Protein AF-A0A1M7IF80-F1 (afdb_monomer)

Nearest PDB structures (foldseek):
  7zju-assembly2_C  TM=5.372E-01  e=9.404E+00  Homo sapiens
  8ffz-assembly1_C  TM=2.271E-01  e=9.837E+00  Saccharomyces cerevisiae S288C
  3kkd-assembly3_C  TM=1.871E-01  e=5.733E+00  Pseudomonas aeruginosa PAO1

Sequence (531 aa):
MIGRTSTLRDSAGKFESRVMGPYTPASVEICGELHELDKLVSRYEAETRARPTYRIKPIESPDTWAVMTMVEDVGKEVGSVMSSYAGNLLGDVLRTKGESRQRLDLLWHFVGSGVPIERIAARGAAKSCASISAVTFEAMIDRLKRPGAPRCKRVDLVASTSLDHAWLSIVMPDDTQVIYDFWTGRQAFMLDDGRFAAAQDATICKSWTPGQEIPMPWQSFKSEATDAGLPRPEELRVPFPGSWPYESDSLRGLESPIPVNAPIQELRTETDCLLTGPQREDAGLAPDELIAYQGPDGSIFSNDVVPEASLQPKWVRAEVKLYGAQGEWEARLSEACEAGDTALVAELLSSPAVRAKFAKRHEEWSCRALLSTLNRSPLDEPMVQVLLAGAVDAEASSRLQREVDAWQSFQAIAQVNQAVMLWALSMQLRVGEGSVPSLRQLLTSQGSAAAFNACPREVATSALCYLITMGQMTKEALETLIELGADPHWATLEGSPLDLATRLGKEPGEHHAIRQEISQLLQAAAESVNQ

Radius of gyration: 33.88 Å; Cα contacts (8 Å, |Δi|>4): 708; chains: 1; bounding box: 66×61×108 Å

Structure (mmCIF, N/CA/C/O backbone):
data_AF-A0A1M7IF80-F1
#
_entry.id   AF-A0A1M7IF80-F1
#
loop_
_atom_site.group_PDB
_atom_site.id
_atom_site.type_symbol
_atom_site.label_atom_id
_atom_site.label_alt_id
_atom_site.label_comp_id
_atom_site.label_asym_id
_atom_site.label_entity_id
_atom_site.label_seq_id
_atom_site.pdbx_PDB_ins_code
_atom_site.Cartn_x
_atom_site.Cartn_y
_atom_site.Cartn_z
_atom_site.occupancy
_atom_site.B_iso_or_equiv
_atom_site.auth_seq_id
_atom_site.auth_comp_id
_atom_site.auth_asym_id
_atom_site.auth_atom_id
_atom_site.pdbx_PDB_model_num
ATOM 1 N N . MET A 1 1 ? -1.481 -9.457 -33.311 1.00 41.00 1 MET A N 1
ATOM 2 C CA . MET A 1 1 ? -0.646 -8.713 -34.284 1.00 41.00 1 MET A CA 1
ATOM 3 C C . MET A 1 1 ? 0.682 -8.403 -33.602 1.00 41.00 1 MET A C 1
ATOM 5 O O . MET A 1 1 ? 0.648 -7.905 -32.486 1.00 41.00 1 MET A O 1
ATOM 9 N N . ILE A 1 2 ? 1.822 -8.781 -34.187 1.00 40.94 2 ILE A N 1
ATOM 10 C CA . ILE A 1 2 ? 3.147 -8.604 -33.563 1.00 40.94 2 ILE A CA 1
ATOM 11 C C . ILE A 1 2 ? 3.518 -7.114 -33.638 1.00 40.94 2 ILE A C 1
ATOM 13 O O . ILE A 1 2 ? 3.600 -6.559 -34.733 1.00 40.94 2 ILE A O 1
ATOM 17 N N . GLY A 1 3 ? 3.665 -6.460 -32.483 1.00 54.84 3 GLY A N 1
ATOM 18 C CA . GLY A 1 3 ? 4.028 -5.043 -32.376 1.00 54.84 3 GLY A CA 1
ATOM 19 C C . GLY A 1 3 ? 5.439 -4.754 -32.898 1.00 54.84 3 GLY A C 1
ATOM 20 O O . GLY A 1 3 ? 6.285 -5.644 -32.948 1.00 54.84 3 GLY A O 1
ATOM 21 N N . ARG A 1 4 ? 5.709 -3.505 -33.296 1.00 66.94 4 ARG A N 1
ATOM 22 C CA . ARG A 1 4 ? 7.063 -3.077 -33.689 1.00 66.94 4 ARG A CA 1
ATOM 23 C C . ARG A 1 4 ? 7.949 -2.965 -32.446 1.00 66.94 4 ARG A C 1
ATOM 25 O O . ARG A 1 4 ? 7.531 -2.358 -31.460 1.00 66.94 4 ARG A O 1
ATOM 32 N N . THR A 1 5 ? 9.170 -3.494 -32.521 1.00 71.25 5 THR A N 1
ATOM 33 C CA . THR A 1 5 ? 10.211 -3.262 -31.511 1.00 71.25 5 THR A CA 1
ATOM 34 C C . THR A 1 5 ? 10.869 -1.904 -31.765 1.00 71.25 5 THR A C 1
ATOM 36 O O . THR A 1 5 ? 11.301 -1.634 -32.886 1.00 71.25 5 THR A O 1
ATOM 39 N N . SER A 1 6 ? 10.939 -1.036 -30.754 1.00 79.88 6 SER A N 1
ATOM 40 C CA . SER A 1 6 ? 11.538 0.302 -30.872 1.00 79.88 6 SER A CA 1
ATOM 41 C C . SER A 1 6 ? 12.331 0.688 -29.627 1.00 79.88 6 SER A C 1
ATOM 43 O O . SER A 1 6 ? 12.003 0.283 -28.512 1.00 79.88 6 SER A O 1
ATOM 45 N N . THR A 1 7 ? 13.345 1.535 -29.802 1.00 78.62 7 THR A N 1
ATOM 46 C CA . THR A 1 7 ? 13.867 2.361 -28.714 1.00 78.62 7 THR A CA 1
ATOM 47 C C . THR A 1 7 ? 12.931 3.559 -28.627 1.00 78.62 7 THR A C 1
ATOM 49 O O . THR A 1 7 ? 12.851 4.309 -29.591 1.00 78.62 7 THR A O 1
ATOM 52 N N . LEU A 1 8 ? 12.199 3.771 -27.534 1.00 89.81 8 LEU A N 1
ATOM 53 C CA . LEU A 1 8 ? 11.288 4.929 -27.376 1.00 89.81 8 LEU A CA 1
ATOM 54 C C . LEU A 1 8 ? 12.014 6.296 -27.332 1.00 89.81 8 LEU A C 1
ATOM 56 O O . LEU A 1 8 ? 11.486 7.286 -26.827 1.00 89.81 8 LEU A O 1
ATOM 60 N N . ARG A 1 9 ? 13.273 6.328 -27.774 1.00 88.31 9 ARG A N 1
ATOM 61 C CA . ARG A 1 9 ? 14.203 7.439 -27.688 1.00 88.31 9 ARG A CA 1
ATOM 62 C C . ARG A 1 9 ? 14.538 7.954 -29.083 1.00 88.31 9 ARG A C 1
ATOM 64 O O . ARG A 1 9 ? 14.674 7.175 -30.024 1.00 88.31 9 ARG A O 1
ATOM 71 N N . ASP A 1 10 ? 14.731 9.260 -29.174 1.00 86.25 10 ASP A N 1
ATOM 72 C CA . ASP A 1 10 ? 15.212 9.946 -30.362 1.00 86.25 10 ASP A CA 1
ATOM 73 C C . ASP A 1 10 ? 16.714 9.698 -30.619 1.00 86.25 10 ASP A C 1
ATOM 75 O O . ASP A 1 10 ? 17.419 9.029 -29.855 1.00 86.25 10 ASP A O 1
ATOM 79 N N . SER A 1 11 ? 17.236 10.281 -31.701 1.00 83.81 11 SER A N 1
ATOM 80 C CA . SER A 1 11 ? 18.658 10.192 -32.059 1.00 83.81 11 SER A CA 1
ATOM 81 C C . SER A 1 11 ? 19.601 10.851 -31.044 1.00 83.81 11 SER A C 1
ATOM 83 O O . SER A 1 11 ? 20.800 10.580 -31.069 1.00 83.81 11 SER A O 1
ATOM 85 N N . ALA A 1 12 ? 19.088 11.713 -30.161 1.00 80.81 12 ALA A N 1
ATOM 86 C CA . ALA A 1 12 ? 19.837 12.317 -29.061 1.00 80.81 12 ALA A CA 1
ATOM 87 C C . ALA A 1 12 ? 19.788 11.462 -27.776 1.00 80.81 12 ALA A C 1
ATOM 89 O O . ALA A 1 12 ? 20.410 11.816 -26.773 1.00 80.81 12 ALA A O 1
ATOM 90 N N . GLY A 1 13 ? 19.075 10.331 -27.793 1.00 81.56 13 GLY A N 1
ATOM 91 C CA . GLY A 1 13 ? 18.912 9.436 -26.654 1.00 81.56 13 GLY A CA 1
ATOM 92 C C . GLY A 1 13 ? 17.891 9.918 -25.620 1.00 81.56 13 GLY A C 1
ATOM 93 O O . GLY A 1 13 ? 17.817 9.336 -24.535 1.00 81.56 13 GLY A O 1
ATOM 94 N N . LYS A 1 14 ? 17.093 10.948 -25.919 1.00 85.75 14 LYS A N 1
ATOM 95 C CA . LYS A 1 14 ? 15.985 11.407 -25.067 1.00 85.75 14 LYS A CA 1
ATOM 96 C C . LYS A 1 14 ? 14.708 10.668 -25.435 1.00 85.75 14 LYS A C 1
ATOM 98 O O . LYS A 1 14 ? 14.574 10.243 -26.573 1.00 85.75 14 LYS A O 1
ATOM 103 N N . PHE A 1 15 ? 13.781 10.493 -24.493 1.00 89.88 15 PHE A N 1
ATOM 104 C CA . PHE A 1 15 ? 12.462 9.968 -24.853 1.00 89.88 15 PHE A CA 1
ATOM 105 C C . PHE A 1 15 ? 11.770 10.909 -25.839 1.00 89.88 15 PHE A C 1
ATOM 107 O O . PHE A 1 15 ? 11.885 12.129 -25.717 1.00 89.88 15 PHE A O 1
ATOM 114 N N . GLU A 1 16 ? 11.083 10.335 -26.824 1.00 88.94 16 GLU A N 1
ATOM 115 C CA . GLU A 1 16 ? 10.272 11.116 -27.757 1.00 88.94 16 GLU A CA 1
ATOM 116 C C . GLU A 1 16 ? 9.174 11.878 -26.994 1.00 88.94 16 GLU A C 1
ATOM 118 O O . GLU A 1 16 ? 8.617 11.360 -26.030 1.00 88.94 16 GLU A O 1
ATOM 123 N N . SER A 1 17 ? 8.799 13.077 -27.449 1.00 87.00 17 SER A N 1
ATOM 124 C CA . SER A 1 17 ? 7.819 13.942 -26.757 1.00 87.00 17 SER A CA 1
ATOM 125 C C . SER A 1 17 ? 6.421 13.336 -26.603 1.00 87.00 17 SER A C 1
ATOM 127 O O . SER A 1 17 ? 5.634 13.781 -25.776 1.00 87.00 17 SER A O 1
ATOM 129 N N . ARG A 1 18 ? 6.100 12.326 -27.414 1.00 91.25 18 ARG A N 1
ATOM 130 C CA . ARG A 1 18 ? 4.839 11.576 -27.366 1.00 91.25 18 ARG A CA 1
ATOM 131 C C . ARG A 1 18 ? 4.844 10.428 -26.354 1.00 91.25 18 ARG A C 1
ATOM 133 O O . ARG A 1 18 ? 3.827 9.753 -26.220 1.00 91.25 18 ARG A O 1
ATOM 140 N N . VAL A 1 19 ? 5.988 10.148 -25.728 1.00 91.19 19 VAL A N 1
ATOM 141 C CA . VAL A 1 19 ? 6.150 9.070 -24.750 1.00 91.19 19 VAL A CA 1
ATOM 142 C C . VAL A 1 19 ? 5.831 9.610 -23.365 1.00 91.19 19 VAL A C 1
ATOM 144 O O . VAL A 1 19 ? 6.411 10.594 -22.917 1.00 91.19 19 VAL A O 1
ATOM 147 N N . MET A 1 20 ? 4.928 8.926 -22.682 1.00 90.56 20 MET A N 1
ATOM 148 C CA . MET A 1 20 ? 4.465 9.238 -21.342 1.00 90.56 20 MET A CA 1
ATOM 149 C C . MET A 1 20 ? 4.551 8.009 -20.441 1.00 90.56 20 MET A C 1
ATOM 151 O O . MET A 1 20 ? 4.682 6.867 -20.892 1.00 90.56 20 MET A O 1
ATOM 155 N N . GLY A 1 21 ? 4.480 8.275 -19.145 1.00 88.50 21 GLY A N 1
ATOM 156 C CA . GLY A 1 21 ? 4.496 7.269 -18.100 1.00 88.50 21 GLY A CA 1
ATOM 157 C C . GLY A 1 21 ? 3.366 7.469 -17.099 1.00 88.50 21 GLY A C 1
ATOM 158 O O . GLY A 1 21 ? 2.579 8.405 -17.229 1.00 88.50 21 GLY A O 1
ATOM 159 N N . PRO A 1 22 ? 3.307 6.637 -16.052 1.00 84.00 22 PRO A N 1
ATOM 160 C CA . PRO A 1 22 ? 2.283 6.735 -15.009 1.00 84.00 22 PRO A CA 1
ATOM 161 C C . PRO A 1 22 ? 2.427 7.962 -14.086 1.00 84.00 22 PRO A C 1
ATOM 163 O O . PRO A 1 22 ? 1.630 8.156 -13.161 1.00 84.00 22 PRO A O 1
ATOM 166 N N . TYR A 1 23 ? 3.452 8.787 -14.310 1.00 81.50 23 TYR A N 1
ATOM 167 C CA . TYR A 1 23 ? 3.732 9.998 -13.551 1.00 81.50 23 TYR A CA 1
ATOM 168 C C . TYR A 1 23 ? 4.161 11.117 -14.503 1.00 81.50 23 TYR A C 1
ATOM 170 O O . TYR A 1 23 ? 5.092 10.933 -15.290 1.00 81.50 23 TYR A O 1
ATOM 178 N N . THR A 1 24 ? 3.546 12.290 -14.368 1.00 78.62 24 THR A N 1
ATOM 179 C CA . THR A 1 24 ? 4.018 13.506 -15.038 1.00 78.62 24 THR A CA 1
ATOM 180 C C . THR A 1 24 ? 5.295 14.031 -14.358 1.00 78.62 24 THR A C 1
ATOM 182 O O . THR A 1 24 ? 5.371 14.025 -13.121 1.00 78.62 24 THR A O 1
ATOM 185 N N . PRO A 1 25 ? 6.307 14.482 -15.127 1.00 74.12 25 PRO A N 1
ATOM 186 C CA . PRO A 1 25 ? 7.477 15.169 -14.585 1.00 74.12 25 PRO A CA 1
ATOM 187 C C . PRO A 1 25 ? 7.105 16.391 -13.742 1.00 74.12 25 PRO A C 1
ATOM 189 O O . PRO A 1 25 ? 6.147 17.103 -14.034 1.00 74.12 25 PRO A O 1
ATOM 192 N N . ALA A 1 26 ? 7.883 16.672 -12.696 1.00 68.69 26 ALA A N 1
ATOM 193 C CA . ALA A 1 26 ? 7.709 17.915 -11.954 1.00 68.69 26 ALA A CA 1
ATOM 194 C C . ALA A 1 26 ? 7.998 19.107 -12.877 1.00 68.69 26 ALA A C 1
ATOM 196 O O . ALA A 1 26 ? 8.996 19.098 -13.592 1.00 68.69 26 ALA A O 1
ATOM 197 N N . SER A 1 27 ? 7.162 20.142 -12.838 1.00 66.00 27 SER A N 1
ATOM 198 C CA . SER A 1 27 ? 7.319 21.336 -13.671 1.00 66.00 27 SER A CA 1
ATOM 199 C C . SER A 1 27 ? 6.984 22.613 -12.904 1.00 66.00 27 SER A C 1
ATOM 201 O O . SER A 1 27 ? 6.164 22.591 -11.987 1.00 66.00 27 SER A O 1
ATOM 203 N N . VAL A 1 28 ? 7.586 23.733 -13.299 1.00 56.75 28 VAL A N 1
ATOM 204 C CA . VAL A 1 28 ? 7.307 25.074 -12.768 1.00 56.75 28 VAL A CA 1
ATOM 205 C C . VAL A 1 28 ? 7.085 26.055 -13.910 1.00 56.75 28 VAL A C 1
ATOM 207 O O . VAL A 1 28 ? 7.785 26.008 -14.915 1.00 56.75 28 VAL A O 1
ATOM 210 N N . GLU A 1 29 ? 6.121 26.956 -13.760 1.00 69.25 29 GLU A N 1
ATOM 211 C CA . GLU A 1 29 ? 5.915 28.045 -14.710 1.00 69.25 29 GLU A CA 1
ATOM 212 C C . GLU A 1 29 ? 6.802 29.241 -14.331 1.00 69.25 29 GLU A C 1
ATOM 214 O O . GLU A 1 29 ? 6.713 29.765 -13.218 1.00 69.25 29 GLU A O 1
ATOM 219 N N . ILE A 1 30 ? 7.674 29.672 -15.243 1.00 62.12 30 ILE A N 1
ATOM 220 C CA . ILE A 1 30 ? 8.540 30.844 -15.084 1.00 62.12 30 ILE A CA 1
ATOM 221 C C . ILE A 1 30 ? 8.247 31.777 -16.255 1.00 62.12 30 ILE A C 1
ATOM 223 O O . ILE A 1 30 ? 8.426 31.413 -17.409 1.00 62.12 30 ILE A O 1
ATOM 227 N N . CYS A 1 31 ? 7.773 32.990 -15.961 1.00 79.44 31 CYS A N 1
ATOM 228 C CA . CYS A 1 31 ? 7.458 34.001 -16.980 1.00 79.44 31 CYS A CA 1
ATOM 229 C C . CYS A 1 31 ? 6.446 33.549 -18.058 1.00 79.44 31 CYS A C 1
ATOM 231 O O . CYS A 1 31 ? 6.496 34.046 -19.180 1.00 79.44 31 CYS A O 1
ATOM 233 N N . GLY A 1 32 ? 5.510 32.653 -17.724 1.00 78.56 32 GLY A N 1
ATOM 234 C CA . GLY A 1 32 ? 4.525 32.123 -18.676 1.00 78.56 32 GLY A CA 1
ATOM 235 C C . GLY A 1 32 ? 4.995 30.889 -19.453 1.00 78.56 32 GLY A C 1
ATOM 236 O O . GLY A 1 32 ? 4.240 30.358 -20.264 1.00 78.56 32 GLY A O 1
ATOM 237 N N . GLU A 1 33 ? 6.226 30.426 -19.218 1.00 75.75 33 GLU A N 1
ATOM 238 C CA . GLU A 1 33 ? 6.785 29.224 -19.834 1.00 75.75 33 GLU A CA 1
ATOM 239 C C . GLU A 1 33 ? 6.883 28.090 -18.808 1.00 75.75 33 GLU A C 1
ATOM 241 O O . GLU A 1 33 ? 7.357 28.279 -17.687 1.00 75.75 33 GLU A O 1
ATOM 246 N N . LEU A 1 34 ? 6.429 26.893 -19.185 1.00 67.19 34 LEU A N 1
ATOM 247 C CA . LEU A 1 34 ? 6.518 25.705 -18.341 1.00 67.19 34 LEU A CA 1
ATOM 248 C C . LEU A 1 34 ? 7.914 25.079 -18.467 1.00 67.19 34 LEU A C 1
ATOM 250 O O . LEU A 1 34 ? 8.304 24.620 -19.538 1.00 67.19 34 LEU A O 1
ATOM 254 N N . HIS A 1 35 ? 8.649 25.020 -17.361 1.00 62.53 35 HIS A N 1
ATOM 255 C CA . HIS A 1 35 ? 9.949 24.366 -17.261 1.00 62.53 35 HIS A CA 1
ATOM 256 C C . HIS A 1 35 ? 9.826 23.049 -16.499 1.00 62.53 35 HIS A C 1
ATOM 258 O O . HIS A 1 35 ? 9.443 23.036 -15.329 1.00 62.53 35 HIS A O 1
ATOM 264 N N . GLU A 1 36 ? 10.200 21.940 -17.134 1.00 66.94 36 GLU A N 1
ATOM 265 C CA . GLU A 1 36 ? 10.351 20.654 -16.452 1.00 66.94 36 GLU A CA 1
ATOM 266 C C . GLU A 1 36 ? 11.557 20.705 -15.501 1.00 66.94 36 GLU A C 1
ATOM 268 O O . GLU A 1 36 ? 12.684 21.016 -15.891 1.00 66.94 36 GLU A O 1
ATOM 273 N N . LEU A 1 37 ? 11.303 20.418 -14.228 1.00 56.06 37 LEU A N 1
ATOM 274 C CA . LEU A 1 37 ? 12.286 20.331 -13.150 1.00 56.06 37 LEU A CA 1
ATOM 275 C C . LEU A 1 37 ? 12.933 18.946 -13.057 1.00 56.06 37 LEU A C 1
ATOM 277 O O . LEU A 1 37 ? 13.916 18.774 -12.338 1.00 56.06 37 LEU A O 1
ATOM 281 N N . ASP A 1 38 ? 12.365 17.963 -13.750 1.00 69.44 38 ASP A N 1
ATOM 282 C CA . ASP A 1 38 ? 12.808 16.579 -13.741 1.00 69.44 38 ASP A CA 1
ATOM 283 C C . ASP A 1 38 ? 12.638 15.954 -15.130 1.00 69.44 38 ASP A C 1
ATOM 285 O O . ASP A 1 38 ? 11.742 16.334 -15.879 1.00 69.44 38 ASP A O 1
ATOM 289 N N . LYS A 1 39 ? 13.499 15.000 -15.489 1.00 79.69 39 LYS A N 1
ATOM 290 C CA . LYS A 1 39 ? 13.493 14.346 -16.806 1.00 79.69 39 LYS A CA 1
ATOM 291 C C . LYS A 1 39 ? 12.903 12.941 -16.715 1.00 79.69 39 LYS A C 1
ATOM 293 O O . LYS A 1 39 ? 13.060 12.245 -15.713 1.00 79.69 39 LYS A O 1
ATOM 298 N N . LEU A 1 40 ? 12.320 12.477 -17.816 1.00 85.25 40 LEU A N 1
ATOM 299 C CA . LEU A 1 40 ? 11.916 11.080 -17.957 1.00 85.25 40 LEU A CA 1
ATOM 300 C C . LEU A 1 40 ? 13.134 10.159 -18.120 1.00 85.25 40 LEU A C 1
ATOM 302 O O . LEU A 1 40 ? 14.048 10.410 -18.913 1.00 85.25 40 LEU A O 1
ATOM 306 N N . VAL A 1 41 ? 13.118 9.051 -17.387 1.00 86.38 41 VAL A N 1
ATOM 307 C CA . VAL A 1 41 ? 14.135 7.996 -17.389 1.00 86.38 41 VAL A CA 1
ATOM 308 C C . VAL A 1 41 ? 13.473 6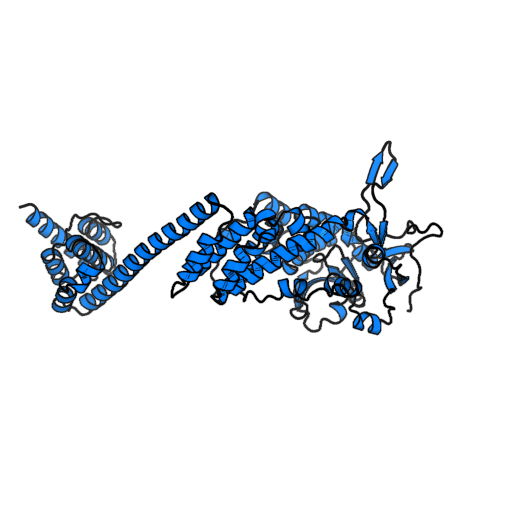.621 -17.478 1.00 86.38 41 VAL A C 1
ATOM 310 O O . VAL A 1 41 ? 12.302 6.456 -17.153 1.00 86.38 41 VAL A O 1
ATOM 313 N N . SER A 1 42 ? 14.228 5.630 -17.955 1.00 87.56 42 SER A N 1
ATOM 314 C CA . SER A 1 42 ? 13.800 4.231 -17.915 1.00 87.56 42 SER A CA 1
ATOM 315 C C . SER A 1 42 ? 14.127 3.665 -16.539 1.00 87.56 42 SER A C 1
ATOM 317 O O . SER A 1 42 ? 15.289 3.699 -16.116 1.00 87.56 42 SER A O 1
ATOM 319 N N . ARG A 1 43 ? 13.114 3.130 -15.854 1.00 81.19 43 ARG A N 1
ATOM 320 C CA . ARG A 1 43 ? 13.293 2.402 -14.596 1.00 81.19 43 ARG A CA 1
ATOM 321 C C . ARG A 1 43 ? 14.219 1.203 -14.802 1.00 81.19 43 ARG A C 1
ATOM 323 O O . ARG A 1 43 ? 15.208 1.077 -14.082 1.00 81.19 43 ARG A O 1
ATOM 330 N N . TYR A 1 44 ? 13.979 0.402 -15.841 1.00 81.19 44 TYR A N 1
ATOM 331 C CA . TYR A 1 44 ? 14.822 -0.744 -16.184 1.00 81.19 44 TYR A CA 1
ATOM 332 C C . TYR A 1 44 ? 16.285 -0.364 -16.397 1.00 81.19 44 TYR A C 1
ATOM 334 O O . TYR A 1 44 ? 17.175 -1.030 -15.873 1.00 81.19 44 TYR A O 1
ATOM 342 N N . GLU A 1 45 ? 16.551 0.712 -17.139 1.00 83.50 45 GLU A N 1
ATOM 343 C CA . GLU A 1 45 ? 17.918 1.175 -17.399 1.00 83.50 45 GLU A CA 1
ATOM 344 C C . GLU A 1 45 ? 18.608 1.635 -16.110 1.00 83.50 45 GLU A C 1
ATOM 346 O O . GLU A 1 45 ? 19.779 1.324 -15.884 1.00 83.50 45 GLU A O 1
ATOM 351 N N . ALA A 1 46 ? 17.887 2.318 -15.219 1.00 74.62 46 ALA A N 1
ATOM 352 C CA . ALA A 1 46 ? 18.421 2.745 -13.928 1.00 74.62 46 ALA A CA 1
ATOM 353 C C . ALA A 1 46 ? 18.710 1.574 -12.969 1.00 74.62 46 ALA A C 1
ATOM 355 O O . ALA A 1 46 ? 19.615 1.644 -12.126 1.00 74.62 46 ALA A O 1
ATOM 356 N N . GLU A 1 47 ? 17.946 0.493 -13.076 1.00 71.12 47 GLU A N 1
ATOM 357 C CA . GLU A 1 47 ? 18.066 -0.695 -12.236 1.00 71.12 47 GLU A CA 1
ATOM 358 C C . GLU A 1 47 ? 19.134 -1.660 -12.750 1.00 71.12 47 GLU A C 1
ATOM 360 O O . GLU A 1 47 ? 20.043 -2.025 -12.003 1.00 71.12 47 GLU A O 1
ATOM 365 N N . THR A 1 48 ? 19.076 -2.012 -14.032 1.00 68.44 48 THR A N 1
ATOM 366 C CA . THR A 1 48 ? 19.909 -3.056 -14.648 1.00 68.44 48 THR A CA 1
ATOM 367 C C . THR A 1 48 ? 21.168 -2.522 -15.325 1.00 68.44 48 THR A C 1
ATOM 369 O O . THR A 1 48 ? 22.071 -3.295 -15.635 1.00 68.44 48 THR A O 1
ATOM 372 N N . ARG A 1 49 ? 21.251 -1.203 -15.560 1.00 75.94 49 ARG A N 1
ATOM 373 C CA . ARG A 1 49 ? 22.266 -0.547 -16.412 1.00 75.94 49 ARG A CA 1
ATOM 374 C C . ARG A 1 49 ? 22.237 -0.990 -17.879 1.00 75.94 49 ARG A C 1
ATOM 376 O O . ARG A 1 49 ? 23.116 -0.591 -18.642 1.00 75.94 49 ARG A O 1
ATOM 383 N N . ALA A 1 50 ? 21.248 -1.788 -18.276 1.00 78.94 50 ALA A N 1
ATOM 384 C CA . ALA A 1 50 ? 21.022 -2.209 -19.647 1.00 78.94 50 ALA A CA 1
ATOM 385 C C . ALA A 1 50 ? 19.874 -1.403 -20.257 1.00 78.94 50 ALA A C 1
ATOM 387 O O . ALA A 1 50 ? 18.913 -1.044 -19.579 1.00 78.94 50 ALA A O 1
ATOM 388 N N . ARG A 1 51 ? 19.959 -1.118 -21.556 1.00 84.31 51 ARG A N 1
ATOM 389 C CA . ARG A 1 51 ? 18.875 -0.430 -22.262 1.00 84.31 51 ARG A CA 1
ATOM 390 C C . ARG A 1 51 ? 17.777 -1.425 -22.626 1.00 84.31 51 ARG A C 1
ATOM 392 O O . ARG A 1 51 ? 18.115 -2.445 -23.222 1.00 84.31 51 ARG A O 1
ATOM 399 N N . PRO A 1 52 ? 16.503 -1.131 -22.319 1.00 87.19 52 PRO A N 1
ATOM 400 C CA . PRO A 1 52 ? 15.410 -1.982 -22.751 1.00 87.19 52 PRO A CA 1
ATOM 401 C C . PRO A 1 52 ? 15.073 -1.736 -24.222 1.00 87.19 52 PRO A C 1
ATOM 403 O O . PRO A 1 52 ? 15.228 -0.624 -24.747 1.00 87.19 52 PRO A O 1
ATOM 406 N N . THR A 1 53 ? 14.538 -2.766 -24.862 1.00 89.81 53 THR A N 1
ATOM 407 C CA . THR A 1 53 ? 13.777 -2.647 -26.107 1.00 89.81 53 THR A CA 1
ATOM 408 C C . THR A 1 53 ? 12.287 -2.612 -25.779 1.00 89.81 53 THR A C 1
ATOM 410 O O . THR A 1 53 ? 11.881 -3.102 -24.732 1.00 89.81 53 THR A O 1
ATOM 413 N N . TYR A 1 54 ? 11.451 -1.998 -26.622 1.00 90.00 54 TYR A N 1
ATOM 414 C CA . TYR A 1 54 ? 10.013 -1.906 -26.348 1.00 90.00 54 TYR A CA 1
ATOM 415 C C . TYR A 1 54 ? 9.183 -2.524 -27.460 1.00 90.00 54 TYR A C 1
ATOM 417 O O . TYR A 1 54 ? 9.309 -2.118 -28.615 1.00 90.00 54 TYR A O 1
ATOM 425 N N . ARG A 1 55 ? 8.284 -3.439 -27.099 1.00 90.94 55 ARG A N 1
ATOM 426 C CA . ARG A 1 55 ? 7.211 -3.948 -27.949 1.00 90.94 55 ARG A CA 1
ATOM 427 C C . ARG A 1 55 ? 6.012 -3.018 -27.852 1.00 90.94 55 ARG A C 1
ATOM 429 O O . ARG A 1 55 ? 5.329 -2.988 -26.829 1.00 90.94 55 ARG A O 1
ATOM 436 N N . ILE A 1 56 ? 5.753 -2.268 -28.920 1.00 92.00 56 ILE A N 1
ATOM 437 C CA . ILE A 1 56 ? 4.647 -1.306 -28.950 1.00 92.00 56 ILE A CA 1
ATOM 438 C C . ILE A 1 56 ? 3.371 -2.000 -29.432 1.00 92.00 56 ILE A C 1
ATOM 440 O O . ILE A 1 56 ? 3.310 -2.474 -30.571 1.00 92.00 56 ILE A O 1
ATOM 444 N N . LYS A 1 57 ? 2.348 -2.035 -28.577 1.00 91.94 57 LYS A N 1
ATOM 445 C CA . LYS A 1 57 ? 1.017 -2.564 -28.883 1.00 91.94 57 LYS A CA 1
ATOM 446 C C . LYS A 1 57 ? 0.027 -1.428 -29.165 1.00 91.94 57 LYS A C 1
ATOM 448 O O . LYS A 1 57 ? -0.075 -0.518 -28.347 1.00 91.94 57 LYS A O 1
ATOM 453 N N . PRO A 1 58 ? -0.705 -1.453 -30.290 1.00 93.50 58 PRO A N 1
ATOM 454 C CA . PRO A 1 58 ? -1.737 -0.456 -30.551 1.00 93.50 58 PRO A CA 1
ATOM 455 C C . PRO A 1 58 ? -2.963 -0.695 -29.661 1.00 93.50 58 PRO A C 1
ATOM 457 O O . PRO A 1 58 ? -3.387 -1.837 -29.482 1.00 93.50 58 PRO A O 1
ATOM 460 N N . ILE A 1 59 ? -3.549 0.385 -29.147 1.00 93.50 59 ILE A N 1
ATOM 461 C CA . ILE A 1 59 ? -4.867 0.394 -28.510 1.00 93.50 59 ILE A CA 1
ATOM 462 C C . ILE A 1 59 ? -5.837 1.066 -29.476 1.00 93.50 59 ILE A C 1
ATOM 464 O O . ILE A 1 59 ? -5.742 2.262 -29.739 1.00 93.50 59 ILE A O 1
ATOM 468 N N . GLU A 1 60 ? -6.758 0.279 -30.032 1.00 90.00 60 GLU A N 1
ATOM 469 C CA . GLU A 1 60 ? -7.692 0.750 -31.064 1.00 90.00 60 GLU A CA 1
ATOM 470 C C . GLU A 1 60 ? -8.858 1.555 -30.475 1.00 90.00 60 GLU A C 1
ATOM 472 O O . GLU A 1 60 ? -9.332 2.509 -31.088 1.00 90.00 60 GLU A O 1
ATOM 477 N N . SER A 1 61 ? -9.310 1.186 -29.274 1.00 94.19 61 SER A N 1
ATOM 478 C CA . SER A 1 61 ? -10.445 1.810 -28.593 1.00 94.19 61 SER A CA 1
ATOM 479 C C . SER A 1 61 ? -10.027 3.105 -27.879 1.00 94.19 61 SER A C 1
ATOM 481 O O . SER A 1 61 ? -9.212 3.052 -26.951 1.00 94.19 61 SER A O 1
ATOM 483 N N . PRO A 1 62 ? -10.611 4.270 -28.233 1.00 93.50 62 PRO A N 1
ATOM 484 C CA . PRO A 1 62 ? -10.370 5.520 -27.514 1.00 93.50 62 PRO A CA 1
ATOM 485 C C . PRO A 1 62 ? -10.807 5.457 -26.049 1.00 93.50 62 PRO A C 1
ATOM 487 O O . PRO A 1 62 ? -10.148 6.047 -25.202 1.00 93.50 62 PRO A O 1
ATOM 490 N N . ASP A 1 63 ? -11.885 4.720 -25.747 1.00 94.31 63 ASP A N 1
ATOM 491 C CA . ASP A 1 63 ? -12.364 4.512 -24.376 1.00 94.31 63 ASP A CA 1
ATOM 492 C C . ASP A 1 63 ? -11.309 3.739 -23.558 1.00 94.31 63 ASP A C 1
ATOM 494 O O . ASP A 1 63 ? -10.986 4.131 -22.439 1.00 94.31 63 ASP A O 1
ATOM 498 N N . THR A 1 64 ? -10.710 2.687 -24.131 1.00 95.62 64 THR A N 1
ATOM 499 C CA . THR A 1 64 ? -9.662 1.884 -23.471 1.00 95.62 64 THR A CA 1
ATOM 500 C C . THR A 1 64 ? -8.392 2.701 -23.253 1.00 95.62 64 THR A C 1
ATOM 502 O O . THR A 1 64 ? -7.809 2.654 -22.170 1.00 95.62 64 THR A O 1
ATOM 505 N N . TRP A 1 65 ? -7.987 3.491 -24.253 1.00 95.38 65 TRP A N 1
ATOM 506 C CA . TRP A 1 65 ? -6.847 4.401 -24.134 1.00 95.38 65 TRP A CA 1
ATOM 507 C C . TRP A 1 65 ? -7.070 5.452 -23.044 1.00 95.38 65 TRP A C 1
ATOM 509 O O . TRP A 1 65 ? -6.227 5.635 -22.165 1.00 95.38 65 TRP A O 1
ATOM 519 N N . ALA A 1 66 ? -8.236 6.101 -23.065 1.00 94.38 66 ALA A N 1
ATOM 520 C CA . ALA A 1 66 ? -8.604 7.108 -22.084 1.00 94.38 66 ALA A CA 1
ATOM 521 C C . ALA A 1 66 ? -8.585 6.526 -20.671 1.00 94.38 66 ALA A C 1
ATOM 523 O O . ALA A 1 66 ? -7.928 7.109 -19.814 1.00 94.38 66 ALA A O 1
ATOM 524 N N . VAL A 1 67 ? -9.202 5.353 -20.458 1.00 94.69 67 VAL A N 1
ATOM 525 C CA . VAL A 1 67 ? -9.109 4.621 -19.189 1.00 94.69 67 VAL A CA 1
ATOM 526 C C . VAL A 1 67 ? -7.642 4.461 -18.819 1.00 94.69 67 VAL A C 1
ATOM 528 O O . VAL A 1 67 ? -7.211 5.074 -17.848 1.00 94.69 67 VAL A O 1
ATOM 531 N N . MET A 1 68 ? -6.840 3.767 -19.624 1.00 92.69 68 MET A N 1
ATOM 532 C CA . MET A 1 68 ? -5.437 3.470 -19.320 1.00 92.69 68 MET A CA 1
ATOM 533 C C . MET A 1 68 ? -4.620 4.691 -18.853 1.00 92.69 68 MET A C 1
ATOM 535 O O . MET A 1 68 ? -3.862 4.598 -17.887 1.00 92.69 68 MET A O 1
ATOM 539 N N . THR A 1 69 ? -4.828 5.855 -19.472 1.00 91.06 69 THR A N 1
ATOM 540 C CA . THR A 1 69 ? -4.140 7.107 -19.105 1.00 91.06 69 THR A CA 1
ATOM 541 C C . THR A 1 69 ? -4.660 7.793 -17.828 1.00 91.06 69 THR A C 1
ATOM 543 O O . THR A 1 69 ? -3.955 8.622 -17.256 1.00 91.06 69 THR A O 1
ATOM 546 N N . MET A 1 70 ? -5.828 7.414 -17.293 1.00 91.81 70 MET A N 1
ATOM 547 C CA . MET A 1 70 ? -6.377 7.942 -16.027 1.00 91.81 70 MET A CA 1
ATOM 548 C C . MET A 1 70 ? -5.564 7.560 -14.780 1.00 91.81 70 MET A C 1
ATOM 550 O O . MET A 1 70 ? -5.830 8.083 -13.696 1.00 91.81 70 MET A O 1
ATOM 554 N N . VAL A 1 71 ? -4.583 6.658 -14.902 1.00 89.12 71 VAL A N 1
ATOM 555 C CA . VAL A 1 71 ? -3.746 6.175 -13.787 1.00 89.12 71 VAL A CA 1
ATOM 556 C C . VAL A 1 71 ? -3.114 7.314 -12.986 1.00 89.12 71 VAL A C 1
ATOM 558 O O . VAL A 1 71 ? -3.033 7.253 -11.756 1.00 89.12 71 VAL A O 1
ATOM 561 N N . GLU A 1 72 ? -2.714 8.391 -13.660 1.00 83.69 72 GLU A N 1
ATOM 562 C CA . GLU A 1 72 ? -2.113 9.533 -12.992 1.00 83.69 72 GLU A CA 1
ATOM 563 C C . GLU A 1 72 ? -3.141 10.321 -12.176 1.00 83.69 72 G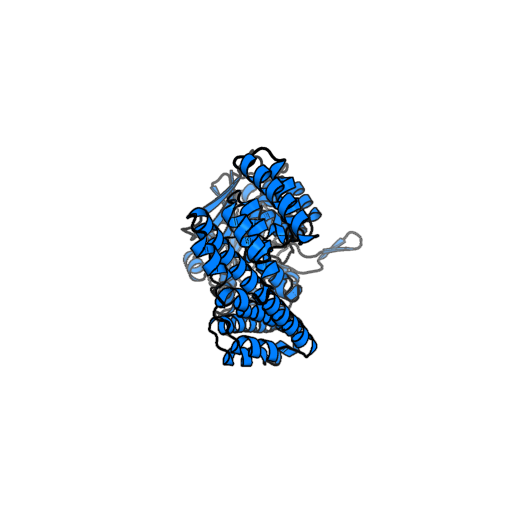LU A C 1
ATOM 565 O O . GLU A 1 72 ? -2.890 10.635 -11.010 1.00 83.69 72 GLU A O 1
ATOM 570 N N . ASP A 1 73 ? -4.291 10.633 -12.769 1.00 87.88 73 ASP A N 1
ATOM 571 C CA . ASP A 1 73 ? -5.338 11.430 -12.129 1.00 87.88 73 ASP A CA 1
ATOM 572 C C . ASP A 1 73 ? -5.920 10.715 -10.913 1.00 87.88 73 ASP A C 1
ATOM 574 O O . ASP A 1 73 ? -6.045 11.310 -9.839 1.00 87.88 73 ASP A O 1
ATOM 578 N N . VAL A 1 74 ? -6.194 9.418 -11.050 1.00 89.31 74 VAL A N 1
ATOM 579 C CA . VAL A 1 74 ? -6.629 8.570 -9.934 1.00 89.31 74 VAL A CA 1
ATOM 580 C C . VAL A 1 74 ? -5.530 8.508 -8.874 1.00 89.31 74 VAL A C 1
ATOM 582 O O . VAL A 1 74 ? -5.795 8.687 -7.687 1.00 89.31 74 VAL A O 1
ATOM 585 N N . GLY A 1 75 ? -4.269 8.378 -9.289 1.00 83.94 75 GLY A N 1
ATOM 586 C CA . GLY A 1 75 ? -3.129 8.403 -8.380 1.00 83.94 75 GLY A CA 1
ATOM 587 C C . GLY A 1 75 ? -2.921 9.723 -7.639 1.00 83.94 75 GLY A C 1
ATOM 588 O O . GLY A 1 75 ? -2.421 9.706 -6.511 1.00 83.94 75 GLY A O 1
ATOM 589 N N . LYS A 1 76 ? -3.278 10.868 -8.233 1.00 81.56 76 LYS A N 1
ATOM 590 C CA . LYS A 1 76 ? -3.289 12.179 -7.559 1.00 81.56 76 LYS A CA 1
ATOM 591 C C . LYS A 1 76 ? -4.409 12.252 -6.524 1.00 81.56 76 LYS A C 1
ATOM 593 O O . LYS A 1 76 ? -4.185 12.769 -5.432 1.00 81.56 76 LYS A O 1
ATOM 598 N N . GLU A 1 77 ? -5.587 11.715 -6.835 1.00 85.44 77 GLU A N 1
ATOM 599 C CA . GLU A 1 77 ? -6.708 11.685 -5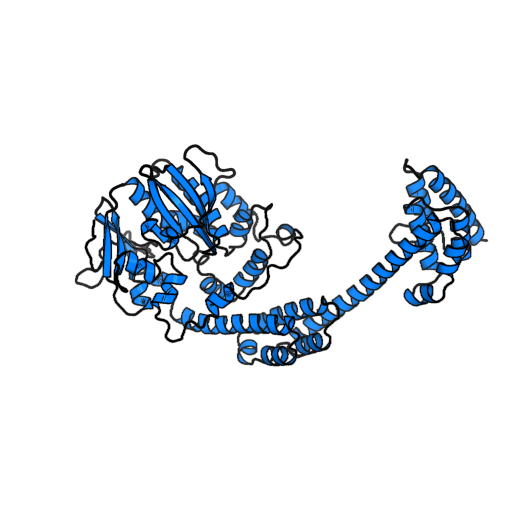.893 1.00 85.44 77 GLU A CA 1
ATOM 600 C C . GLU A 1 77 ? -6.430 10.784 -4.696 1.00 85.44 77 GLU A C 1
ATOM 602 O O . GLU A 1 77 ? -6.528 11.246 -3.558 1.00 85.44 77 GLU A O 1
ATOM 607 N N . VAL A 1 78 ? -5.994 9.547 -4.931 1.00 81.75 78 VAL A N 1
ATOM 608 C CA . VAL A 1 78 ? -5.587 8.623 -3.863 1.00 81.75 78 VAL A CA 1
ATOM 609 C C . VAL A 1 78 ? -4.411 9.209 -3.074 1.00 81.75 78 VAL A C 1
ATOM 611 O O . VAL A 1 78 ? -4.439 9.240 -1.845 1.00 81.75 78 VAL A O 1
ATOM 614 N N . GLY A 1 79 ? -3.425 9.783 -3.775 1.00 74.75 79 GLY A N 1
ATOM 615 C CA . GLY A 1 79 ? -2.237 10.421 -3.197 1.00 74.75 79 GLY A CA 1
ATOM 616 C C . GLY A 1 79 ? -2.509 11.639 -2.300 1.00 74.75 79 GLY A C 1
ATOM 617 O O . GLY A 1 79 ? -1.612 12.108 -1.604 1.00 74.75 79 GLY A O 1
ATOM 618 N N . SER A 1 80 ? -3.727 12.187 -2.333 1.00 74.62 80 SER A N 1
ATOM 619 C CA . SER A 1 80 ? -4.119 13.326 -1.495 1.00 74.62 80 SER A CA 1
ATOM 620 C C . SER A 1 80 ? -4.542 12.935 -0.076 1.00 74.62 80 SER A C 1
ATOM 622 O O . SER A 1 80 ? -4.628 13.804 0.787 1.00 74.62 80 SER A O 1
ATOM 624 N N . VAL A 1 81 ? -4.806 11.647 0.156 1.00 69.69 81 VAL A N 1
ATOM 625 C CA . VAL A 1 81 ? -5.160 11.078 1.468 1.00 69.69 81 VAL A CA 1
ATOM 626 C C . VAL A 1 81 ? -4.185 9.986 1.891 1.00 69.69 81 VAL A C 1
ATOM 628 O O . VAL A 1 81 ? -3.845 9.879 3.063 1.00 69.69 81 VAL A O 1
ATOM 631 N N . MET A 1 82 ? -3.672 9.215 0.933 1.00 67.75 82 MET A N 1
ATOM 632 C CA . MET A 1 82 ? -2.615 8.232 1.145 1.00 67.75 82 MET A CA 1
ATOM 633 C C . MET A 1 82 ? -1.293 8.795 0.638 1.00 67.75 82 MET A C 1
ATOM 635 O O . MET A 1 82 ? -1.259 9.520 -0.349 1.00 67.75 82 MET A O 1
ATOM 639 N N . SER A 1 83 ? -0.173 8.479 1.285 1.00 56.91 83 SER A N 1
ATOM 640 C CA . SER A 1 83 ? 1.108 9.011 0.818 1.00 56.91 83 SER A CA 1
ATOM 641 C C . SER A 1 83 ? 1.439 8.548 -0.610 1.00 56.91 83 SER A C 1
ATOM 643 O O . SER A 1 83 ? 1.205 7.395 -0.957 1.00 56.91 83 SER A O 1
ATOM 645 N N . SER A 1 84 ? 2.076 9.397 -1.425 1.00 49.75 84 SER A N 1
ATOM 646 C CA . SER A 1 84 ? 2.540 9.052 -2.785 1.00 49.75 84 SER A CA 1
ATOM 647 C C . SER A 1 84 ? 3.543 7.888 -2.844 1.00 49.75 84 SER A C 1
ATOM 649 O O . SER A 1 84 ? 3.809 7.367 -3.924 1.00 49.75 84 SER A O 1
ATOM 651 N N . TYR A 1 85 ? 4.079 7.477 -1.692 1.00 50.25 85 TYR A N 1
ATOM 652 C CA . TYR A 1 85 ? 5.001 6.351 -1.519 1.00 50.25 85 TYR A CA 1
ATOM 653 C C . TYR A 1 85 ? 4.355 5.155 -0.805 1.00 50.25 85 TYR A C 1
ATOM 655 O O . TYR A 1 85 ? 5.059 4.211 -0.460 1.00 50.25 85 TYR A O 1
ATOM 663 N N . ALA A 1 86 ? 3.036 5.187 -0.574 1.00 44.78 86 ALA A N 1
ATOM 664 C CA . ALA A 1 86 ? 2.306 4.178 0.198 1.00 44.78 86 ALA A CA 1
ATOM 665 C C . ALA A 1 86 ? 2.416 2.760 -0.382 1.00 44.78 86 ALA A C 1
ATOM 667 O O . ALA A 1 86 ? 2.265 1.801 0.368 1.00 44.78 86 ALA A O 1
ATOM 668 N N . GLY A 1 87 ? 2.738 2.635 -1.673 1.00 44.66 87 GLY A N 1
ATOM 669 C CA . GLY A 1 87 ? 2.965 1.342 -2.304 1.00 44.66 87 GLY A CA 1
ATOM 670 C C . GLY A 1 87 ? 4.352 0.723 -2.064 1.00 44.66 87 GLY A C 1
ATOM 671 O O . GLY A 1 87 ? 4.523 -0.489 -2.002 1.00 44.66 87 GLY A O 1
ATOM 672 N N . ASN A 1 88 ? 5.384 1.536 -1.824 1.00 46.59 88 ASN A N 1
ATOM 673 C CA . ASN A 1 88 ? 6.686 0.993 -1.445 1.00 46.59 88 ASN A CA 1
ATOM 674 C C . ASN A 1 88 ? 6.785 0.977 0.081 1.00 46.59 88 ASN A C 1
ATOM 676 O O . ASN A 1 88 ? 7.294 1.921 0.693 1.00 46.59 88 ASN A O 1
ATOM 680 N N . LEU A 1 89 ? 6.270 -0.102 0.684 1.00 42.59 89 LEU A N 1
ATOM 681 C CA . LEU A 1 89 ? 6.280 -0.339 2.129 1.00 42.59 89 LEU A CA 1
ATOM 682 C C . LEU A 1 89 ? 7.637 0.026 2.741 1.00 42.59 89 LEU A C 1
ATOM 684 O O . LEU A 1 89 ? 7.690 0.801 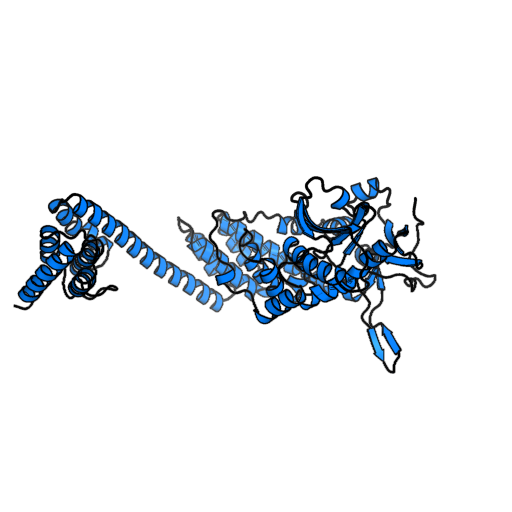3.698 1.00 42.59 89 LEU A O 1
ATOM 688 N N . LEU A 1 90 ? 8.715 -0.459 2.129 1.00 42.97 90 LEU A N 1
ATOM 689 C CA . LEU A 1 90 ? 10.091 -0.228 2.540 1.00 42.97 90 LEU A CA 1
ATOM 690 C C . LEU A 1 90 ? 10.502 1.244 2.388 1.00 42.97 90 LEU A C 1
ATOM 692 O O . LEU A 1 90 ? 10.933 1.853 3.361 1.00 42.97 90 LEU A O 1
ATOM 696 N N . GLY A 1 91 ? 10.300 1.857 1.220 1.00 46.31 91 GLY A N 1
ATOM 697 C CA . GLY A 1 91 ? 10.612 3.272 0.977 1.00 46.31 91 GLY A CA 1
ATOM 698 C C . GLY A 1 91 ? 9.902 4.229 1.940 1.00 46.31 91 GLY A C 1
ATOM 699 O O . GLY A 1 91 ? 10.491 5.208 2.404 1.00 46.31 91 GLY A O 1
ATOM 700 N N . ASP A 1 92 ? 8.659 3.928 2.306 1.00 46.38 92 ASP A N 1
ATOM 701 C CA . ASP A 1 92 ? 7.917 4.733 3.269 1.00 46.38 92 ASP A CA 1
ATOM 702 C C . ASP A 1 92 ? 8.319 4.448 4.729 1.00 46.38 92 ASP A C 1
ATOM 704 O O . ASP A 1 92 ? 8.396 5.377 5.531 1.00 46.38 92 ASP A O 1
ATOM 708 N N . VAL A 1 93 ? 8.650 3.200 5.089 1.00 47.06 93 VAL A N 1
ATOM 709 C CA . VAL A 1 93 ? 9.240 2.869 6.405 1.00 47.06 93 VAL A CA 1
ATOM 710 C C . VAL A 1 93 ? 10.557 3.614 6.616 1.00 47.06 93 VAL A C 1
ATOM 712 O O . VAL A 1 93 ? 10.768 4.187 7.682 1.00 47.06 93 VAL A O 1
ATOM 715 N N . LEU A 1 94 ? 11.407 3.670 5.592 1.00 46.28 94 LEU A N 1
ATOM 716 C CA . LEU A 1 94 ? 12.679 4.391 5.620 1.00 46.28 94 LEU A CA 1
ATOM 717 C C . LEU A 1 94 ? 12.474 5.894 5.828 1.00 46.28 94 LEU A C 1
ATOM 719 O O . LEU A 1 94 ? 13.040 6.493 6.742 1.00 46.28 94 LEU A O 1
ATOM 723 N N . ARG A 1 95 ? 11.594 6.504 5.028 1.00 49.22 95 ARG A N 1
ATOM 724 C CA . ARG A 1 95 ? 11.312 7.944 5.090 1.00 49.22 95 ARG A CA 1
ATOM 725 C C . ARG A 1 95 ? 10.662 8.374 6.408 1.00 49.22 95 ARG A C 1
ATOM 727 O O . ARG A 1 95 ? 10.876 9.496 6.859 1.00 49.22 95 ARG A O 1
ATOM 734 N N . THR A 1 96 ? 9.896 7.483 7.032 1.00 45.22 96 THR A N 1
ATOM 735 C CA . THR A 1 96 ? 9.245 7.712 8.332 1.00 45.22 96 THR A CA 1
ATOM 736 C C . THR A 1 96 ? 10.041 7.156 9.511 1.00 45.22 96 THR A C 1
ATOM 738 O O . THR A 1 96 ? 9.542 7.134 10.633 1.00 45.22 96 THR A O 1
ATOM 741 N N . LYS A 1 97 ? 11.290 6.718 9.290 1.00 47.28 97 LYS A N 1
ATOM 742 C CA . LYS A 1 97 ? 12.181 6.181 10.332 1.00 47.28 97 LYS A CA 1
ATOM 743 C C . LYS A 1 97 ? 11.540 5.060 11.164 1.00 47.28 97 LYS A C 1
ATOM 745 O O . LYS A 1 97 ? 11.717 4.999 12.377 1.00 47.28 97 LYS A O 1
ATOM 750 N N . GLY A 1 98 ? 10.770 4.183 10.523 1.00 43.34 98 GLY A N 1
ATOM 751 C CA . GLY A 1 98 ? 10.085 3.071 11.187 1.00 43.34 98 GLY A CA 1
ATOM 752 C C . GLY A 1 98 ? 8.698 3.394 11.745 1.00 43.34 98 GLY A C 1
ATOM 753 O O . GLY A 1 98 ? 7.960 2.464 12.067 1.00 43.34 98 GLY A O 1
ATOM 754 N N . GLU A 1 99 ? 8.287 4.663 11.796 1.00 48.50 99 GLU A N 1
ATOM 755 C CA . GLU A 1 99 ? 6.981 5.063 12.337 1.00 48.50 99 GLU A CA 1
ATOM 756 C C . GLU A 1 99 ? 5.821 4.480 11.516 1.00 48.50 99 GLU A C 1
ATOM 758 O O . GLU A 1 99 ? 4.854 3.958 12.071 1.00 48.50 99 GLU A O 1
ATOM 763 N N . SER A 1 100 ? 5.943 4.446 10.185 1.00 46.94 100 SER A N 1
ATOM 764 C CA . SER A 1 100 ? 4.929 3.803 9.348 1.00 46.94 100 SER A CA 1
ATOM 765 C C . SER A 1 100 ? 4.893 2.277 9.482 1.00 46.94 100 SER A C 1
ATOM 767 O O . SER A 1 100 ? 3.864 1.688 9.164 1.00 46.94 100 SER A O 1
ATOM 769 N N . ARG A 1 101 ? 5.977 1.617 9.927 1.00 45.66 101 ARG A N 1
ATOM 770 C CA . ARG A 1 101 ? 5.951 0.172 10.233 1.00 45.66 101 ARG A CA 1
ATOM 771 C C . ARG A 1 101 ? 5.164 -0.073 11.510 1.00 45.66 101 ARG A C 1
ATOM 773 O O . ARG A 1 101 ? 4.303 -0.928 11.515 1.00 45.66 101 ARG A O 1
ATOM 780 N N . GLN A 1 102 ? 5.372 0.735 12.548 1.00 49.31 102 GLN A N 1
ATOM 781 C CA . GLN A 1 102 ? 4.584 0.648 13.782 1.00 49.31 102 GLN A CA 1
ATOM 782 C C . GLN A 1 102 ? 3.088 0.861 13.533 1.00 49.31 102 GLN A C 1
ATOM 784 O O . GLN A 1 102 ? 2.264 0.129 14.073 1.00 49.31 102 GLN A O 1
ATOM 789 N N . ARG A 1 103 ? 2.740 1.851 12.701 1.00 50.97 103 ARG A N 1
ATOM 790 C CA . ARG A 1 103 ? 1.353 2.112 12.292 1.00 50.97 103 ARG A CA 1
ATOM 791 C C . ARG A 1 103 ? 0.787 0.958 11.470 1.00 50.97 103 ARG A C 1
ATOM 793 O O . ARG A 1 103 ? -0.363 0.599 11.675 1.00 50.97 103 ARG A O 1
ATOM 800 N N . LEU A 1 104 ? 1.592 0.357 10.590 1.00 49.06 104 LEU A N 1
ATOM 801 C CA . LEU A 1 104 ? 1.196 -0.831 9.841 1.00 49.06 104 LEU A CA 1
ATOM 802 C C . LEU A 1 104 ? 1.016 -2.054 10.739 1.00 49.06 104 LEU A C 1
ATOM 804 O O . LEU A 1 104 ? 0.021 -2.739 10.584 1.00 49.06 104 LEU A O 1
ATOM 808 N N . ASP A 1 105 ? 1.914 -2.308 11.689 1.00 48.22 105 ASP A N 1
ATOM 809 C CA . ASP A 1 105 ? 1.787 -3.405 12.652 1.00 48.22 105 ASP A CA 1
ATOM 810 C C . ASP A 1 105 ? 0.464 -3.258 13.423 1.00 48.22 105 ASP A C 1
ATOM 812 O O . ASP A 1 105 ? -0.300 -4.212 13.533 1.00 48.22 105 ASP A O 1
ATOM 816 N N . LEU A 1 106 ? 0.140 -2.037 13.868 1.00 47.22 106 LEU A N 1
ATOM 817 C CA . LEU A 1 106 ? -1.132 -1.696 14.521 1.00 47.22 106 LEU A CA 1
ATOM 818 C C . LEU A 1 106 ? -2.369 -1.889 13.631 1.00 47.22 106 LEU A C 1
ATOM 820 O O . LEU A 1 106 ? -3.474 -1.894 14.155 1.00 47.22 106 LEU A O 1
ATOM 824 N N . LEU A 1 107 ? -2.206 -2.017 12.314 1.00 47.34 107 LEU A N 1
ATOM 825 C CA . LEU A 1 107 ? -3.278 -2.233 11.337 1.00 47.34 107 LEU A CA 1
ATOM 826 C C . LEU A 1 107 ? -3.348 -3.694 10.867 1.00 47.34 107 LEU A C 1
ATOM 828 O O . LEU A 1 107 ? -4.432 -4.225 10.645 1.00 47.34 107 LEU A O 1
ATOM 832 N N . TRP A 1 108 ? -2.192 -4.346 10.736 1.00 43.72 108 TRP A N 1
ATOM 833 C CA . TRP A 1 108 ? -2.019 -5.713 10.244 1.00 43.72 108 TRP A CA 1
ATOM 834 C C . TRP A 1 108 ? -2.544 -6.761 11.229 1.00 43.72 108 TRP A C 1
ATOM 836 O O . TRP A 1 108 ? -3.028 -7.807 10.820 1.00 43.72 108 TRP A O 1
ATOM 846 N N . HIS A 1 109 ? -2.559 -6.447 12.526 1.00 42.22 109 HIS A N 1
ATOM 847 C CA . HIS A 1 109 ? -3.155 -7.308 13.553 1.00 42.22 109 HIS A CA 1
ATOM 848 C C . HIS A 1 109 ? -4.700 -7.392 13.477 1.00 42.22 109 HIS A C 1
ATOM 850 O O . HIS A 1 109 ? -5.303 -8.050 14.321 1.00 42.22 109 HIS A O 1
ATOM 856 N N . PHE A 1 110 ? -5.362 -6.730 12.511 1.00 47.19 110 PHE A N 1
ATOM 857 C CA . PHE A 1 110 ? -6.791 -6.397 12.623 1.00 47.19 110 PHE A CA 1
ATOM 858 C C . PHE A 1 110 ? -7.638 -6.509 11.347 1.00 47.19 110 PHE A C 1
ATOM 860 O O . PHE A 1 110 ? -8.514 -5.673 11.124 1.00 47.19 110 PHE A O 1
ATOM 867 N N . VAL A 1 111 ? -7.486 -7.554 10.529 1.00 40.47 111 VAL A N 1
ATOM 868 C CA . VAL A 1 111 ? -8.377 -7.721 9.361 1.00 40.47 111 VAL A CA 1
ATOM 869 C C . VAL A 1 111 ? -9.247 -8.975 9.452 1.00 40.47 111 VAL A C 1
ATOM 871 O O . VAL A 1 111 ? -8.876 -10.053 9.006 1.00 40.47 111 VAL A O 1
ATOM 874 N N . GLY A 1 112 ? -10.448 -8.781 10.007 1.00 37.56 112 GLY A N 1
ATOM 875 C CA . GLY A 1 112 ? -11.609 -9.674 9.967 1.00 37.56 112 GLY A CA 1
ATOM 876 C C . GLY A 1 112 ? -12.894 -8.833 10.061 1.00 37.56 112 GLY A C 1
ATOM 877 O O . GLY A 1 112 ? -12.934 -7.843 10.785 1.00 37.56 112 GLY A O 1
ATOM 878 N N . SER A 1 113 ? -13.908 -9.163 9.258 1.00 38.12 113 SER A N 1
ATOM 879 C CA . SER A 1 113 ? -15.032 -8.300 8.839 1.00 38.12 113 SER A CA 1
ATOM 880 C C . SER A 1 113 ? -15.823 -7.580 9.949 1.00 38.12 113 SER A C 1
ATOM 882 O O . SER A 1 113 ? -16.290 -8.221 10.888 1.00 38.12 113 SER A O 1
ATOM 884 N N . GLY A 1 114 ? -16.094 -6.279 9.749 1.00 43.84 114 GLY A N 1
ATOM 885 C CA . GLY A 1 114 ? -17.122 -5.520 10.487 1.00 43.84 114 GLY A CA 1
ATOM 886 C C . GLY A 1 114 ? -16.908 -4.000 10.577 1.00 43.84 114 GLY A C 1
ATOM 887 O O . GLY A 1 114 ? -17.865 -3.259 10.784 1.00 43.84 114 GLY A O 1
ATOM 888 N N . VAL A 1 115 ? -15.679 -3.521 10.382 1.00 48.06 115 VAL A N 1
ATOM 889 C CA . VAL A 1 115 ? -15.328 -2.088 10.376 1.00 48.06 115 VAL A CA 1
ATOM 890 C C . VAL A 1 115 ? -14.995 -1.669 8.937 1.00 48.06 115 VAL A C 1
ATOM 892 O O . VAL A 1 115 ? -14.421 -2.490 8.219 1.00 48.06 115 VAL A O 1
ATOM 895 N N . PRO A 1 116 ? -15.326 -0.440 8.480 1.00 62.19 116 PRO A N 1
ATOM 896 C CA . PRO A 1 116 ? -14.883 0.068 7.179 1.00 62.19 116 PRO A CA 1
ATOM 897 C C . PRO A 1 116 ? -13.359 0.252 7.180 1.00 62.19 116 PRO A C 1
ATOM 899 O O . PRO A 1 116 ? -12.831 1.339 7.426 1.00 62.19 116 PRO A O 1
ATOM 902 N N . ILE A 1 117 ? -12.644 -0.848 6.953 1.00 59.16 117 ILE A N 1
ATOM 903 C CA . ILE A 1 117 ? -11.185 -0.938 6.930 1.00 59.16 117 ILE A CA 1
ATOM 904 C C . ILE A 1 117 ? -10.574 0.025 5.915 1.00 59.16 117 ILE A C 1
ATOM 906 O O . ILE A 1 117 ? -9.494 0.559 6.136 1.00 59.16 117 ILE A O 1
ATOM 910 N N . GLU A 1 118 ? -11.309 0.341 4.855 1.00 68.62 118 GLU A N 1
ATOM 911 C CA . GLU A 1 118 ? -10.955 1.342 3.861 1.00 68.62 118 GLU A CA 1
ATOM 912 C C . GLU A 1 118 ? -10.777 2.718 4.516 1.00 68.62 118 GLU A C 1
ATOM 914 O O . GLU A 1 118 ? -9.811 3.431 4.245 1.00 68.62 118 GLU A O 1
ATOM 919 N N . ARG A 1 119 ? -11.670 3.083 5.446 1.00 71.56 119 ARG A N 1
ATOM 920 C CA . ARG A 1 119 ? -11.618 4.361 6.171 1.00 71.56 119 ARG A CA 1
ATOM 921 C C . ARG A 1 119 ? -10.469 4.395 7.168 1.00 71.56 119 ARG A C 1
ATOM 923 O O . ARG A 1 119 ? -9.816 5.424 7.333 1.00 71.56 119 ARG A O 1
ATOM 930 N N . ILE A 1 120 ? -10.198 3.274 7.834 1.00 66.12 120 ILE A N 1
ATOM 931 C CA . ILE A 1 120 ? -8.996 3.133 8.660 1.00 66.12 120 ILE A CA 1
ATOM 932 C C . ILE A 1 120 ? -7.742 3.280 7.784 1.00 66.12 120 ILE A C 1
ATOM 934 O O . ILE A 1 120 ? -6.817 3.996 8.167 1.00 66.12 120 ILE A O 1
ATOM 938 N N . ALA A 1 121 ? -7.727 2.681 6.594 1.00 66.81 121 ALA A N 1
ATOM 939 C CA . ALA A 1 121 ? -6.597 2.735 5.682 1.00 66.81 121 ALA A CA 1
ATOM 940 C C . ALA A 1 121 ? -6.301 4.137 5.154 1.00 66.81 121 ALA A C 1
ATOM 942 O O . ALA A 1 121 ? -5.139 4.549 5.140 1.00 66.81 121 ALA A O 1
ATOM 943 N N . ALA A 1 122 ? -7.341 4.891 4.800 1.00 71.88 122 ALA A N 1
ATOM 944 C CA . ALA A 1 122 ? -7.219 6.286 4.399 1.00 71.88 122 ALA A CA 1
ATOM 945 C C . ALA A 1 122 ? -6.675 7.178 5.536 1.00 71.88 122 ALA A C 1
ATOM 947 O O . ALA A 1 122 ? -5.848 8.046 5.278 1.00 71.88 122 ALA A O 1
ATOM 948 N N . ARG A 1 123 ? -7.072 6.931 6.795 1.00 71.06 123 ARG A N 1
ATOM 949 C CA . ARG A 1 123 ? -6.603 7.670 7.990 1.00 71.06 123 ARG A CA 1
ATOM 950 C C . ARG A 1 123 ? -5.179 7.329 8.415 1.00 71.06 123 ARG A C 1
ATOM 952 O O . ARG A 1 123 ? -4.401 8.197 8.796 1.00 71.06 123 ARG A O 1
ATOM 959 N N . GLY A 1 124 ? -4.856 6.039 8.402 1.00 57.91 124 GLY A N 1
ATOM 960 C CA . GLY A 1 124 ? -3.583 5.504 8.879 1.00 57.91 124 GLY A CA 1
ATOM 961 C C . GLY A 1 124 ? -2.482 5.459 7.821 1.00 57.91 124 GLY A C 1
ATOM 962 O O . GLY A 1 124 ? -1.363 5.074 8.155 1.00 57.91 124 GLY A O 1
ATOM 963 N N . ALA A 1 125 ? -2.793 5.812 6.565 1.00 55.81 125 ALA A N 1
ATOM 964 C CA . ALA A 1 125 ? -1.967 5.506 5.395 1.00 55.81 125 ALA A CA 1
ATOM 965 C C . ALA A 1 125 ? -1.582 4.010 5.349 1.00 55.81 125 ALA A C 1
ATOM 967 O O . ALA A 1 125 ? -0.420 3.662 5.124 1.00 55.81 125 ALA A O 1
ATOM 968 N N . ALA A 1 126 ? -2.556 3.134 5.634 1.00 51.44 126 ALA A N 1
ATOM 969 C CA . ALA A 1 126 ? -2.331 1.698 5.778 1.00 51.44 126 ALA A CA 1
ATOM 970 C C . ALA A 1 126 ? -1.748 1.076 4.508 1.00 51.44 126 ALA A C 1
ATOM 972 O O . ALA A 1 126 ? -2.098 1.450 3.390 1.00 51.44 126 ALA A O 1
ATOM 973 N N . LYS A 1 127 ? -0.883 0.083 4.712 1.00 58.59 127 LYS A N 1
ATOM 974 C CA . LYS A 1 127 ? -0.045 -0.535 3.684 1.00 58.59 127 LYS A CA 1
ATOM 975 C C . LYS A 1 127 ? -0.402 -2.007 3.522 1.00 58.59 127 LYS A C 1
ATOM 977 O O . LYS A 1 127 ? 0.416 -2.884 3.774 1.00 58.59 127 LYS A O 1
ATOM 982 N N . SER A 1 128 ? -1.645 -2.273 3.144 1.00 59.41 128 SER A N 1
ATOM 983 C CA . SER A 1 128 ? -1.986 -3.566 2.564 1.00 59.41 128 SER A CA 1
ATOM 984 C C . SER A 1 128 ? -2.527 -3.354 1.164 1.00 59.41 128 SER A C 1
ATOM 986 O O . SER A 1 128 ? -3.241 -2.380 0.901 1.00 59.41 128 SER A O 1
ATOM 988 N N . CYS A 1 129 ? -2.178 -4.280 0.279 1.00 70.50 129 CYS A N 1
ATOM 989 C CA . CYS A 1 129 ? -2.607 -4.270 -1.107 1.00 70.50 129 CYS A CA 1
ATOM 990 C C . CYS A 1 129 ? -4.139 -4.148 -1.217 1.00 70.50 129 CYS A C 1
ATOM 992 O O . CYS A 1 129 ? -4.652 -3.254 -1.887 1.00 70.50 129 CYS A O 1
ATOM 994 N N . ALA A 1 130 ? -4.873 -4.935 -0.422 1.00 70.62 130 ALA A N 1
ATOM 995 C CA . ALA A 1 130 ? -6.334 -4.882 -0.343 1.00 70.62 130 ALA A CA 1
ATOM 996 C C . ALA A 1 130 ? -6.881 -3.486 0.005 1.00 70.62 130 ALA A C 1
ATOM 998 O O . ALA A 1 130 ? -7.859 -3.035 -0.590 1.00 70.62 130 ALA A O 1
ATOM 999 N N . SER A 1 131 ? -6.241 -2.781 0.940 1.00 71.50 131 SER A N 1
ATOM 1000 C CA . SER A 1 131 ? -6.696 -1.463 1.387 1.00 71.50 131 SER A CA 1
ATOM 1001 C C . SER A 1 131 ? -6.479 -0.378 0.332 1.00 71.50 131 SER A C 1
ATOM 1003 O O . SER A 1 131 ? -7.386 0.407 0.059 1.00 71.50 131 SER A O 1
ATOM 1005 N N . ILE A 1 132 ? -5.290 -0.341 -0.282 1.00 76.62 132 ILE A N 1
ATOM 1006 C CA . ILE A 1 132 ? -4.972 0.614 -1.355 1.00 76.62 132 ILE A CA 1
ATOM 1007 C C . ILE A 1 132 ? -5.869 0.362 -2.564 1.00 76.62 132 ILE A C 1
ATOM 1009 O O . ILE A 1 132 ? -6.421 1.312 -3.122 1.00 76.62 132 ILE A O 1
ATOM 1013 N N . SER A 1 133 ? -6.084 -0.899 -2.931 1.00 81.31 133 SER A N 1
ATOM 1014 C CA . SER A 1 133 ? -6.972 -1.256 -4.035 1.00 81.31 133 SER A CA 1
ATOM 1015 C C . SER A 1 133 ? -8.425 -0.880 -3.733 1.00 81.31 133 SER A C 1
ATOM 1017 O O . SER A 1 133 ? -9.090 -0.319 -4.598 1.00 81.31 133 SER A O 1
ATOM 1019 N N . ALA A 1 134 ? -8.907 -1.042 -2.498 1.00 81.25 134 ALA A N 1
ATOM 1020 C CA . ALA A 1 134 ? -10.252 -0.605 -2.120 1.00 81.25 134 ALA A CA 1
ATOM 1021 C C . ALA A 1 134 ? -10.430 0.926 -2.146 1.00 81.25 134 ALA A C 1
ATOM 1023 O O . ALA A 1 134 ? -11.435 1.418 -2.649 1.00 81.25 134 ALA A O 1
ATOM 1024 N N . VAL A 1 135 ? -9.454 1.699 -1.663 1.00 83.31 135 VAL A N 1
ATOM 1025 C CA . VAL A 1 135 ? -9.483 3.174 -1.752 1.00 83.31 135 VAL A CA 1
ATOM 1026 C C . VAL A 1 135 ? -9.425 3.633 -3.214 1.00 83.31 135 VAL A C 1
ATOM 1028 O O . VAL A 1 135 ? -10.140 4.550 -3.621 1.00 83.31 135 VAL A O 1
ATOM 1031 N N . THR A 1 136 ? -8.605 2.964 -4.025 1.00 87.81 136 THR A N 1
ATOM 1032 C CA . THR A 1 136 ? -8.478 3.245 -5.460 1.00 87.81 136 THR A CA 1
ATOM 1033 C C . THR A 1 136 ? -9.768 2.907 -6.210 1.00 87.81 136 THR A C 1
ATOM 1035 O O . THR A 1 136 ? -10.138 3.641 -7.122 1.00 87.81 136 THR A O 1
ATOM 1038 N N . PHE A 1 137 ? -10.482 1.845 -5.817 1.00 90.31 137 PHE A N 1
ATOM 1039 C CA . PHE A 1 137 ? -11.783 1.471 -6.384 1.00 90.31 137 PHE A CA 1
ATOM 1040 C C . PHE A 1 137 ? -12.780 2.630 -6.275 1.00 90.31 137 PHE A C 1
ATOM 1042 O O . PHE A 1 137 ? -13.362 3.037 -7.280 1.00 90.31 137 PHE A O 1
ATOM 1049 N N . GLU A 1 138 ? -12.909 3.222 -5.085 1.00 89.31 138 GLU A N 1
ATOM 1050 C CA . GLU A 1 138 ? -13.826 4.343 -4.847 1.00 89.31 138 GLU A CA 1
ATOM 1051 C C . GLU A 1 138 ? -13.445 5.589 -5.663 1.00 89.31 138 GLU A C 1
ATOM 1053 O O . GLU A 1 138 ? -14.301 6.208 -6.303 1.00 89.31 138 GLU A O 1
ATOM 1058 N N . ALA A 1 139 ? -12.152 5.931 -5.702 1.00 91.00 139 ALA A N 1
ATOM 1059 C CA . ALA A 1 139 ? -11.648 7.052 -6.498 1.00 91.00 139 ALA A CA 1
ATOM 1060 C C . ALA A 1 139 ? -11.867 6.839 -8.009 1.00 91.00 139 ALA A C 1
ATOM 1062 O O . ALA A 1 139 ? -12.288 7.750 -8.726 1.00 91.00 139 ALA A O 1
ATOM 1063 N N . MET A 1 140 ? -11.626 5.620 -8.498 1.00 93.62 140 MET A N 1
ATOM 1064 C CA . MET A 1 140 ? -11.819 5.255 -9.900 1.00 93.62 140 MET A CA 1
ATOM 1065 C C . MET A 1 140 ? -13.288 5.377 -10.313 1.00 93.62 140 MET A C 1
ATOM 1067 O O . MET A 1 140 ? -13.592 5.964 -11.353 1.00 93.62 140 MET A O 1
ATOM 1071 N N . ILE A 1 141 ? -14.216 4.873 -9.497 1.00 94.06 141 ILE A N 1
ATOM 1072 C CA . ILE A 1 141 ? -15.645 4.973 -9.804 1.00 94.06 141 ILE A CA 1
ATOM 1073 C C . ILE A 1 141 ? -16.100 6.433 -9.802 1.00 94.06 141 ILE A C 1
ATOM 1075 O O . ILE A 1 141 ? -16.806 6.846 -10.723 1.00 94.06 141 ILE A O 1
ATOM 1079 N N . ASP A 1 142 ? -15.693 7.234 -8.810 1.00 92.06 142 ASP A N 1
ATOM 1080 C CA . ASP A 1 142 ? -16.013 8.666 -8.783 1.00 92.06 142 ASP A CA 1
ATOM 1081 C C . ASP A 1 142 ? -15.572 9.359 -10.075 1.00 92.06 142 ASP A C 1
ATOM 1083 O O . ASP A 1 142 ? -16.319 10.161 -10.639 1.00 92.06 142 ASP A O 1
ATOM 1087 N N . ARG A 1 143 ? -14.399 8.991 -10.602 1.00 92.06 143 ARG A N 1
ATOM 1088 C CA . ARG A 1 143 ? -13.910 9.499 -11.883 1.00 92.06 143 ARG A CA 1
ATOM 1089 C C . ARG A 1 143 ? -14.727 9.044 -13.077 1.00 92.06 143 ARG A C 1
ATOM 1091 O O . ARG A 1 143 ? -15.082 9.885 -13.903 1.00 92.06 143 ARG A O 1
ATOM 1098 N N . LEU A 1 144 ? -15.076 7.767 -13.147 1.00 94.19 144 LEU A N 1
ATOM 1099 C CA . LEU A 1 144 ? -15.873 7.210 -14.242 1.00 94.19 144 LEU A CA 1
ATOM 1100 C C . LEU A 1 144 ? -17.324 7.717 -14.260 1.00 94.19 144 LEU A C 1
ATOM 1102 O O . LEU A 1 144 ? -17.993 7.626 -15.286 1.00 94.19 144 LEU A O 1
ATOM 1106 N N . LYS A 1 145 ? -17.817 8.300 -13.160 1.00 91.00 145 LYS A N 1
ATOM 1107 C CA . LYS A 1 145 ? -19.137 8.953 -13.101 1.00 91.00 145 LYS A CA 1
ATOM 1108 C C . LYS A 1 145 ? -19.145 10.383 -13.647 1.00 91.00 145 LYS A C 1
ATOM 1110 O O . LYS A 1 145 ? -20.225 10.947 -13.834 1.00 91.00 145 LYS A O 1
ATOM 1115 N N . ARG A 1 146 ? -17.983 11.006 -13.872 1.00 90.69 146 ARG A N 1
ATOM 1116 C CA . ARG A 1 146 ? -17.923 12.415 -14.289 1.00 90.69 146 ARG A CA 1
ATOM 1117 C C . ARG A 1 146 ? -18.357 12.585 -15.749 1.00 90.69 146 ARG A C 1
ATOM 1119 O O . ARG A 1 146 ? -18.101 11.707 -16.574 1.00 90.69 146 ARG A O 1
ATOM 1126 N N . PRO A 1 147 ? -18.982 13.723 -16.105 1.00 90.31 147 PRO A N 1
ATOM 1127 C CA . PRO A 1 147 ? -19.315 14.015 -17.495 1.00 90.31 147 PRO A CA 1
ATOM 1128 C C . PRO A 1 147 ? -18.074 13.941 -18.393 1.00 90.31 147 PRO A C 1
ATOM 1130 O O . PRO A 1 147 ? -17.055 14.557 -18.089 1.00 90.31 147 PRO A O 1
ATOM 1133 N N . GLY A 1 148 ? -18.170 13.198 -19.497 1.00 88.94 148 GLY A N 1
ATOM 1134 C CA . GLY A 1 148 ? -17.067 13.019 -20.447 1.00 88.94 148 GLY A CA 1
ATOM 1135 C C . GLY A 1 148 ? -16.046 11.938 -20.074 1.00 88.94 148 GLY A C 1
ATOM 1136 O O . GLY A 1 148 ? -15.064 11.788 -20.795 1.00 88.94 148 GLY A O 1
ATOM 1137 N N . ALA A 1 149 ? -16.260 11.184 -18.990 1.00 91.88 149 ALA A N 1
ATOM 1138 C CA . ALA A 1 149 ? -15.441 10.019 -18.667 1.00 91.88 149 ALA A CA 1
ATOM 1139 C C . ALA A 1 149 ? -15.600 8.895 -19.717 1.00 91.88 149 ALA A C 1
ATOM 1141 O O . ALA A 1 149 ? -16.667 8.780 -20.335 1.00 91.88 149 ALA A O 1
ATOM 1142 N N . PRO A 1 150 ? -14.565 8.057 -19.921 1.00 93.81 150 PRO A N 1
ATOM 1143 C CA . PRO A 1 150 ? -14.641 6.942 -20.856 1.00 93.81 150 PRO A CA 1
ATOM 1144 C C . PRO A 1 150 ? -15.677 5.907 -20.422 1.00 93.81 150 PRO A C 1
ATOM 1146 O O . PRO A 1 150 ? -15.932 5.694 -19.233 1.00 93.81 150 PRO A O 1
ATOM 1149 N N . ARG A 1 151 ? -16.279 5.234 -21.404 1.00 94.00 151 ARG A N 1
ATOM 1150 C CA . ARG A 1 151 ? -17.296 4.215 -21.127 1.00 94.00 151 ARG A CA 1
ATOM 1151 C C . ARG A 1 151 ? -16.641 2.925 -20.650 1.00 94.00 151 ARG A C 1
ATOM 1153 O O . ARG A 1 151 ? -15.735 2.412 -21.295 1.00 94.00 151 ARG A O 1
ATOM 1160 N N . CYS A 1 152 ? -17.181 2.346 -19.585 1.00 95.94 152 CYS A N 1
ATOM 1161 C CA . CYS A 1 152 ? -16.838 1.004 -19.120 1.00 95.94 152 CYS A CA 1
ATOM 1162 C C . CYS A 1 152 ? -18.110 0.175 -18.900 1.00 95.94 152 CYS A C 1
ATOM 1164 O O . CYS A 1 152 ? -19.210 0.714 -18.772 1.00 95.94 152 CYS A O 1
ATOM 1166 N N . LYS A 1 153 ? -17.957 -1.148 -18.876 1.00 96.62 153 LYS A N 1
ATOM 1167 C CA . LYS A 1 153 ? -19.014 -2.111 -18.553 1.00 96.62 153 LYS A CA 1
ATOM 1168 C C . LYS A 1 153 ? -19.126 -2.307 -17.043 1.00 96.62 153 LYS A C 1
ATOM 1170 O O . LYS A 1 153 ? -20.235 -2.303 -16.512 1.00 96.62 153 LYS A O 1
ATOM 1175 N N . ARG A 1 154 ? -17.989 -2.474 -16.361 1.00 96.69 154 ARG A N 1
ATOM 1176 C CA . ARG A 1 154 ? -17.903 -2.571 -14.898 1.00 96.69 154 ARG A CA 1
ATOM 1177 C C . ARG A 1 154 ? -16.488 -2.302 -14.392 1.00 96.69 154 ARG A C 1
ATOM 1179 O O . ARG A 1 154 ? -15.528 -2.400 -15.152 1.00 96.69 154 ARG A O 1
ATOM 1186 N N . VAL A 1 155 ? -16.388 -2.025 -13.100 1.00 96.88 155 VAL A N 1
ATOM 1187 C CA . VAL A 1 155 ? -15.141 -1.969 -12.335 1.00 96.88 155 VAL A CA 1
ATOM 1188 C C . VAL A 1 155 ? -15.203 -3.062 -11.278 1.00 96.88 155 VAL A C 1
ATOM 1190 O O . VAL A 1 155 ? -16.166 -3.118 -10.516 1.00 96.88 155 VAL A O 1
ATOM 1193 N N . ASP A 1 156 ? -14.185 -3.908 -11.226 1.00 94.25 156 ASP A N 1
ATOM 1194 C CA . ASP A 1 156 ? -14.054 -4.990 -10.256 1.00 94.25 156 ASP A CA 1
ATOM 1195 C C . ASP A 1 156 ? -12.837 -4.738 -9.360 1.00 94.25 156 ASP A C 1
ATOM 1197 O O . ASP A 1 156 ? -11.746 -4.460 -9.853 1.00 94.25 156 ASP A O 1
ATOM 1201 N N . LEU A 1 157 ? -13.012 -4.869 -8.046 1.00 90.19 157 LEU A N 1
ATOM 1202 C CA . LEU A 1 157 ? -11.920 -5.105 -7.107 1.00 90.19 157 LEU A CA 1
ATOM 1203 C C . LEU A 1 157 ? -11.714 -6.616 -7.019 1.00 90.19 157 LEU A C 1
ATOM 1205 O O . LEU A 1 157 ? -12.600 -7.339 -6.557 1.00 90.19 157 LEU A O 1
ATOM 1209 N N . VAL A 1 158 ? -10.553 -7.074 -7.462 1.00 86.69 158 VAL A N 1
ATOM 1210 C CA . VAL A 1 158 ? -10.187 -8.486 -7.565 1.00 86.69 158 VAL A CA 1
ATOM 1211 C C . VAL A 1 158 ? -9.111 -8.797 -6.534 1.00 86.69 158 VAL A C 1
ATOM 1213 O O . VAL A 1 158 ? -8.215 -7.982 -6.334 1.00 86.69 158 VAL A O 1
ATOM 1216 N N . ALA A 1 159 ? -9.178 -9.960 -5.893 1.00 82.94 159 ALA A N 1
ATOM 1217 C CA . ALA A 1 159 ? -8.123 -10.471 -5.024 1.00 82.94 159 ALA A CA 1
ATOM 1218 C C . ALA A 1 159 ? -7.786 -11.925 -5.360 1.00 82.94 159 ALA A C 1
ATOM 1220 O O . ALA A 1 159 ? -8.669 -12.717 -5.689 1.00 82.94 159 ALA A O 1
ATOM 1221 N N . SER A 1 160 ? -6.512 -12.281 -5.246 1.00 77.50 160 SER A N 1
ATOM 1222 C CA . SER A 1 160 ? -6.007 -13.646 -5.395 1.00 77.50 160 SER A CA 1
ATOM 1223 C C . SER A 1 160 ? -5.255 -14.038 -4.133 1.00 77.50 160 SER A C 1
ATOM 1225 O O . SER A 1 160 ? -4.404 -13.293 -3.649 1.00 77.50 160 SER A O 1
ATOM 1227 N N . THR A 1 161 ? -5.577 -15.220 -3.615 1.00 68.12 161 THR A N 1
ATOM 1228 C CA . THR A 1 161 ? -4.886 -15.808 -2.465 1.00 68.12 161 THR A CA 1
ATOM 1229 C C . THR A 1 161 ? -3.521 -16.376 -2.847 1.00 68.12 161 THR A C 1
ATOM 1231 O O . THR A 1 161 ? -2.592 -16.309 -2.055 1.00 68.12 161 THR A O 1
ATOM 1234 N N . SER A 1 162 ? -3.372 -16.888 -4.069 1.00 67.62 162 SER A N 1
ATOM 1235 C CA . SER A 1 162 ? -2.138 -17.475 -4.593 1.00 67.62 162 SER A CA 1
ATOM 1236 C C . SER A 1 162 ? -1.084 -16.422 -4.911 1.00 67.62 162 SER A C 1
ATOM 1238 O O . SER A 1 162 ? 0.107 -16.700 -4.807 1.00 67.62 162 SER A O 1
ATOM 1240 N N . LEU A 1 163 ? -1.519 -15.212 -5.272 1.00 70.44 163 LEU A N 1
ATOM 1241 C CA . LEU A 1 163 ? -0.647 -14.056 -5.470 1.00 70.44 163 LEU A CA 1
ATOM 1242 C C . LEU A 1 163 ? -0.530 -13.171 -4.225 1.00 70.44 163 LEU A C 1
ATOM 1244 O O . LEU A 1 163 ? 0.241 -12.217 -4.267 1.00 70.44 163 LEU A O 1
ATOM 1248 N N . ASP A 1 164 ? -1.311 -13.452 -3.176 1.00 68.38 164 ASP A N 1
ATOM 1249 C CA . ASP A 1 164 ? -1.471 -12.606 -1.984 1.00 68.38 164 ASP A CA 1
ATOM 1250 C C . ASP A 1 164 ? -1.642 -11.113 -2.337 1.00 68.38 164 ASP A C 1
ATOM 1252 O O . ASP A 1 164 ? -0.960 -10.218 -1.833 1.00 68.38 164 ASP A O 1
ATOM 1256 N N . HIS A 1 165 ? -2.515 -10.832 -3.310 1.00 77.44 165 HIS A N 1
ATOM 1257 C CA . HIS A 1 165 ? -2.586 -9.513 -3.943 1.00 77.44 165 HIS A CA 1
ATOM 1258 C C . HIS A 1 165 ? -4.005 -9.147 -4.366 1.00 77.44 165 HIS A C 1
ATOM 1260 O O . HIS A 1 165 ? -4.815 -10.011 -4.703 1.00 77.44 165 HIS A O 1
ATOM 1266 N N . ALA A 1 166 ? -4.297 -7.847 -4.392 1.00 80.31 166 ALA A N 1
ATOM 1267 C CA . ALA A 1 166 ? -5.569 -7.287 -4.824 1.00 80.31 166 ALA A CA 1
ATOM 1268 C C . ALA A 1 166 ? -5.369 -6.144 -5.825 1.00 80.31 166 ALA A C 1
ATOM 1270 O O . ALA A 1 166 ? -4.542 -5.262 -5.627 1.00 80.31 166 ALA A O 1
ATOM 1271 N N . TRP A 1 167 ? -6.164 -6.108 -6.884 1.00 88.00 167 TRP A N 1
ATOM 1272 C CA . TRP A 1 167 ? -6.044 -5.125 -7.960 1.00 88.00 167 TRP A CA 1
ATOM 1273 C C . TRP A 1 167 ? -7.416 -4.709 -8.476 1.00 88.00 167 TRP A C 1
ATOM 1275 O O . TRP A 1 167 ? -8.438 -5.309 -8.137 1.00 88.00 167 TRP A O 1
ATOM 1285 N N . LEU A 1 168 ? -7.447 -3.674 -9.312 1.00 92.50 168 LEU A N 1
ATOM 1286 C CA . LEU A 1 168 ? -8.666 -3.283 -10.013 1.00 92.50 168 LEU A CA 1
ATOM 1287 C C . LEU A 1 168 ? -8.648 -3.807 -11.438 1.00 92.50 168 LEU A C 1
ATOM 1289 O O . LEU A 1 168 ? -7.644 -3.666 -12.132 1.00 92.50 168 LEU A O 1
ATOM 1293 N N . SER A 1 169 ? -9.777 -4.343 -11.888 1.00 95.25 169 SER A N 1
ATOM 1294 C CA . SER A 1 169 ? -10.034 -4.627 -13.296 1.00 95.25 169 SER A CA 1
ATOM 1295 C C . SER A 1 169 ? -11.160 -3.737 -13.804 1.00 95.25 169 SER A C 1
ATOM 1297 O O . SER A 1 169 ? -12.274 -3.759 -13.280 1.00 95.25 169 SER A O 1
ATOM 1299 N N . ILE A 1 170 ? -10.873 -2.938 -14.828 1.00 97.38 170 ILE A N 1
ATOM 1300 C CA . ILE A 1 170 ? -11.877 -2.154 -15.543 1.00 97.38 170 ILE A CA 1
ATOM 1301 C C . ILE A 1 170 ? -12.220 -2.905 -16.814 1.00 97.38 170 ILE A C 1
ATOM 1303 O O . ILE A 1 170 ? -11.406 -3.006 -17.732 1.00 97.38 170 ILE A O 1
ATOM 1307 N N . VAL A 1 171 ? -13.441 -3.427 -16.855 1.00 97.12 171 VAL A N 1
ATOM 1308 C CA . VAL A 1 171 ? -13.958 -4.154 -18.008 1.00 97.12 171 VAL A CA 1
ATOM 1309 C C . VAL A 1 171 ? -14.576 -3.149 -18.964 1.00 97.12 171 VAL A C 1
ATOM 1311 O O . VAL A 1 171 ? -15.528 -2.439 -18.624 1.00 97.12 171 VAL A O 1
ATOM 1314 N N . MET A 1 172 ? -14.039 -3.093 -20.170 1.00 96.62 172 MET A N 1
ATOM 1315 C CA . MET A 1 172 ? -14.481 -2.215 -21.243 1.00 96.62 172 MET A CA 1
ATOM 1316 C C . MET A 1 172 ? -15.702 -2.808 -21.974 1.00 96.62 172 MET A C 1
ATOM 1318 O O . MET A 1 172 ? -16.046 -3.975 -21.771 1.00 96.62 172 MET A O 1
ATOM 1322 N N . PRO A 1 173 ? -16.407 -2.031 -22.820 1.00 94.50 173 PRO A N 1
ATOM 1323 C CA . PRO A 1 173 ? -17.581 -2.525 -23.547 1.00 94.50 173 PRO A CA 1
ATOM 1324 C C . PRO A 1 173 ? -17.310 -3.708 -24.489 1.00 94.50 173 PRO A C 1
ATOM 1326 O O . PRO A 1 173 ? -18.228 -4.471 -24.772 1.00 94.50 173 PRO A O 1
ATOM 1329 N N . ASP A 1 174 ? -16.073 -3.852 -24.966 1.00 93.12 174 ASP A N 1
ATOM 1330 C CA . ASP A 1 174 ? -15.598 -4.944 -25.825 1.00 93.12 174 ASP A CA 1
ATOM 1331 C C . ASP A 1 174 ? -14.988 -6.120 -25.040 1.00 93.12 174 ASP A C 1
ATOM 1333 O O . ASP A 1 174 ? -14.298 -6.958 -25.614 1.00 93.12 174 ASP A O 1
ATOM 1337 N N . ASP A 1 175 ? -15.235 -6.170 -23.727 1.00 93.50 175 ASP A N 1
ATOM 1338 C CA . ASP A 1 175 ? -14.683 -7.138 -22.774 1.00 93.50 175 ASP A CA 1
ATOM 1339 C C . ASP A 1 175 ? -13.153 -7.088 -22.619 1.00 93.50 175 ASP A C 1
ATOM 1341 O O . ASP A 1 175 ? -12.582 -7.898 -21.882 1.00 93.50 175 ASP A O 1
ATOM 1345 N N . THR A 1 176 ? -12.482 -6.097 -23.219 1.00 93.75 176 THR A N 1
ATOM 1346 C CA . THR A 1 176 ? -11.086 -5.818 -22.875 1.00 93.75 176 THR A CA 1
ATOM 1347 C C . THR A 1 176 ? -10.980 -5.380 -21.417 1.00 93.75 176 THR A C 1
ATOM 1349 O O . THR A 1 176 ? -11.885 -4.746 -20.872 1.00 93.75 176 THR A O 1
ATOM 1352 N N . GLN A 1 177 ? -9.883 -5.749 -20.757 1.00 94.88 177 GLN A N 1
ATOM 1353 C CA . GLN A 1 177 ? -9.677 -5.459 -19.341 1.00 94.88 177 GLN A CA 1
ATOM 1354 C C . GLN A 1 177 ? -8.412 -4.636 -19.151 1.00 94.88 177 GLN A C 1
ATOM 1356 O O . GLN A 1 177 ? -7.321 -5.066 -19.539 1.00 94.88 177 GLN A O 1
ATOM 1361 N N . VAL A 1 178 ? -8.573 -3.466 -18.535 1.00 95.25 178 VAL A N 1
ATOM 1362 C CA . VAL A 1 178 ? -7.463 -2.623 -18.088 1.00 95.25 178 VAL A CA 1
ATOM 1363 C C . VAL A 1 178 ? -7.281 -2.843 -16.596 1.00 95.25 178 VAL A C 1
ATOM 1365 O O . VAL A 1 178 ? -8.203 -2.633 -15.806 1.00 95.25 178 VAL A O 1
ATOM 1368 N N . ILE A 1 179 ? -6.086 -3.269 -16.216 1.00 93.69 179 ILE A N 1
ATOM 1369 C CA . ILE A 1 179 ? -5.717 -3.525 -14.834 1.00 93.69 179 ILE A CA 1
ATOM 1370 C C . ILE A 1 179 ? -5.048 -2.298 -14.244 1.00 93.69 179 ILE A C 1
ATOM 1372 O O . ILE A 1 179 ? -4.174 -1.706 -14.877 1.00 93.69 179 ILE A O 1
ATOM 1376 N N . TYR A 1 180 ? -5.441 -1.963 -13.017 1.00 91.31 180 TYR A N 1
ATOM 1377 C CA . TYR A 1 180 ? -4.747 -0.990 -12.187 1.00 91.31 180 TYR A CA 1
ATOM 1378 C C . TYR A 1 180 ? -4.219 -1.670 -10.951 1.00 91.31 180 TYR A C 1
ATOM 1380 O O . TYR A 1 180 ? -4.963 -2.312 -10.204 1.00 91.31 180 TYR A O 1
ATOM 1388 N N . ASP A 1 181 ? -2.945 -1.422 -10.710 1.00 84.81 181 ASP A N 1
ATOM 1389 C CA . ASP A 1 181 ? -2.317 -1.721 -9.446 1.00 84.81 181 ASP A CA 1
ATOM 1390 C C . ASP A 1 181 ? -1.665 -0.449 -8.919 1.00 84.81 181 ASP A C 1
ATOM 1392 O O . ASP A 1 181 ? -0.991 0.274 -9.655 1.00 84.81 181 ASP A O 1
ATOM 1396 N N . PHE A 1 182 ? -1.931 -0.167 -7.649 1.00 76.56 182 PHE A N 1
ATOM 1397 C CA . PHE A 1 182 ? -1.361 0.944 -6.897 1.00 76.56 182 PHE A CA 1
ATOM 1398 C C . PHE A 1 182 ? -0.522 0.459 -5.711 1.00 76.56 182 PHE A C 1
ATOM 1400 O O . PHE A 1 182 ? 0.094 1.282 -5.028 1.00 76.56 182 PHE A O 1
ATOM 1407 N N . TRP A 1 183 ? -0.478 -0.857 -5.466 1.00 68.94 183 TRP A N 1
ATOM 1408 C CA . TRP A 1 183 ? 0.264 -1.443 -4.363 1.00 68.94 183 TRP A CA 1
ATOM 1409 C C . TRP A 1 183 ? 1.759 -1.291 -4.538 1.00 68.94 183 TRP A C 1
ATOM 1411 O O . TRP A 1 183 ? 2.415 -1.029 -3.556 1.00 68.94 183 TRP A O 1
ATOM 1421 N N . THR A 1 184 ? 2.329 -1.405 -5.732 1.00 57.22 184 THR A N 1
ATOM 1422 C CA . THR A 1 184 ? 3.795 -1.321 -5.891 1.00 57.22 184 THR A CA 1
ATOM 1423 C C . THR A 1 184 ? 4.274 -0.042 -6.577 1.00 57.22 184 THR A C 1
ATOM 1425 O O . THR A 1 184 ? 5.463 0.278 -6.632 1.00 57.22 184 THR A O 1
ATOM 1428 N N . GLY A 1 185 ? 3.323 0.754 -7.049 1.00 69.56 185 GLY A N 1
ATOM 1429 C CA . GLY A 1 185 ? 3.504 1.985 -7.801 1.00 69.56 185 GLY A CA 1
ATOM 1430 C C . GLY A 1 185 ? 2.241 2.249 -8.608 1.00 69.56 185 GLY A C 1
ATOM 1431 O O . GLY A 1 185 ? 1.343 1.425 -8.619 1.00 69.56 185 GLY A O 1
ATOM 1432 N N . ARG A 1 186 ? 2.150 3.391 -9.289 1.00 80.06 186 ARG A N 1
ATOM 1433 C CA . ARG A 1 186 ? 1.026 3.675 -10.187 1.00 80.06 186 ARG A CA 1
ATOM 1434 C C . ARG A 1 186 ? 1.240 2.877 -11.469 1.00 80.06 186 ARG A C 1
ATOM 1436 O O . ARG A 1 186 ? 2.178 3.182 -12.202 1.00 80.06 186 ARG A O 1
ATOM 1443 N N . GLN A 1 187 ? 0.432 1.852 -11.714 1.00 86.69 187 GLN A N 1
ATOM 1444 C CA . GLN A 1 187 ? 0.554 1.010 -12.905 1.00 86.69 187 GLN A CA 1
ATOM 1445 C C . GLN A 1 187 ? -0.798 0.840 -13.591 1.00 86.69 187 GLN A C 1
ATOM 1447 O O . GLN A 1 187 ? -1.820 0.662 -12.931 1.00 86.69 187 GLN A O 1
ATOM 1452 N N . ALA A 1 188 ? -0.777 0.881 -14.924 1.00 91.56 188 ALA A N 1
ATOM 1453 C CA . ALA A 1 188 ? -1.915 0.531 -15.768 1.00 91.56 188 ALA A CA 1
ATOM 1454 C C . ALA A 1 188 ? -1.451 -0.299 -16.968 1.00 91.56 188 ALA A C 1
ATOM 1456 O O . ALA A 1 188 ? -0.434 0.017 -17.592 1.00 91.56 188 ALA A O 1
ATOM 1457 N N . PHE A 1 189 ? -2.149 -1.388 -17.274 1.00 92.00 189 PHE A N 1
ATOM 1458 C CA . PHE A 1 189 ? -1.796 -2.301 -18.368 1.00 92.00 189 PHE A CA 1
ATOM 1459 C C . PHE A 1 189 ? -2.992 -3.169 -18.768 1.00 92.00 189 PHE A C 1
ATOM 1461 O O . PHE A 1 189 ? -3.977 -3.261 -18.040 1.00 92.00 189 PHE A O 1
ATOM 1468 N N . MET A 1 190 ? -2.917 -3.805 -19.935 1.00 92.69 190 MET A N 1
ATOM 1469 C CA . MET A 1 190 ? -3.934 -4.768 -20.368 1.00 92.69 190 MET A CA 1
ATOM 1470 C C . MET A 1 190 ? -3.778 -6.070 -19.581 1.00 92.69 190 MET A C 1
ATOM 1472 O O . MET A 1 190 ? -2.647 -6.494 -19.370 1.00 92.69 190 MET A O 1
ATOM 1476 N N . LEU A 1 191 ? -4.873 -6.725 -19.180 1.00 90.19 191 LEU A N 1
ATOM 1477 C CA . LEU A 1 191 ? -4.817 -7.947 -18.355 1.00 90.19 191 LEU A CA 1
ATOM 1478 C C . LEU A 1 191 ? -3.808 -8.980 -18.879 1.00 90.19 191 LEU A C 1
ATOM 1480 O O . LEU A 1 191 ? -2.961 -9.426 -18.111 1.00 90.19 191 LEU A O 1
ATOM 1484 N N . ASP A 1 192 ? -3.852 -9.275 -20.181 1.00 86.44 192 ASP A N 1
ATOM 1485 C CA . ASP A 1 192 ? -2.997 -10.266 -20.854 1.00 86.44 192 ASP A CA 1
ATOM 1486 C C . ASP A 1 192 ? -1.493 -9.929 -20.824 1.00 86.44 192 ASP A C 1
ATOM 1488 O O . ASP A 1 192 ? -0.656 -10.773 -21.134 1.00 86.44 192 ASP A O 1
ATOM 1492 N N . ASP A 1 193 ? -1.147 -8.693 -20.467 1.00 86.50 193 ASP A N 1
ATOM 1493 C CA . ASP A 1 193 ? 0.212 -8.152 -20.482 1.00 86.50 193 ASP A CA 1
ATOM 1494 C C . ASP A 1 193 ? 0.838 -8.021 -19.089 1.00 86.50 193 ASP A C 1
ATOM 1496 O O . ASP A 1 193 ? 1.983 -7.575 -18.963 1.00 86.50 193 ASP A O 1
ATOM 1500 N N . GLY A 1 194 ? 0.108 -8.421 -18.046 1.00 81.81 194 GLY A N 1
ATOM 1501 C CA . GLY A 1 194 ? 0.610 -8.495 -16.678 1.00 81.81 194 GLY A CA 1
ATOM 1502 C C . GLY A 1 194 ? 0.567 -9.907 -16.108 1.00 81.81 194 GLY A C 1
ATOM 1503 O O . GLY A 1 194 ? -0.122 -10.794 -16.611 1.00 81.81 194 GLY A O 1
ATOM 1504 N N . ARG A 1 195 ? 1.278 -10.117 -14.994 1.00 78.69 195 ARG A N 1
ATOM 1505 C CA . ARG A 1 195 ? 1.355 -11.430 -14.323 1.00 78.69 195 ARG A CA 1
ATOM 1506 C C . ARG A 1 195 ? -0.003 -11.981 -13.862 1.00 78.69 195 ARG A C 1
ATOM 1508 O O . ARG A 1 195 ? -0.126 -13.182 -13.636 1.00 78.69 195 ARG A O 1
ATOM 1515 N N . PHE A 1 196 ? -1.014 -11.115 -13.754 1.00 80.31 196 PHE A N 1
ATOM 1516 C CA . PHE A 1 196 ? -2.370 -11.452 -13.316 1.00 80.31 196 PHE A CA 1
ATOM 1517 C C . PHE A 1 196 ? -3.186 -12.241 -14.344 1.00 80.31 196 PHE A C 1
ATOM 1519 O O . PHE A 1 196 ? -4.149 -12.893 -13.951 1.00 80.31 196 PHE A O 1
ATOM 1526 N N . ALA A 1 197 ? -2.799 -12.249 -15.626 1.00 76.44 197 ALA A N 1
ATOM 1527 C CA . ALA A 1 197 ? -3.484 -13.037 -16.658 1.00 76.44 197 ALA A CA 1
ATOM 1528 C C . ALA A 1 197 ? -3.567 -14.537 -16.314 1.00 76.44 197 ALA A C 1
ATOM 1530 O O . ALA A 1 197 ? -4.501 -15.224 -16.719 1.00 76.44 197 ALA A O 1
ATOM 1531 N N . ALA A 1 198 ? -2.593 -15.043 -15.551 1.00 73.19 198 ALA A N 1
ATOM 1532 C CA . ALA A 1 198 ? -2.497 -16.446 -15.160 1.00 73.19 198 ALA A CA 1
ATOM 1533 C C . ALA A 1 198 ? -3.105 -16.758 -13.775 1.00 73.19 198 ALA A C 1
ATOM 1535 O O . ALA A 1 198 ? -3.011 -17.899 -13.323 1.00 73.19 198 ALA A O 1
ATOM 1536 N N . ALA A 1 199 ? -3.705 -15.779 -13.084 1.00 78.12 199 ALA A N 1
ATOM 1537 C CA . ALA A 1 199 ? -4.238 -15.955 -11.732 1.00 78.12 199 ALA A CA 1
ATOM 1538 C C . ALA A 1 199 ? -5.533 -16.790 -11.744 1.00 78.12 199 ALA A C 1
ATOM 1540 O O . ALA A 1 199 ? -6.632 -16.264 -11.920 1.00 78.12 199 ALA A O 1
ATOM 1541 N N . GLN A 1 200 ? -5.410 -18.107 -11.567 1.00 75.44 200 GLN A N 1
ATOM 1542 C CA . GLN A 1 200 ? -6.546 -19.040 -11.636 1.00 75.44 200 GLN A CA 1
ATOM 1543 C C . GLN A 1 200 ? -7.492 -18.953 -10.430 1.00 75.44 200 GLN A C 1
ATOM 1545 O O . GLN A 1 200 ? -8.645 -19.365 -10.527 1.00 75.44 200 GLN A O 1
ATOM 1550 N N . ASP A 1 201 ? -7.022 -18.421 -9.304 1.00 78.25 201 ASP A N 1
ATOM 1551 C CA . ASP A 1 201 ? -7.773 -18.289 -8.053 1.00 78.25 201 ASP A CA 1
ATOM 1552 C C . ASP A 1 201 ? -8.277 -16.856 -7.803 1.00 78.25 201 ASP A C 1
ATOM 1554 O O . ASP A 1 201 ? -8.658 -16.510 -6.686 1.00 78.25 201 ASP A O 1
ATOM 1558 N N . ALA A 1 202 ? -8.258 -16.001 -8.829 1.00 82.81 202 ALA A N 1
ATOM 1559 C CA . ALA A 1 202 ? -8.732 -14.632 -8.717 1.00 82.81 202 ALA A CA 1
ATOM 1560 C C . ALA A 1 202 ? -10.237 -14.594 -8.390 1.00 82.81 202 ALA A C 1
ATOM 1562 O O . ALA A 1 202 ? -11.077 -15.128 -9.117 1.00 82.81 202 ALA A O 1
ATOM 1563 N N . THR A 1 203 ? -10.582 -13.917 -7.298 1.00 83.94 203 THR A N 1
ATOM 1564 C CA . THR A 1 203 ? -11.950 -13.719 -6.815 1.00 83.94 203 THR A CA 1
ATOM 1565 C C . THR A 1 203 ? -12.334 -12.250 -6.899 1.00 83.94 203 THR A C 1
ATOM 1567 O O . THR A 1 203 ? -11.535 -11.363 -6.612 1.00 83.94 203 THR A O 1
ATOM 1570 N N . ILE A 1 204 ? -13.574 -11.973 -7.296 1.00 85.06 204 ILE A N 1
ATOM 1571 C CA . ILE A 1 204 ? -14.098 -10.607 -7.309 1.00 85.06 204 ILE A CA 1
ATOM 1572 C C . ILE A 1 204 ? -14.655 -10.297 -5.919 1.00 85.06 204 ILE A C 1
ATOM 1574 O O . ILE A 1 204 ? -15.644 -10.893 -5.495 1.00 85.06 204 ILE A O 1
ATOM 1578 N N . CYS A 1 205 ? -14.024 -9.360 -5.215 1.00 81.12 205 CYS A N 1
ATOM 1579 C CA . CYS A 1 205 ? -14.420 -8.949 -3.869 1.00 81.12 205 CYS A CA 1
ATOM 1580 C C . CYS A 1 205 ? -15.501 -7.866 -3.892 1.00 81.12 205 CYS A C 1
ATOM 1582 O O . CYS A 1 205 ? -16.393 -7.858 -3.045 1.00 81.12 205 CYS A O 1
ATOM 1584 N N . LYS A 1 206 ? -15.415 -6.935 -4.849 1.00 86.00 206 LYS A N 1
ATOM 1585 C CA . LYS A 1 206 ? -16.420 -5.891 -5.086 1.00 86.00 206 LYS A CA 1
ATOM 1586 C C . LYS A 1 206 ? -16.572 -5.659 -6.583 1.00 86.00 206 LYS A C 1
ATOM 1588 O O . LYS A 1 206 ? -15.589 -5.712 -7.313 1.00 86.00 206 LYS A O 1
ATOM 1593 N N . SER A 1 207 ? -17.785 -5.331 -7.010 1.00 92.19 207 SER A N 1
ATOM 1594 C CA . SER A 1 207 ? -18.076 -4.906 -8.380 1.00 92.19 207 SER A CA 1
ATOM 1595 C C . SER A 1 207 ? -18.938 -3.658 -8.368 1.00 92.19 207 SER A C 1
ATOM 1597 O O . SER A 1 207 ? -19.805 -3.502 -7.508 1.00 92.19 207 SER A O 1
ATOM 1599 N N . TRP A 1 208 ? -18.729 -2.806 -9.363 1.00 95.44 208 TRP A N 1
ATOM 1600 C CA . TRP A 1 208 ? -19.570 -1.656 -9.651 1.00 95.44 208 TRP A CA 1
ATOM 1601 C C . TRP A 1 208 ? -19.870 -1.578 -11.147 1.00 95.44 208 TRP A C 1
ATOM 1603 O O . TRP A 1 208 ? -18.976 -1.733 -11.978 1.00 95.44 208 TRP A O 1
ATOM 1613 N N . THR A 1 209 ? -21.120 -1.301 -11.505 1.00 96.00 209 THR A N 1
ATOM 1614 C CA . THR A 1 209 ? -21.545 -1.043 -12.888 1.00 96.00 209 THR A CA 1
ATOM 1615 C C . THR A 1 209 ? -22.083 0.379 -13.038 1.00 96.00 209 THR A C 1
ATOM 1617 O O . THR A 1 209 ? -22.705 0.889 -12.099 1.00 96.00 209 THR A O 1
ATOM 1620 N N . PRO A 1 210 ? -21.964 1.008 -14.224 1.00 93.88 210 PRO A N 1
ATOM 1621 C CA . PRO A 1 210 ? -22.586 2.302 -14.483 1.00 93.88 210 PRO A CA 1
ATOM 1622 C C . PRO A 1 210 ? -24.065 2.330 -14.074 1.00 93.88 210 PRO A C 1
ATOM 1624 O O . PRO A 1 210 ? -24.834 1.429 -14.404 1.00 93.88 210 PRO A O 1
ATOM 1627 N N . GLY A 1 211 ? -24.452 3.365 -13.327 1.00 88.75 211 GLY A N 1
ATOM 1628 C CA . GLY A 1 211 ? -25.799 3.517 -12.767 1.00 88.75 211 GLY A CA 1
ATOM 1629 C C . GLY A 1 211 ? -25.981 2.957 -11.352 1.00 88.75 211 GLY A C 1
ATOM 1630 O O . GLY A 1 211 ? -26.954 3.323 -10.700 1.00 88.75 211 GLY A O 1
ATOM 1631 N N . GLN A 1 212 ? -25.050 2.146 -10.835 1.00 91.88 212 GLN A N 1
ATOM 1632 C CA . GLN A 1 212 ? -25.079 1.736 -9.429 1.00 91.88 212 GLN A CA 1
ATOM 1633 C C . GLN A 1 212 ? -24.639 2.880 -8.506 1.00 91.88 212 GLN A C 1
ATOM 1635 O O . GLN A 1 212 ? -23.706 3.646 -8.796 1.00 91.88 212 GLN A O 1
ATOM 1640 N N . GLU A 1 213 ? -25.316 2.995 -7.367 1.00 85.44 213 GLU A N 1
ATOM 1641 C CA . GLU A 1 213 ? -24.898 3.885 -6.292 1.00 85.44 213 GLU A CA 1
ATOM 1642 C C . GLU A 1 213 ? -23.710 3.288 -5.539 1.00 85.44 213 GLU A C 1
ATOM 1644 O O . GLU A 1 213 ? -23.604 2.076 -5.360 1.00 85.44 213 GLU A O 1
ATOM 1649 N N . ILE A 1 214 ? -22.806 4.165 -5.114 1.00 76.25 214 ILE A N 1
ATOM 1650 C CA . ILE A 1 214 ? -21.753 3.809 -4.170 1.00 76.25 214 ILE A CA 1
ATOM 1651 C C . ILE A 1 214 ? -22.314 4.129 -2.783 1.00 76.25 214 ILE A C 1
ATOM 1653 O O . ILE A 1 214 ? -22.886 5.213 -2.636 1.00 76.25 214 ILE A O 1
ATOM 1657 N N . PRO A 1 215 ? -22.130 3.265 -1.769 1.00 74.25 215 PRO A N 1
ATOM 1658 C CA . PRO A 1 215 ? -22.596 3.537 -0.409 1.00 74.25 215 PRO A CA 1
ATOM 1659 C C . PRO A 1 215 ? -22.140 4.897 0.142 1.00 74.25 215 PRO A C 1
ATOM 1661 O O . PRO A 1 215 ? -22.847 5.510 0.938 1.00 74.25 215 PRO A O 1
ATOM 1664 N N . MET A 1 216 ? -20.967 5.377 -0.287 1.00 82.25 216 MET A N 1
ATOM 1665 C CA . MET A 1 216 ? -20.416 6.673 0.089 1.00 82.25 216 MET A CA 1
ATOM 1666 C C . MET A 1 216 ? -19.629 7.299 -1.076 1.00 82.25 216 MET A C 1
ATOM 1668 O O . MET A 1 216 ? -18.705 6.666 -1.576 1.00 82.25 216 MET A O 1
ATOM 1672 N N . PRO A 1 217 ? -19.928 8.542 -1.501 1.00 85.81 217 PRO A N 1
ATOM 1673 C CA . PRO A 1 217 ? -19.137 9.233 -2.519 1.00 85.81 217 PRO A CA 1
ATOM 1674 C C . PRO A 1 217 ? -17.677 9.425 -2.096 1.00 85.81 217 PRO A C 1
ATOM 1676 O O . PRO A 1 217 ? -17.407 9.745 -0.936 1.00 85.81 217 PRO A O 1
ATOM 1679 N N . TRP A 1 218 ? -16.744 9.333 -3.049 1.00 88.50 218 TRP A N 1
ATOM 1680 C CA . TRP A 1 218 ? -15.304 9.465 -2.793 1.00 88.50 218 TRP A CA 1
ATOM 1681 C C . TRP A 1 218 ? -14.935 10.751 -2.044 1.00 88.50 218 TRP A C 1
ATOM 1683 O O . TRP A 1 218 ? -14.165 10.710 -1.088 1.00 88.50 218 TRP A O 1
ATOM 1693 N N . GLN A 1 219 ? -15.522 11.894 -2.412 1.00 87.56 219 GLN A N 1
ATOM 1694 C CA . GLN A 1 219 ? -15.253 13.164 -1.722 1.00 87.56 219 GLN A CA 1
ATOM 1695 C C . GLN A 1 219 ? -15.717 13.151 -0.261 1.00 87.56 219 GLN A C 1
ATOM 1697 O O . GLN A 1 219 ? -15.017 13.663 0.609 1.00 87.56 219 GLN A O 1
ATOM 1702 N N . SER A 1 220 ? -16.868 12.537 0.023 1.00 88.12 220 SER A N 1
ATOM 1703 C CA . SER A 1 220 ? -17.376 12.383 1.389 1.00 88.12 220 SER A CA 1
ATOM 1704 C C . SER A 1 220 ? -16.506 11.426 2.194 1.00 88.12 220 SER A C 1
ATOM 1706 O O . SER A 1 220 ? -16.133 11.753 3.315 1.00 88.12 220 SER A O 1
ATOM 1708 N N . PHE A 1 221 ? -16.117 10.295 1.600 1.00 85.38 221 PHE A N 1
ATOM 1709 C CA . PHE A 1 221 ? -15.187 9.345 2.206 1.00 85.38 221 PHE A CA 1
ATOM 1710 C C . PHE A 1 221 ? -13.846 10.007 2.542 1.00 85.38 221 PHE A C 1
ATOM 1712 O O . PHE A 1 221 ? -13.344 9.868 3.655 1.00 85.38 221 PHE A O 1
ATOM 1719 N N . LYS A 1 222 ? -13.295 10.782 1.601 1.00 84.69 222 LYS A N 1
ATOM 1720 C CA . LYS A 1 222 ? -12.063 11.551 1.778 1.00 84.69 222 LYS A CA 1
ATOM 1721 C C . LYS A 1 222 ? -12.189 12.600 2.881 1.00 84.69 222 LYS A C 1
ATOM 1723 O O . LYS A 1 222 ? -11.281 12.690 3.706 1.00 84.69 222 LYS A O 1
ATOM 1728 N N . SER A 1 223 ? -13.265 13.392 2.894 1.00 85.69 223 SER A N 1
ATOM 1729 C CA . SER A 1 223 ? -13.496 14.390 3.948 1.00 85.69 223 SER A CA 1
ATOM 1730 C C . SER A 1 223 ? -13.573 13.702 5.299 1.00 85.69 223 SER A C 1
ATOM 1732 O O . SER A 1 223 ? -12.799 14.028 6.183 1.00 85.69 223 SER A O 1
ATOM 1734 N N . GLU A 1 224 ? -14.404 12.667 5.424 1.00 83.69 224 GLU A N 1
ATOM 1735 C CA . GLU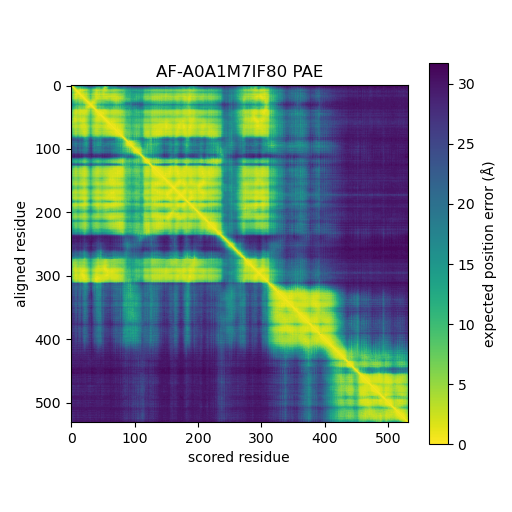 A 1 224 ? -14.577 11.951 6.683 1.00 83.69 224 GLU A CA 1
ATOM 1736 C C . GLU A 1 224 ? -13.270 11.309 7.165 1.00 83.69 224 GLU A C 1
ATOM 1738 O O . GLU A 1 224 ? -12.944 11.398 8.346 1.00 83.69 224 GLU A O 1
ATOM 1743 N N . ALA A 1 225 ? -12.487 10.704 6.266 1.00 79.31 225 ALA A N 1
ATOM 1744 C CA . ALA A 1 225 ? -11.175 10.166 6.608 1.00 79.31 225 ALA A CA 1
ATOM 1745 C C . ALA A 1 225 ? -10.205 11.272 7.055 1.00 79.31 225 ALA A C 1
ATOM 1747 O O . ALA A 1 225 ? -9.496 11.102 8.039 1.00 79.31 225 ALA A O 1
ATOM 1748 N N . THR A 1 226 ? -10.193 12.420 6.377 1.00 77.81 226 THR A N 1
ATOM 1749 C CA . THR A 1 226 ? -9.320 13.548 6.738 1.00 77.81 226 THR A CA 1
ATOM 1750 C C . THR A 1 226 ? -9.720 14.147 8.091 1.00 77.81 226 THR A C 1
ATOM 1752 O O . THR A 1 226 ? -8.870 14.344 8.958 1.00 77.81 226 THR A O 1
ATOM 1755 N N . ASP A 1 227 ? -11.016 14.383 8.291 1.00 81.19 227 ASP A N 1
ATOM 1756 C CA . ASP A 1 227 ? -11.589 15.028 9.476 1.00 81.19 227 ASP A CA 1
ATOM 1757 C C . ASP A 1 227 ? -11.477 14.143 10.725 1.00 81.19 227 ASP A C 1
ATOM 1759 O O . ASP A 1 227 ? -11.310 14.636 11.840 1.00 81.19 227 ASP A O 1
ATOM 1763 N N . ALA A 1 228 ? -11.537 12.822 10.550 1.00 74.44 228 ALA A N 1
ATOM 1764 C CA . ALA A 1 228 ? -11.445 11.865 11.646 1.00 74.44 228 ALA A CA 1
ATOM 1765 C C . ALA A 1 228 ? -10.022 11.687 12.210 1.00 74.44 228 ALA A C 1
ATOM 1767 O O . ALA A 1 228 ? -9.877 11.064 13.264 1.00 74.44 228 ALA A O 1
ATOM 1768 N N . GLY A 1 229 ? -8.989 12.229 11.556 1.00 72.44 229 GLY A N 1
ATOM 1769 C CA . GLY A 1 229 ? -7.612 12.209 12.050 1.00 72.44 229 GLY A CA 1
ATOM 1770 C C . GLY A 1 229 ? -6.991 10.808 12.117 1.00 72.44 229 GLY A C 1
ATOM 1771 O O . GLY A 1 229 ? -7.291 9.933 11.307 1.00 72.44 229 GLY A O 1
ATOM 1772 N N . LEU A 1 230 ? -6.077 10.601 13.070 1.00 67.62 230 LEU A N 1
ATOM 1773 C CA . LEU A 1 230 ? -5.393 9.316 13.246 1.00 67.62 230 LEU A CA 1
ATOM 1774 C C . LEU A 1 230 ? -6.380 8.200 13.651 1.00 67.62 230 LEU A C 1
ATOM 1776 O O . LEU A 1 230 ? -7.340 8.477 14.375 1.00 67.62 230 LEU A O 1
ATOM 1780 N N . PRO A 1 231 ? -6.139 6.935 13.246 1.00 65.38 231 PRO A N 1
ATOM 1781 C CA . PRO A 1 231 ? -6.918 5.796 13.732 1.00 65.38 231 PRO A CA 1
ATOM 1782 C C . PRO A 1 231 ? -6.884 5.726 15.262 1.00 65.38 231 PRO A C 1
ATOM 1784 O O . PRO A 1 231 ? -5.811 5.856 15.859 1.00 65.38 231 PRO A O 1
ATOM 1787 N N . ARG A 1 232 ? -8.036 5.516 15.905 1.00 64.06 232 ARG A N 1
ATOM 1788 C CA . ARG A 1 232 ? -8.114 5.465 17.373 1.00 64.06 232 ARG A CA 1
ATOM 1789 C C . ARG A 1 232 ? -7.904 4.039 17.884 1.00 64.06 232 ARG A C 1
ATOM 1791 O O . ARG A 1 232 ? -8.438 3.120 17.269 1.00 64.06 232 ARG A O 1
ATOM 1798 N N . PRO A 1 233 ? -7.220 3.824 19.023 1.00 54.66 233 PRO A N 1
ATOM 1799 C CA . PRO A 1 233 ? -6.985 2.486 19.578 1.00 54.66 233 PRO A CA 1
ATOM 1800 C C . PRO A 1 233 ? -8.245 1.629 19.782 1.00 54.66 233 PRO A C 1
ATOM 1802 O O . PRO A 1 233 ? -8.192 0.410 19.660 1.00 54.66 233 PRO A O 1
ATOM 1805 N N . GLU A 1 234 ? -9.382 2.246 20.092 1.00 56.44 234 GLU A N 1
ATOM 1806 C CA . GLU A 1 234 ? -10.674 1.582 20.276 1.00 56.44 234 GLU A CA 1
ATOM 1807 C C . GLU A 1 234 ? -11.333 1.123 18.966 1.00 56.44 234 GLU A C 1
ATOM 1809 O O . GLU A 1 234 ? -12.067 0.140 18.966 1.00 56.44 234 GLU A O 1
ATOM 1814 N N . GLU A 1 235 ? -11.030 1.776 17.840 1.00 52.91 235 GLU A N 1
ATOM 1815 C CA . GLU A 1 235 ? -11.458 1.343 16.500 1.00 52.91 235 GLU A CA 1
ATOM 1816 C C . GLU A 1 235 ? -10.653 0.124 16.018 1.00 52.91 235 GLU A C 1
ATOM 1818 O O . GLU A 1 235 ? -10.992 -0.487 15.007 1.00 52.91 235 GLU A O 1
ATOM 1823 N N . LEU A 1 236 ? -9.594 -0.226 16.756 1.00 51.88 236 LEU A N 1
ATOM 1824 C CA . LEU A 1 236 ? -8.680 -1.333 16.497 1.00 51.88 236 LEU A CA 1
ATOM 1825 C C . LEU A 1 236 ? -8.981 -2.556 17.385 1.00 51.88 236 LEU A C 1
ATOM 1827 O O . LEU A 1 236 ? -8.107 -3.390 17.555 1.00 51.88 236 LEU A O 1
ATOM 1831 N N . ARG A 1 237 ? -10.155 -2.683 18.027 1.00 42.28 237 ARG A N 1
ATOM 1832 C CA . ARG A 1 237 ? -10.430 -3.798 18.964 1.00 42.28 237 ARG A CA 1
ATOM 1833 C C . ARG A 1 237 ? -11.697 -4.592 18.633 1.00 42.28 237 ARG A C 1
ATOM 1835 O O . ARG A 1 237 ? -12.801 -4.135 18.900 1.00 42.28 237 ARG A O 1
ATOM 1842 N N . VAL A 1 238 ? -11.519 -5.845 18.204 1.00 37.91 238 VAL A N 1
ATOM 1843 C CA . VAL A 1 238 ? -12.475 -6.963 18.361 1.00 37.91 238 VAL A CA 1
ATOM 1844 C C . VAL A 1 238 ? -11.652 -8.224 18.678 1.00 37.91 238 VAL A C 1
ATOM 1846 O O . VAL A 1 238 ? -10.589 -8.393 18.080 1.00 37.91 238 VAL A O 1
ATOM 1849 N N . PRO A 1 239 ? -12.069 -9.103 19.611 1.00 37.97 239 PRO A N 1
ATOM 1850 C CA . PRO A 1 239 ? -11.331 -10.328 19.892 1.00 37.97 239 PRO A CA 1
ATOM 1851 C C . PRO A 1 239 ? -11.651 -11.378 18.821 1.00 37.97 239 PRO A C 1
ATOM 1853 O O . PRO A 1 239 ? -12.809 -11.761 18.663 1.00 37.97 239 PRO A O 1
ATOM 1856 N N . PHE A 1 240 ? -10.637 -11.881 18.117 1.00 31.89 240 PHE A N 1
ATOM 1857 C CA . PHE A 1 240 ? -10.733 -13.162 17.417 1.00 31.89 240 PHE A CA 1
ATOM 1858 C C . PHE A 1 240 ? -9.689 -14.131 17.991 1.00 31.89 240 PHE A C 1
ATOM 1860 O O . PHE A 1 240 ? -8.578 -13.705 18.317 1.00 31.89 240 PHE A O 1
ATOM 1867 N N . PRO A 1 241 ? -10.042 -15.414 18.180 1.00 33.62 241 PRO A N 1
ATOM 1868 C CA . PRO A 1 241 ? -9.108 -16.430 18.628 1.00 33.62 241 PRO A CA 1
ATOM 1869 C C . PRO A 1 241 ? -8.142 -16.768 17.493 1.00 33.62 241 PRO A C 1
ATOM 1871 O O . PRO A 1 241 ? -8.560 -17.010 16.364 1.00 33.62 241 PRO A O 1
ATOM 1874 N N . GLY A 1 242 ? -6.857 -16.829 17.826 1.00 29.69 242 GLY A N 1
ATOM 1875 C CA . GLY A 1 242 ? -5.806 -17.242 16.907 1.00 29.69 242 GLY A CA 1
ATOM 1876 C C . GLY A 1 242 ? -5.034 -16.053 16.369 1.00 29.69 242 GLY A C 1
ATOM 1877 O O . GLY A 1 242 ? -5.485 -15.345 15.476 1.00 29.69 242 GLY A O 1
ATOM 1878 N N . SER A 1 243 ? -3.843 -15.871 16.931 1.00 28.84 243 SER A N 1
ATOM 1879 C CA . SER A 1 243 ? -2.727 -15.200 16.281 1.00 28.84 243 SER A CA 1
ATOM 1880 C C . SER A 1 243 ? -2.723 -15.524 14.790 1.00 28.84 243 SER A C 1
ATOM 1882 O O . SER A 1 243 ? -2.678 -16.701 14.421 1.00 28.84 243 SER A O 1
ATOM 1884 N N . TRP A 1 244 ? -2.705 -14.491 13.946 1.00 26.88 244 TRP A N 1
ATOM 1885 C CA . TRP A 1 244 ? -2.016 -14.613 12.668 1.00 26.88 244 TRP A CA 1
ATOM 1886 C C . TRP A 1 244 ? -0.661 -15.225 13.022 1.00 26.88 244 TRP A C 1
ATOM 1888 O O . TRP A 1 244 ? 0.038 -14.635 13.857 1.00 26.88 244 TRP A O 1
ATOM 1898 N N . PRO A 1 245 ? -0.316 -16.430 12.541 1.00 28.05 245 PRO A N 1
ATOM 1899 C CA . PRO A 1 245 ? 1.039 -16.879 12.728 1.00 28.05 245 PRO A CA 1
ATOM 1900 C C . PRO A 1 245 ? 1.872 -15.792 12.064 1.00 28.05 245 PRO A C 1
ATOM 1902 O O . PRO A 1 245 ? 1.622 -15.403 10.920 1.00 28.05 245 PRO A O 1
ATOM 1905 N N . TYR A 1 246 ? 2.793 -15.231 12.832 1.00 29.33 246 TYR A N 1
ATOM 1906 C CA . TYR A 1 246 ? 3.861 -14.387 12.338 1.00 29.33 246 TYR A CA 1
ATOM 1907 C C . TYR A 1 246 ? 4.770 -15.297 11.494 1.00 29.33 246 TYR A C 1
ATOM 1909 O O . TYR A 1 246 ? 5.939 -15.496 11.790 1.00 29.33 246 TYR A O 1
ATOM 1917 N N . GLU A 1 247 ? 4.212 -15.963 10.481 1.00 31.38 247 GLU A N 1
ATOM 1918 C CA . GLU A 1 247 ? 4.982 -16.627 9.461 1.00 31.38 247 GLU A CA 1
ATOM 1919 C C . GLU A 1 247 ? 5.639 -15.484 8.718 1.00 31.38 247 GLU A C 1
ATOM 1921 O O . GLU A 1 247 ? 4.997 -14.730 7.990 1.00 31.38 247 GLU A O 1
ATOM 1926 N N . SER A 1 248 ? 6.899 -15.276 9.088 1.00 34.56 248 SER A N 1
ATOM 1927 C CA . SER A 1 248 ? 8.082 -15.040 8.269 1.00 34.56 248 SER A CA 1
ATOM 1928 C C . SER A 1 248 ? 7.926 -14.743 6.774 1.00 34.56 248 SER A C 1
ATOM 1930 O O . SER A 1 248 ? 8.914 -14.337 6.209 1.00 34.56 248 SER A O 1
ATOM 1932 N N . ASP A 1 249 ? 6.790 -14.862 6.088 1.00 32.22 249 ASP A N 1
ATOM 1933 C CA . ASP A 1 249 ? 6.666 -14.733 4.636 1.00 32.22 249 ASP A CA 1
ATOM 1934 C C . ASP A 1 249 ? 6.750 -13.285 4.120 1.00 32.22 249 ASP A C 1
ATOM 1936 O O . ASP A 1 249 ? 7.396 -13.035 3.101 1.00 32.22 249 ASP A O 1
ATOM 1940 N N . SER A 1 250 ? 6.237 -12.286 4.852 1.00 35.50 250 SER A N 1
ATOM 1941 C CA . SER A 1 250 ? 6.447 -10.870 4.472 1.00 35.50 250 SER A CA 1
ATOM 1942 C C . SER A 1 250 ? 7.900 -10.431 4.678 1.00 35.50 250 SER A C 1
ATOM 1944 O O . SER A 1 250 ? 8.374 -9.501 4.023 1.00 35.50 250 SER A O 1
ATOM 1946 N N . LEU A 1 251 ? 8.610 -11.124 5.573 1.00 33.75 251 LEU A N 1
ATOM 1947 C CA . LEU A 1 251 ? 10.051 -11.021 5.723 1.00 33.75 251 LEU A CA 1
ATOM 1948 C C . LEU A 1 251 ? 10.802 -12.001 4.824 1.00 33.75 251 LEU A C 1
ATOM 1950 O O . LEU A 1 251 ? 11.864 -11.608 4.419 1.00 33.75 251 LEU A O 1
ATOM 1954 N N . ARG A 1 252 ? 10.287 -13.147 4.365 1.00 33.50 252 ARG A N 1
ATOM 1955 C CA . ARG A 1 252 ? 10.924 -14.047 3.378 1.00 33.50 252 ARG A CA 1
ATOM 1956 C C . ARG A 1 252 ? 10.904 -13.459 1.984 1.00 33.50 252 ARG A C 1
ATOM 1958 O O . ARG A 1 252 ? 11.823 -13.732 1.228 1.00 33.50 252 ARG A O 1
ATOM 1965 N N . GLY A 1 253 ? 9.970 -12.569 1.661 1.00 33.66 253 GLY A N 1
ATOM 1966 C CA . GLY A 1 253 ? 10.132 -11.680 0.504 1.00 33.66 253 GLY A CA 1
ATOM 1967 C C . GLY A 1 253 ? 11.336 -10.723 0.632 1.00 33.66 253 GLY A C 1
ATOM 1968 O O . GLY A 1 253 ? 11.830 -10.211 -0.366 1.00 33.66 253 GLY A O 1
ATOM 1969 N N . LEU A 1 254 ? 11.826 -10.482 1.856 1.00 32.91 254 LEU A N 1
ATOM 1970 C CA . LEU A 1 254 ? 12.988 -9.640 2.192 1.00 32.91 254 LEU A CA 1
ATOM 1971 C C . LEU A 1 254 ? 14.239 -10.448 2.651 1.00 32.91 254 LEU A C 1
ATOM 1973 O O . LEU A 1 254 ? 15.345 -9.911 2.603 1.00 32.91 254 LEU A O 1
ATOM 1977 N N . GLU A 1 255 ? 14.059 -11.700 3.091 1.00 30.58 255 GLU A N 1
ATOM 1978 C CA . GLU A 1 255 ? 14.990 -12.640 3.746 1.00 30.58 255 GLU A CA 1
ATOM 1979 C C . GLU A 1 255 ? 15.262 -13.871 2.891 1.00 30.58 255 GLU A C 1
ATOM 1981 O O . GLU A 1 255 ? 16.239 -14.571 3.155 1.00 30.58 255 GLU A O 1
ATOM 1986 N N . SER A 1 256 ? 14.472 -14.134 1.839 1.00 27.81 256 SER A N 1
ATOM 1987 C CA . SER A 1 256 ? 15.057 -14.766 0.666 1.00 27.81 256 SER A CA 1
ATOM 1988 C C . SER A 1 256 ? 16.226 -13.847 0.369 1.00 27.81 256 SER A C 1
ATOM 1990 O O . SER A 1 256 ? 15.981 -12.665 0.093 1.00 27.81 256 SER A O 1
ATOM 1992 N N . PRO A 1 257 ? 17.480 -14.288 0.606 1.00 29.48 257 PRO A N 1
ATOM 1993 C CA . PRO A 1 257 ? 18.607 -13.433 0.347 1.00 29.48 257 PRO A CA 1
ATOM 1994 C C . PRO A 1 257 ? 18.382 -13.101 -1.098 1.00 29.48 257 PRO A C 1
ATOM 1996 O O . PRO A 1 257 ? 18.460 -14.023 -1.893 1.00 29.48 257 PRO A O 1
ATOM 1999 N N . ILE A 1 258 ? 18.031 -11.855 -1.432 1.00 32.25 258 ILE A N 1
ATOM 2000 C CA . ILE A 1 258 ? 18.200 -11.361 -2.784 1.00 32.25 258 ILE A CA 1
ATOM 2001 C C . ILE A 1 258 ? 19.633 -11.772 -3.020 1.00 32.25 258 ILE A C 1
ATOM 2003 O O . ILE A 1 258 ? 20.498 -11.206 -2.322 1.00 32.25 258 ILE A O 1
ATOM 2007 N N . PRO A 1 259 ? 19.915 -12.828 -3.818 1.00 27.44 259 PRO A N 1
ATOM 2008 C CA . PRO A 1 259 ? 21.283 -13.244 -3.929 1.00 27.44 259 PRO A CA 1
ATOM 2009 C C . PRO A 1 259 ? 22.006 -11.960 -4.292 1.00 27.44 259 PRO A C 1
ATOM 2011 O O . PRO A 1 259 ? 21.513 -11.152 -5.081 1.00 27.44 259 PRO A O 1
ATOM 2014 N N . VAL A 1 260 ? 23.144 -11.678 -3.673 1.00 33.22 260 VAL A N 1
ATOM 2015 C CA . VAL A 1 260 ? 23.888 -10.459 -4.030 1.00 33.22 260 VAL A CA 1
ATOM 2016 C C . VAL A 1 260 ? 24.223 -10.469 -5.548 1.00 33.22 260 VAL A C 1
ATOM 2018 O O . VAL A 1 260 ? 24.614 -9.450 -6.110 1.00 33.22 260 VAL A O 1
ATOM 2021 N N . ASN A 1 261 ? 23.952 -11.613 -6.204 1.00 28.91 261 ASN A N 1
ATOM 2022 C CA . ASN A 1 261 ? 23.949 -11.917 -7.625 1.00 28.91 261 ASN A CA 1
ATOM 2023 C C . ASN A 1 261 ? 22.581 -12.321 -8.245 1.00 28.91 261 ASN A C 1
ATOM 2025 O O . ASN A 1 261 ? 22.602 -12.837 -9.360 1.00 28.91 261 ASN A O 1
ATOM 2029 N N . ALA A 1 262 ? 21.419 -12.145 -7.595 1.00 27.23 262 ALA A N 1
ATOM 2030 C CA . ALA A 1 262 ? 20.138 -12.251 -8.298 1.00 27.23 262 ALA A CA 1
ATOM 2031 C C . ALA A 1 262 ? 20.178 -11.224 -9.418 1.00 27.23 262 ALA A C 1
ATOM 2033 O O . ALA A 1 262 ? 20.490 -10.050 -9.155 1.00 27.23 262 ALA A O 1
ATOM 2034 N N . PRO A 1 263 ? 19.881 -11.621 -10.659 1.00 34.00 263 PRO A N 1
ATOM 2035 C CA . PRO A 1 263 ? 19.619 -10.652 -11.695 1.00 34.00 263 PRO A CA 1
ATOM 2036 C C . PRO A 1 263 ? 18.566 -9.693 -11.143 1.00 34.00 263 PRO A C 1
ATOM 2038 O O . PRO A 1 263 ? 17.494 -10.111 -10.727 1.00 34.00 263 PRO A O 1
ATOM 2041 N N . ILE A 1 264 ? 18.857 -8.393 -11.136 1.00 34.03 264 ILE A N 1
ATOM 2042 C CA . ILE A 1 264 ? 17.925 -7.332 -10.705 1.00 34.03 264 ILE A CA 1
ATOM 2043 C C . ILE A 1 264 ? 16.552 -7.451 -11.416 1.00 34.03 264 ILE A C 1
ATOM 2045 O O . ILE A 1 264 ? 15.543 -6.945 -10.936 1.00 34.03 264 ILE A O 1
ATOM 2049 N N . GLN A 1 265 ? 16.511 -8.185 -12.530 1.00 34.41 265 GLN A N 1
ATOM 2050 C CA . GLN A 1 265 ? 15.321 -8.637 -13.243 1.00 34.41 265 GLN A CA 1
ATOM 2051 C C . GLN A 1 265 ? 14.345 -9.484 -12.390 1.00 34.41 265 GLN A C 1
ATOM 2053 O O . GLN A 1 265 ? 13.145 -9.297 -12.550 1.00 34.41 265 GLN A O 1
ATOM 2058 N N . GLU A 1 266 ? 14.808 -10.339 -11.468 1.00 33.00 266 GLU A N 1
ATOM 2059 C CA . GLU A 1 266 ? 13.956 -11.187 -10.602 1.00 33.00 266 GLU A CA 1
ATOM 2060 C C . GLU A 1 266 ? 13.207 -10.360 -9.538 1.00 33.00 266 GLU A C 1
ATOM 2062 O O . GLU A 1 266 ? 12.001 -10.512 -9.348 1.00 33.00 266 GLU A O 1
ATOM 2067 N N . LEU A 1 267 ? 13.873 -9.367 -8.941 1.00 33.09 267 LEU A N 1
ATOM 2068 C CA . LEU A 1 267 ? 13.246 -8.429 -7.994 1.00 33.09 267 LEU A CA 1
ATOM 2069 C C . LEU A 1 267 ? 12.181 -7.557 -8.655 1.00 33.09 267 LEU A C 1
ATOM 2071 O O . LEU A 1 267 ? 11.177 -7.192 -8.041 1.00 33.09 267 LEU A O 1
ATOM 2075 N N . ARG A 1 268 ? 12.403 -7.217 -9.927 1.00 38.38 268 ARG A N 1
ATOM 2076 C CA . ARG A 1 268 ? 11.465 -6.432 -10.723 1.00 38.38 268 ARG A CA 1
ATOM 2077 C C . ARG A 1 268 ? 10.178 -7.213 -11.003 1.00 38.38 268 ARG A C 1
ATOM 2079 O O . ARG A 1 268 ? 9.105 -6.625 -11.032 1.00 38.38 268 ARG A O 1
ATOM 2086 N N . THR A 1 269 ? 10.265 -8.532 -11.182 1.00 43.69 269 THR A N 1
ATOM 2087 C CA . THR A 1 269 ? 9.086 -9.389 -11.393 1.00 43.69 269 THR A CA 1
ATOM 2088 C C . THR A 1 269 ? 8.277 -9.642 -10.121 1.00 43.69 269 THR A C 1
ATOM 2090 O O . THR A 1 269 ? 7.066 -9.848 -10.194 1.00 43.69 269 THR A O 1
ATOM 2093 N N . GLU A 1 270 ? 8.917 -9.583 -8.952 1.00 39.44 270 GLU A N 1
ATOM 2094 C CA . GLU A 1 270 ? 8.235 -9.735 -7.662 1.00 39.44 270 GLU A CA 1
ATOM 2095 C C . GLU A 1 270 ? 7.536 -8.441 -7.226 1.00 39.44 270 GLU A C 1
ATOM 2097 O O . GLU A 1 270 ? 6.417 -8.486 -6.709 1.00 39.44 270 GLU A O 1
ATOM 2102 N N . THR A 1 271 ? 8.156 -7.288 -7.504 1.00 43.66 271 THR A N 1
ATOM 2103 C CA . THR A 1 271 ? 7.685 -5.967 -7.054 1.00 43.66 271 THR A CA 1
ATOM 2104 C C . THR A 1 271 ? 6.914 -5.154 -8.087 1.00 43.66 271 THR A C 1
ATOM 2106 O O . THR A 1 271 ? 6.336 -4.153 -7.711 1.00 43.66 271 THR A O 1
ATOM 2109 N N . ASP A 1 272 ? 6.825 -5.539 -9.357 1.00 56.50 272 ASP A N 1
ATOM 2110 C CA . ASP A 1 272 ? 5.934 -4.889 -10.328 1.00 56.50 272 ASP A CA 1
ATOM 2111 C C . ASP A 1 272 ? 4.885 -5.898 -10.837 1.00 56.50 272 ASP A C 1
ATOM 2113 O O . ASP A 1 272 ? 5.083 -7.110 -10.768 1.00 56.50 272 ASP A O 1
ATOM 2117 N N . CYS A 1 273 ? 3.789 -5.429 -11.442 1.00 62.38 273 CYS A N 1
ATOM 2118 C CA . CYS A 1 273 ? 2.821 -6.303 -12.133 1.00 62.38 273 CYS A CA 1
ATOM 2119 C C . CYS A 1 273 ? 3.362 -6.947 -13.419 1.00 62.38 273 CYS A C 1
ATOM 2121 O O . CYS A 1 273 ? 2.603 -7.497 -14.225 1.00 62.38 273 CYS A O 1
ATOM 2123 N N . LEU A 1 274 ? 4.667 -6.826 -13.651 1.00 67.38 274 LEU A N 1
ATOM 2124 C CA . LEU A 1 274 ? 5.330 -7.309 -14.843 1.00 67.38 274 LEU A CA 1
ATOM 2125 C C . LEU A 1 274 ? 5.293 -8.833 -14.877 1.00 67.38 274 LEU A C 1
ATOM 2127 O O . LEU A 1 274 ? 5.379 -9.508 -13.855 1.00 67.38 274 LEU A O 1
ATOM 2131 N N . LEU A 1 275 ? 5.186 -9.357 -16.092 1.00 71.50 275 LEU A N 1
ATOM 2132 C CA . LEU A 1 275 ? 5.276 -10.783 -16.369 1.00 71.50 275 LEU A CA 1
ATOM 2133 C C . LEU A 1 275 ? 6.558 -11.364 -15.750 1.00 71.50 275 LEU A C 1
ATOM 2135 O O . LEU A 1 275 ? 7.646 -10.813 -15.948 1.00 71.50 275 LEU A O 1
ATOM 2139 N N . THR A 1 276 ? 6.425 -12.485 -15.042 1.00 72.19 276 THR A N 1
ATOM 2140 C CA . THR A 1 276 ? 7.562 -13.301 -14.580 1.00 72.19 276 THR A CA 1
ATOM 2141 C C . THR A 1 276 ? 8.408 -13.780 -15.764 1.00 72.19 276 THR A C 1
ATOM 2143 O O . THR A 1 276 ? 7.943 -13.765 -16.902 1.00 72.19 276 THR A O 1
ATOM 2146 N N . GLY A 1 277 ? 9.643 -14.237 -15.525 1.00 73.81 277 GLY A N 1
ATOM 2147 C CA . GLY A 1 277 ? 10.510 -14.792 -16.580 1.00 73.81 277 GLY A CA 1
ATOM 2148 C C . GLY A 1 277 ? 9.793 -15.798 -17.500 1.00 73.81 277 GLY A C 1
ATOM 2149 O O . GLY A 1 277 ? 9.704 -15.535 -18.699 1.00 73.81 277 GLY A O 1
ATOM 2150 N N . PRO A 1 278 ? 9.178 -16.867 -16.954 1.00 77.50 278 PRO A N 1
ATOM 2151 C CA . PRO A 1 278 ? 8.397 -17.822 -17.743 1.00 77.50 278 PRO A CA 1
ATOM 2152 C C . PRO A 1 278 ? 7.222 -17.185 -18.498 1.00 77.50 278 PRO A C 1
ATOM 2154 O O . PRO A 1 278 ? 7.034 -17.440 -19.679 1.00 77.50 278 PRO A O 1
ATOM 2157 N N . GLN A 1 279 ? 6.470 -16.278 -17.865 1.00 78.25 279 GLN A N 1
ATOM 2158 C CA . GLN A 1 279 ? 5.349 -15.595 -18.527 1.00 78.25 279 GLN A CA 1
ATOM 2159 C C . GLN A 1 279 ? 5.805 -14.670 -19.668 1.00 78.25 279 GLN A C 1
ATOM 2161 O O . GLN A 1 279 ? 5.077 -14.473 -20.640 1.00 78.25 279 GLN A O 1
ATOM 2166 N N . ARG A 1 280 ? 7.007 -14.088 -19.572 1.00 79.12 280 ARG A N 1
ATOM 2167 C CA . ARG A 1 280 ? 7.613 -13.309 -20.660 1.00 79.12 280 ARG A CA 1
ATOM 2168 C C . ARG A 1 280 ? 7.977 -14.215 -21.825 1.00 79.12 280 ARG A C 1
ATOM 2170 O O . ARG A 1 280 ? 7.684 -13.856 -22.962 1.00 79.12 280 ARG A O 1
ATOM 2177 N N . GLU A 1 281 ? 8.573 -15.371 -21.545 1.00 81.69 281 GLU A N 1
ATOM 2178 C CA . GLU A 1 281 ? 8.884 -16.384 -22.558 1.00 81.69 281 GLU A CA 1
ATOM 2179 C C . GLU A 1 281 ? 7.610 -16.880 -23.258 1.00 81.69 281 GLU A C 1
ATOM 2181 O O . GLU A 1 281 ? 7.565 -16.888 -24.489 1.00 81.69 281 GLU A O 1
ATOM 2186 N N . ASP A 1 282 ? 6.546 -17.168 -22.501 1.00 81.06 282 ASP A N 1
ATOM 2187 C CA . ASP A 1 282 ? 5.233 -17.559 -23.032 1.00 81.06 282 ASP A CA 1
ATOM 2188 C C . ASP A 1 282 ? 4.599 -16.450 -23.892 1.00 81.06 282 ASP A C 1
ATOM 2190 O O . ASP A 1 282 ? 4.006 -16.717 -24.940 1.00 81.06 282 ASP A O 1
ATOM 2194 N N . ALA A 1 283 ? 4.779 -15.183 -23.504 1.00 78.00 283 ALA A N 1
ATOM 2195 C CA . ALA A 1 283 ? 4.384 -14.015 -24.296 1.00 78.00 283 ALA A CA 1
ATOM 2196 C C . ALA A 1 283 ? 5.338 -13.722 -25.479 1.00 78.00 283 ALA A C 1
ATOM 2198 O O . ALA A 1 283 ? 5.147 -12.754 -26.231 1.00 78.00 283 ALA A O 1
ATOM 2199 N N . GLY A 1 284 ? 6.385 -14.536 -25.651 1.00 83.56 284 GLY A N 1
ATOM 2200 C CA . GLY A 1 284 ? 7.403 -14.401 -26.685 1.00 83.56 284 GLY A CA 1
ATOM 2201 C C . GLY A 1 284 ? 8.229 -13.121 -26.568 1.00 83.56 284 GLY A C 1
ATOM 2202 O O . GLY A 1 284 ? 8.595 -12.555 -27.598 1.00 83.56 284 GLY A O 1
ATOM 2203 N N . LEU A 1 285 ? 8.440 -12.601 -25.358 1.00 83.06 285 LEU A N 1
ATOM 2204 C CA . LEU A 1 285 ? 9.239 -11.408 -25.063 1.00 83.06 285 LEU A CA 1
ATOM 2205 C C . LEU A 1 285 ? 10.679 -11.791 -24.720 1.00 83.06 285 LEU A C 1
ATOM 2207 O O . LEU A 1 285 ? 10.918 -12.701 -23.928 1.00 83.06 285 LEU A O 1
ATOM 2211 N N . ALA A 1 286 ? 11.646 -11.044 -25.255 1.00 82.44 286 ALA A N 1
ATOM 2212 C CA . ALA A 1 286 ? 13.037 -11.184 -24.828 1.00 82.44 286 ALA A CA 1
ATOM 2213 C C . ALA A 1 286 ? 13.245 -10.667 -23.382 1.00 82.44 286 ALA A C 1
ATOM 2215 O O . ALA A 1 286 ? 12.453 -9.852 -22.892 1.00 82.44 286 ALA A O 1
ATOM 2216 N N . PRO A 1 287 ? 14.320 -11.073 -22.676 1.00 77.00 287 PRO A N 1
ATOM 2217 C CA . PRO A 1 287 ? 14.590 -10.632 -21.302 1.00 77.00 287 PRO A CA 1
ATOM 2218 C C . PRO A 1 287 ? 14.663 -9.106 -21.114 1.00 77.00 287 PRO A C 1
ATOM 2220 O O . PRO A 1 287 ? 14.297 -8.602 -20.057 1.00 77.00 287 PRO A O 1
ATOM 2223 N N . ASP A 1 288 ? 15.083 -8.362 -22.139 1.00 80.44 288 ASP A N 1
ATOM 2224 C CA . ASP A 1 288 ? 15.192 -6.898 -22.152 1.00 80.44 288 ASP A CA 1
ATOM 2225 C C . ASP A 1 288 ? 13.998 -6.179 -22.812 1.00 80.44 288 ASP A C 1
ATOM 2227 O O . ASP A 1 288 ? 13.973 -4.948 -22.850 1.00 80.44 288 ASP A O 1
ATOM 2231 N N . GLU A 1 289 ? 13.009 -6.920 -23.327 1.00 85.44 289 GLU A N 1
ATOM 2232 C CA . GLU A 1 289 ? 11.894 -6.365 -24.102 1.00 85.44 289 GLU A CA 1
ATOM 2233 C C . GLU A 1 289 ? 10.688 -6.002 -23.218 1.00 85.44 289 GLU A C 1
ATOM 2235 O O . GLU A 1 289 ? 10.059 -6.852 -22.594 1.00 85.44 289 GLU A O 1
ATOM 2240 N N . LEU A 1 290 ? 10.323 -4.729 -23.145 1.00 87.12 290 LEU A N 1
ATOM 2241 C CA . LEU A 1 290 ? 9.225 -4.222 -22.319 1.00 87.12 290 LEU A CA 1
ATOM 2242 C C . LEU A 1 290 ? 8.001 -3.889 -23.170 1.00 87.12 290 LEU A C 1
ATOM 2244 O O . LEU A 1 290 ? 8.121 -3.586 -24.351 1.00 87.12 290 LEU A O 1
ATOM 2248 N N . ILE A 1 291 ? 6.810 -3.919 -22.579 1.00 89.44 291 ILE A N 1
ATOM 2249 C CA . ILE A 1 291 ? 5.575 -3.577 -23.294 1.00 89.44 291 ILE A CA 1
ATOM 2250 C C . ILE A 1 291 ? 5.321 -2.073 -23.169 1.00 89.44 291 ILE A C 1
ATOM 2252 O O . ILE A 1 291 ? 5.406 -1.506 -22.080 1.00 89.44 291 ILE A O 1
ATOM 2256 N N . ALA A 1 292 ? 4.991 -1.441 -24.291 1.00 92.75 292 ALA A N 1
ATOM 2257 C CA . ALA A 1 292 ? 4.467 -0.083 -24.348 1.00 92.75 292 ALA A CA 1
ATOM 2258 C C . ALA A 1 292 ? 3.191 -0.067 -25.194 1.00 92.75 292 ALA A C 1
ATOM 2260 O O . ALA A 1 292 ? 3.001 -0.918 -26.064 1.00 92.75 292 ALA A O 1
ATOM 2261 N N . TYR A 1 293 ? 2.329 0.912 -24.962 1.00 94.62 293 TYR A N 1
ATOM 2262 C CA . TYR A 1 293 ? 1.010 0.984 -25.581 1.00 94.62 293 TYR A CA 1
ATOM 2263 C C . TYR A 1 293 ? 0.888 2.265 -26.380 1.00 94.62 293 TYR A C 1
ATOM 2265 O O . TYR A 1 293 ? 1.228 3.327 -25.872 1.00 94.62 293 TYR A O 1
ATOM 2273 N N . GLN A 1 294 ? 0.425 2.168 -27.620 1.00 95.88 294 GLN A N 1
ATOM 2274 C CA . GLN A 1 294 ? 0.214 3.322 -28.481 1.00 95.88 294 GLN A CA 1
ATOM 2275 C C . GLN A 1 294 ? -1.274 3.637 -28.595 1.00 95.88 294 GLN A C 1
ATOM 2277 O O . GLN A 1 294 ? -2.047 2.790 -29.044 1.00 95.88 294 GLN A O 1
ATOM 2282 N N . GLY A 1 295 ? -1.648 4.858 -28.223 1.00 94.94 295 GLY A N 1
ATOM 2283 C CA . GLY A 1 295 ? -3.005 5.365 -28.359 1.00 94.94 295 GLY A CA 1
ATOM 2284 C C . GLY A 1 295 ? -3.384 5.696 -29.810 1.00 94.94 295 GLY A C 1
ATOM 2285 O O . GLY A 1 295 ? -2.505 5.836 -30.670 1.00 94.94 295 GLY A O 1
ATOM 2286 N N . PRO A 1 296 ? -4.686 5.887 -30.099 1.00 93.44 296 PRO A N 1
ATOM 2287 C CA . PRO A 1 296 ? -5.174 6.266 -31.430 1.00 93.44 296 PRO A CA 1
ATOM 2288 C C . PRO A 1 296 ? -4.614 7.597 -31.962 1.00 93.44 296 PRO A C 1
ATOM 2290 O O . PRO A 1 296 ? -4.567 7.814 -33.170 1.00 93.44 296 PRO A O 1
ATOM 2293 N N . ASP A 1 297 ? -4.184 8.490 -31.070 1.00 92.06 297 ASP A N 1
ATOM 2294 C CA . ASP A 1 297 ? -3.551 9.778 -31.381 1.00 92.06 297 ASP A CA 1
ATOM 2295 C C . ASP A 1 297 ? -2.031 9.668 -31.628 1.00 92.06 297 ASP A C 1
ATOM 2297 O O . ASP A 1 297 ? -1.363 10.659 -31.925 1.00 92.06 297 ASP A O 1
ATOM 2301 N N . GLY A 1 298 ? -1.475 8.457 -31.525 1.00 91.75 298 GLY A N 1
ATOM 2302 C CA . GLY A 1 298 ? -0.061 8.166 -31.717 1.00 91.75 298 GLY A CA 1
ATOM 2303 C C . GLY A 1 298 ? 0.813 8.367 -30.478 1.00 91.75 298 GLY A C 1
ATOM 2304 O O . GLY A 1 298 ? 2.012 8.074 -30.572 1.00 91.75 298 GLY A O 1
ATOM 2305 N N . SER A 1 299 ? 0.250 8.820 -29.351 1.00 94.25 299 SER A N 1
ATOM 2306 C CA . SER A 1 299 ? 0.940 8.885 -28.056 1.00 94.25 299 SER A CA 1
ATOM 2307 C C . SER A 1 299 ? 1.298 7.488 -27.541 1.00 94.25 299 SER A C 1
ATOM 2309 O O . SER A 1 299 ? 0.697 6.495 -27.952 1.00 94.25 299 SER A O 1
ATOM 2311 N N . ILE A 1 300 ? 2.335 7.384 -26.707 1.00 94.69 300 ILE A N 1
ATOM 2312 C CA . ILE A 1 300 ? 2.876 6.104 -26.237 1.00 94.69 300 ILE A CA 1
ATOM 2313 C C . ILE A 1 300 ? 2.963 6.106 -24.715 1.00 94.69 300 ILE A C 1
ATOM 2315 O O . ILE A 1 300 ? 3.666 6.932 -24.148 1.00 94.69 300 ILE A O 1
ATOM 2319 N N . PHE A 1 301 ? 2.329 5.143 -24.055 1.00 93.69 301 PHE A N 1
ATOM 2320 C CA . PHE A 1 301 ? 2.391 4.950 -22.609 1.00 93.69 301 PHE A CA 1
ATOM 2321 C C . PHE A 1 301 ? 3.257 3.739 -22.251 1.00 93.69 301 PHE A C 1
ATOM 2323 O O . PHE A 1 301 ? 3.125 2.665 -22.845 1.00 93.69 301 PHE A O 1
ATOM 2330 N N . SER A 1 302 ? 4.126 3.890 -21.251 1.00 92.56 302 SER A N 1
ATOM 2331 C CA . SER A 1 302 ? 4.924 2.794 -20.700 1.00 92.56 302 SER A CA 1
ATOM 2332 C C . SER A 1 302 ? 5.092 2.932 -19.189 1.00 92.56 302 SER A C 1
ATOM 2334 O O . SER A 1 302 ? 5.549 3.965 -18.706 1.00 92.56 302 SER A O 1
ATOM 2336 N N . ASN A 1 303 ? 4.814 1.855 -18.445 1.00 88.81 303 ASN A N 1
ATOM 2337 C CA . ASN A 1 303 ? 5.062 1.796 -16.997 1.00 88.81 303 ASN A CA 1
ATOM 2338 C C . ASN A 1 303 ? 6.564 1.870 -16.642 1.00 88.81 303 ASN A C 1
ATOM 2340 O O . ASN A 1 303 ? 6.908 2.139 -15.494 1.00 88.81 303 ASN A O 1
ATOM 2344 N N . ASP A 1 304 ? 7.462 1.632 -17.607 1.00 88.38 304 ASP A N 1
ATOM 2345 C CA . ASP A 1 304 ? 8.914 1.737 -17.408 1.00 88.38 304 ASP A CA 1
ATOM 2346 C C . ASP A 1 304 ? 9.423 3.183 -17.424 1.00 88.38 304 ASP A C 1
ATOM 2348 O O . ASP A 1 304 ? 10.458 3.485 -16.827 1.00 88.38 304 ASP A O 1
ATOM 2352 N N . VAL A 1 305 ? 8.717 4.071 -18.122 1.00 90.00 305 VAL A N 1
ATOM 2353 C CA . VAL A 1 305 ? 9.129 5.462 -18.297 1.00 90.00 305 VAL A CA 1
ATOM 2354 C C . VAL A 1 305 ? 8.603 6.263 -17.118 1.00 90.00 305 VAL A C 1
ATOM 2356 O O . VAL A 1 305 ? 7.399 6.397 -16.939 1.00 90.00 305 VAL A O 1
ATOM 2359 N N . VAL A 1 306 ? 9.499 6.788 -16.289 1.00 85.31 306 VAL A N 1
ATOM 2360 C CA . VAL A 1 306 ? 9.132 7.500 -15.059 1.00 85.31 306 VAL A CA 1
ATOM 2361 C C . VAL A 1 306 ? 10.022 8.732 -14.849 1.00 85.31 306 VAL A C 1
ATOM 2363 O O . VAL A 1 306 ? 11.128 8.775 -15.389 1.00 85.31 306 VAL A O 1
ATOM 2366 N N . PRO A 1 307 ? 9.595 9.744 -14.075 1.00 80.56 307 PRO A N 1
ATOM 2367 C CA . PRO A 1 307 ? 10.454 10.863 -13.683 1.00 80.56 307 PRO A CA 1
ATOM 2368 C C . PRO A 1 307 ? 11.670 10.382 -12.874 1.00 80.56 307 PRO A C 1
ATOM 2370 O O . PRO A 1 307 ? 11.532 9.476 -12.048 1.00 80.56 307 PRO A O 1
ATOM 2373 N N . GLU A 1 308 ? 12.856 10.962 -13.067 1.00 76.56 308 GLU A N 1
ATOM 2374 C CA . GLU A 1 308 ? 14.084 10.547 -12.361 1.00 76.56 308 GLU A CA 1
ATOM 2375 C C . GLU A 1 308 ? 13.942 10.665 -10.838 1.00 76.56 308 GLU A C 1
ATOM 2377 O O . GLU A 1 308 ? 14.384 9.777 -10.105 1.00 76.56 308 GLU A O 1
ATOM 2382 N N . ALA A 1 309 ? 13.236 11.685 -10.350 1.00 66.69 309 ALA A N 1
ATOM 2383 C CA . ALA A 1 309 ? 12.930 11.872 -8.936 1.00 66.69 309 ALA A CA 1
ATOM 2384 C C . ALA A 1 309 ? 12.072 10.737 -8.350 1.00 66.69 309 ALA A C 1
ATOM 2386 O O . ALA A 1 309 ? 12.113 10.496 -7.141 1.00 66.69 309 ALA A O 1
ATOM 2387 N N . SER A 1 310 ? 11.318 10.012 -9.184 1.00 67.56 310 SER A N 1
ATOM 2388 C CA . SER A 1 310 ? 10.497 8.877 -8.743 1.00 67.56 310 SER A CA 1
ATOM 2389 C C . SER A 1 310 ? 11.307 7.601 -8.486 1.00 67.56 310 SER A C 1
ATOM 2391 O O . SER A 1 310 ? 10.836 6.723 -7.767 1.00 67.56 310 SER A O 1
ATOM 2393 N N . LEU A 1 311 ? 12.540 7.503 -9.002 1.00 67.25 311 LEU A N 1
ATOM 2394 C CA . LEU A 1 311 ? 13.365 6.295 -8.886 1.00 67.25 311 LEU A CA 1
ATOM 2395 C C . LEU A 1 311 ? 13.996 6.073 -7.501 1.00 67.25 311 LEU A C 1
ATOM 2397 O O . LEU A 1 311 ? 14.622 5.036 -7.299 1.00 67.25 311 LEU A O 1
ATOM 2401 N N . GLN A 1 312 ? 13.803 7.002 -6.553 1.00 61.31 312 GLN A N 1
ATOM 2402 C CA . GLN A 1 312 ? 14.431 7.058 -5.223 1.00 61.31 312 GLN A CA 1
ATOM 2403 C C . GLN A 1 312 ? 15.981 7.068 -5.273 1.00 61.31 312 GLN A C 1
ATOM 2405 O O . GLN A 1 312 ? 16.623 6.283 -5.975 1.00 61.31 312 GLN A O 1
ATOM 2410 N N . PRO A 1 313 ? 16.667 7.961 -4.538 1.00 48.31 313 PRO A N 1
ATOM 2411 C CA . PRO A 1 313 ? 18.081 8.197 -4.804 1.00 48.31 313 PRO A CA 1
ATOM 2412 C C . PRO A 1 313 ? 18.942 7.081 -4.194 1.00 48.31 313 PRO A C 1
ATOM 2414 O O . PRO A 1 313 ? 18.549 6.423 -3.236 1.00 48.31 313 PRO A O 1
ATOM 2417 N N . LYS A 1 314 ? 20.151 6.867 -4.728 1.00 43.50 314 LYS A N 1
ATOM 2418 C CA . LYS A 1 314 ? 21.090 5.780 -4.360 1.00 43.50 314 LYS A CA 1
ATOM 2419 C C . LYS A 1 314 ? 21.294 5.542 -2.848 1.00 43.50 314 LYS A C 1
ATOM 2421 O O . LYS A 1 314 ? 21.694 4.438 -2.480 1.00 43.50 314 LYS A O 1
ATOM 2426 N N . TRP A 1 315 ? 21.025 6.526 -1.984 1.00 41.31 315 TRP A N 1
ATOM 2427 C CA . TRP A 1 315 ? 21.055 6.371 -0.525 1.00 41.31 315 TRP A CA 1
ATOM 2428 C C . TRP A 1 315 ? 19.966 5.431 0.002 1.00 41.31 315 TRP A C 1
ATOM 2430 O O . TRP A 1 315 ? 20.247 4.687 0.932 1.00 41.31 315 TRP A O 1
ATOM 2440 N N . VAL A 1 316 ? 18.801 5.335 -0.648 1.00 40.12 316 VAL A N 1
ATOM 2441 C CA . VAL A 1 316 ? 17.763 4.352 -0.303 1.00 40.12 316 VAL A CA 1
ATOM 2442 C C . VAL A 1 316 ? 18.291 2.934 -0.452 1.00 40.12 316 VAL A C 1
ATOM 2444 O O . VAL A 1 316 ? 18.058 2.129 0.426 1.00 40.12 316 VAL A O 1
ATOM 2447 N N . ARG A 1 317 ? 19.106 2.607 -1.464 1.00 46.06 317 ARG A N 1
ATOM 2448 C CA . ARG A 1 317 ? 19.709 1.258 -1.567 1.00 46.06 317 ARG A CA 1
ATOM 2449 C C . ARG A 1 317 ? 20.705 0.957 -0.434 1.00 46.06 317 ARG A C 1
ATOM 2451 O O . ARG A 1 317 ? 20.865 -0.200 -0.054 1.00 46.06 317 ARG A O 1
ATOM 2458 N N . ALA A 1 318 ? 21.382 1.975 0.099 1.00 45.91 318 ALA A N 1
ATOM 2459 C CA . ALA A 1 318 ? 22.283 1.833 1.245 1.00 45.91 318 ALA A CA 1
ATOM 2460 C C . ALA A 1 318 ? 21.515 1.762 2.578 1.00 45.91 318 ALA A C 1
ATOM 2462 O O . ALA A 1 318 ? 21.884 0.987 3.457 1.00 45.91 318 ALA A O 1
ATOM 2463 N N . GLU A 1 319 ? 20.423 2.516 2.706 1.00 44.38 319 GLU A N 1
ATOM 2464 C CA . GLU A 1 319 ? 19.528 2.488 3.861 1.00 44.38 319 GLU A CA 1
ATOM 2465 C C . GLU A 1 319 ? 18.653 1.230 3.879 1.00 44.38 319 GLU A C 1
ATOM 2467 O O . GLU A 1 319 ? 18.512 0.624 4.926 1.00 44.38 319 GLU A O 1
ATOM 2472 N N . VAL A 1 320 ? 18.182 0.724 2.740 1.00 45.69 320 VAL A N 1
ATOM 2473 C CA . VAL A 1 320 ? 17.506 -0.580 2.618 1.00 45.69 320 VAL A CA 1
ATOM 2474 C C . VAL A 1 320 ? 18.361 -1.697 3.215 1.00 45.69 320 VAL A C 1
ATOM 2476 O O . VAL A 1 320 ? 17.844 -2.508 3.969 1.00 45.69 320 VAL A O 1
ATOM 2479 N N . LYS A 1 321 ? 19.680 -1.713 2.967 1.00 52.50 321 LYS A N 1
ATOM 2480 C CA . LYS A 1 321 ? 20.584 -2.673 3.628 1.00 52.50 321 LYS A CA 1
ATOM 2481 C C . LYS A 1 321 ? 20.662 -2.454 5.140 1.00 52.50 321 LYS A C 1
ATOM 2483 O O . LYS A 1 321 ? 20.752 -3.410 5.899 1.00 52.50 321 LYS A O 1
ATOM 2488 N N . LEU A 1 322 ? 20.641 -1.197 5.577 1.00 51.81 322 LEU A N 1
ATOM 2489 C CA . LEU A 1 322 ? 20.755 -0.812 6.981 1.00 51.81 322 LEU A CA 1
ATOM 2490 C C . LEU A 1 322 ? 19.492 -1.151 7.796 1.00 51.81 322 LEU A C 1
ATOM 2492 O O . LEU A 1 322 ? 19.599 -1.715 8.878 1.00 51.81 322 LEU A O 1
ATOM 2496 N N . TYR A 1 323 ? 18.311 -0.818 7.276 1.00 51.66 323 TYR A N 1
ATOM 2497 C CA . TYR A 1 323 ? 17.012 -1.090 7.895 1.00 51.66 323 TYR A CA 1
ATOM 2498 C C . TYR A 1 323 ? 16.506 -2.509 7.589 1.00 51.66 323 TYR A C 1
ATOM 2500 O O . TYR A 1 323 ? 15.702 -3.040 8.346 1.00 51.66 323 TYR A O 1
ATOM 2508 N N . GLY A 1 324 ? 17.004 -3.155 6.530 1.00 54.91 324 GLY A N 1
ATOM 2509 C CA . GLY A 1 324 ? 16.851 -4.594 6.304 1.00 54.91 324 GLY A CA 1
ATOM 2510 C C . GLY A 1 324 ? 17.555 -5.396 7.397 1.00 54.91 324 GLY A C 1
ATOM 2511 O O . GLY A 1 324 ? 16.917 -6.217 8.041 1.00 54.91 324 GLY A O 1
ATOM 2512 N N . ALA A 1 325 ? 18.811 -5.055 7.717 1.00 60.25 325 ALA A N 1
ATOM 2513 C CA . ALA A 1 325 ? 19.529 -5.645 8.852 1.00 60.25 325 ALA A CA 1
ATOM 2514 C C . ALA A 1 325 ? 18.841 -5.369 10.203 1.00 60.25 325 ALA A C 1
ATOM 2516 O O . ALA A 1 325 ? 18.907 -6.185 11.118 1.00 60.25 325 ALA A O 1
ATOM 2517 N N . GLN A 1 326 ? 18.165 -4.223 10.336 1.00 61.28 326 GLN A N 1
ATOM 2518 C CA . GLN A 1 326 ? 17.314 -3.946 11.492 1.00 61.28 326 GLN A CA 1
ATOM 2519 C C . GLN A 1 326 ? 16.081 -4.863 11.508 1.00 61.28 326 GLN A C 1
ATOM 2521 O O . GLN A 1 326 ? 15.785 -5.436 12.544 1.00 61.28 326 GLN A O 1
ATOM 2526 N N . GLY A 1 327 ? 15.374 -5.023 10.385 1.00 55.53 327 GLY A N 1
ATOM 2527 C CA . GLY A 1 327 ? 14.203 -5.899 10.283 1.00 55.53 327 GLY A CA 1
ATOM 2528 C C . GLY A 1 327 ? 14.522 -7.370 10.560 1.00 55.53 327 GLY A C 1
ATOM 2529 O O . GLY A 1 327 ? 13.781 -8.009 11.297 1.00 55.53 327 GLY A O 1
ATOM 2530 N N . GLU A 1 328 ? 15.645 -7.866 10.040 1.00 64.06 328 GLU A N 1
ATOM 2531 C CA . GLU A 1 328 ? 16.166 -9.213 10.318 1.00 64.06 328 GLU A CA 1
ATOM 2532 C C . GLU A 1 328 ? 16.504 -9.375 11.807 1.00 64.06 328 GLU A C 1
ATOM 2534 O O . GLU A 1 328 ? 16.170 -10.378 12.430 1.00 64.06 328 GLU A O 1
ATOM 2539 N N . TRP A 1 329 ? 17.125 -8.358 12.414 1.00 78.00 329 TRP A N 1
ATOM 2540 C CA . TRP A 1 329 ? 17.378 -8.354 13.853 1.00 78.00 329 TRP A CA 1
ATOM 2541 C C . TRP A 1 329 ? 16.079 -8.403 14.672 1.00 78.00 329 TRP A C 1
ATOM 2543 O O . TRP A 1 329 ? 16.004 -9.179 15.620 1.00 78.00 329 TRP A O 1
ATOM 2553 N N . GLU A 1 330 ? 15.062 -7.612 14.305 1.00 72.94 330 GLU A N 1
ATOM 2554 C CA . GLU A 1 330 ? 13.750 -7.600 14.974 1.00 72.94 330 GLU A CA 1
ATOM 2555 C C . GLU A 1 330 ? 13.087 -8.986 14.897 1.00 72.94 330 GLU A C 1
ATOM 2557 O O . GLU A 1 330 ? 12.622 -9.504 15.911 1.00 72.94 330 GLU A O 1
ATOM 2562 N N . ALA A 1 331 ? 13.097 -9.607 13.714 1.00 61.97 331 ALA A N 1
ATOM 2563 C CA . ALA A 1 331 ? 12.519 -10.926 13.477 1.00 61.97 331 ALA A CA 1
ATOM 2564 C C . ALA A 1 331 ? 13.227 -12.018 14.281 1.00 61.97 331 ALA A C 1
ATOM 2566 O O . ALA A 1 331 ? 12.590 -12.728 15.057 1.00 61.97 331 ALA A O 1
ATOM 2567 N N . ARG A 1 332 ? 14.560 -12.074 14.188 1.00 74.38 332 ARG A N 1
ATOM 2568 C CA . ARG A 1 332 ? 15.378 -13.037 14.934 1.00 74.38 332 ARG A CA 1
ATOM 2569 C C . ARG A 1 332 ? 15.234 -12.867 16.442 1.00 74.38 332 ARG A C 1
ATOM 2571 O O . ARG A 1 332 ? 15.285 -13.856 17.164 1.00 74.38 332 ARG A O 1
ATOM 2578 N N . LEU A 1 333 ? 15.061 -11.635 16.930 1.00 77.62 333 LEU A N 1
ATOM 2579 C CA . LEU A 1 333 ? 14.829 -11.374 18.350 1.00 77.62 333 LEU A CA 1
ATOM 2580 C C . LEU A 1 333 ? 13.471 -11.931 18.786 1.00 77.62 333 LEU A C 1
ATOM 2582 O O . LEU A 1 333 ? 13.399 -12.613 19.805 1.00 77.62 333 LEU A O 1
ATOM 2586 N N . SER A 1 334 ? 12.417 -11.682 18.006 1.00 69.00 334 SER A N 1
ATOM 2587 C CA . SER A 1 334 ? 11.084 -12.239 18.252 1.00 69.00 334 SER A CA 1
ATOM 2588 C C . SER A 1 334 ? 11.080 -13.768 18.230 1.00 69.00 334 SER A C 1
ATOM 2590 O O . SER A 1 334 ? 10.600 -14.373 19.187 1.00 69.00 334 SER A O 1
ATOM 2592 N N . GLU A 1 335 ? 11.670 -14.391 17.209 1.00 73.62 335 GLU A N 1
ATOM 2593 C CA . GLU A 1 335 ? 11.773 -15.852 17.089 1.00 73.62 335 GLU A CA 1
ATOM 2594 C C . GLU A 1 335 ? 12.573 -16.467 18.242 1.00 73.62 335 GLU A C 1
ATOM 2596 O O . GLU A 1 335 ? 12.151 -17.459 18.833 1.00 73.62 335 GLU A O 1
ATOM 2601 N N . ALA A 1 336 ? 13.703 -15.859 18.618 1.00 80.19 336 ALA A N 1
ATOM 2602 C CA . ALA A 1 336 ? 14.506 -16.316 19.747 1.00 80.19 336 ALA A CA 1
ATOM 2603 C C . ALA A 1 336 ? 13.735 -16.198 21.071 1.00 80.19 336 ALA A C 1
ATOM 2605 O O . ALA A 1 336 ? 13.783 -17.106 21.904 1.00 80.19 336 ALA A O 1
ATOM 2606 N N . CYS A 1 337 ? 12.963 -15.121 21.253 1.00 76.44 337 CYS A N 1
ATOM 2607 C CA . CYS A 1 337 ? 12.061 -14.991 22.390 1.00 76.44 337 CYS A CA 1
ATOM 2608 C C . CYS A 1 337 ? 10.972 -16.070 22.365 1.00 76.44 337 CYS A C 1
ATOM 2610 O O . CYS A 1 337 ? 10.708 -16.674 23.396 1.00 76.44 337 CYS A O 1
ATOM 2612 N N . GLU A 1 338 ? 10.320 -16.341 21.234 1.00 74.19 338 GLU A N 1
ATOM 2613 C CA . GLU A 1 338 ? 9.327 -17.421 21.058 1.00 74.19 338 GLU A CA 1
ATOM 2614 C C . GLU A 1 338 ? 9.887 -18.811 21.348 1.00 74.19 338 GLU A C 1
ATOM 2616 O O . GLU A 1 338 ? 9.259 -19.574 22.081 1.00 74.19 338 GLU A O 1
ATOM 2621 N N . ALA A 1 339 ? 11.099 -19.093 20.883 1.00 79.94 339 ALA A N 1
ATOM 2622 C CA . ALA A 1 339 ? 11.797 -20.347 21.127 1.00 79.94 339 ALA A CA 1
ATOM 2623 C C . ALA A 1 339 ? 12.353 -20.490 22.559 1.00 79.94 339 ALA A C 1
ATOM 2625 O O . ALA A 1 339 ? 12.760 -21.587 22.940 1.00 79.94 339 ALA A O 1
ATOM 2626 N N . GLY A 1 340 ? 12.396 -19.409 23.349 1.00 84.12 340 GLY A N 1
ATOM 2627 C CA . GLY A 1 340 ? 13.031 -19.401 24.674 1.00 84.12 340 GLY A CA 1
ATOM 2628 C C . GLY A 1 340 ? 14.566 -19.438 24.620 1.00 84.12 340 GLY A C 1
ATOM 2629 O O . GLY A 1 340 ? 15.217 -19.799 25.602 1.00 84.12 340 GLY A O 1
ATOM 2630 N N . ASP A 1 341 ? 15.172 -19.076 23.484 1.00 90.69 341 ASP A N 1
ATOM 2631 C CA . ASP A 1 341 ? 16.626 -19.075 23.298 1.00 90.69 341 ASP A CA 1
ATOM 2632 C C . ASP A 1 341 ? 17.259 -17.819 23.913 1.00 90.69 341 ASP A C 1
ATOM 2634 O O . ASP A 1 341 ? 17.574 -16.826 23.254 1.00 90.69 341 ASP A O 1
ATOM 2638 N N . THR A 1 342 ? 17.439 -17.868 25.230 1.00 91.06 342 THR A N 1
ATOM 2639 C CA . THR A 1 342 ? 18.025 -16.776 26.020 1.00 91.06 342 THR A CA 1
ATOM 2640 C C . THR A 1 342 ? 19.435 -16.378 25.573 1.00 91.06 342 THR A C 1
ATOM 2642 O O . THR A 1 342 ? 19.802 -15.207 25.695 1.00 91.06 342 THR A O 1
ATOM 2645 N N . ALA A 1 343 ? 20.223 -17.312 25.029 1.00 91.25 343 ALA A N 1
ATOM 2646 C CA . ALA A 1 343 ? 21.579 -17.036 24.561 1.00 91.25 343 ALA A CA 1
ATOM 2647 C C . ALA A 1 343 ? 21.557 -16.206 23.273 1.00 91.25 343 ALA A C 1
ATOM 2649 O O . ALA A 1 343 ? 22.252 -15.191 23.180 1.00 91.25 343 ALA A O 1
ATOM 2650 N N . LEU A 1 344 ? 20.710 -16.593 22.316 1.00 90.31 344 LEU A N 1
ATOM 2651 C CA . LEU A 1 344 ? 20.531 -15.851 21.073 1.00 90.31 344 LEU A CA 1
ATOM 2652 C C . LEU A 1 344 ? 19.910 -14.469 21.321 1.00 90.31 344 LEU A C 1
ATOM 2654 O O . LEU A 1 344 ? 20.355 -13.480 20.739 1.00 90.31 344 LEU A O 1
ATOM 2658 N N . VAL A 1 345 ? 18.940 -14.361 22.234 1.00 89.31 345 VAL A N 1
ATOM 2659 C CA . VAL A 1 345 ? 18.375 -13.060 22.633 1.00 89.31 345 VAL A CA 1
ATOM 2660 C C . VAL A 1 345 ? 19.461 -12.148 23.213 1.00 89.31 345 VAL A C 1
ATOM 2662 O O . VAL A 1 345 ? 19.565 -10.988 22.811 1.00 89.31 345 VAL A O 1
ATOM 2665 N N . ALA A 1 346 ? 20.317 -12.654 24.106 1.00 91.00 346 ALA A N 1
ATOM 2666 C CA . ALA A 1 346 ? 21.412 -11.870 24.677 1.00 91.00 346 ALA A CA 1
ATOM 2667 C C . ALA A 1 346 ? 22.413 -11.392 23.608 1.00 91.00 346 ALA A C 1
ATOM 2669 O O . ALA A 1 346 ? 22.851 -10.236 23.639 1.00 91.00 346 ALA A O 1
ATOM 2670 N N . GLU A 1 347 ? 22.750 -12.255 22.643 1.00 91.75 347 GLU A N 1
ATOM 2671 C CA . GLU A 1 347 ? 23.602 -11.910 21.500 1.00 91.75 347 GLU A CA 1
ATOM 2672 C C . GLU A 1 347 ? 22.983 -10.776 20.671 1.00 91.75 347 GLU A C 1
ATOM 2674 O O . GLU A 1 347 ? 23.625 -9.748 20.428 1.00 91.75 347 GLU A O 1
ATOM 2679 N N . LEU A 1 348 ? 21.713 -10.927 20.287 1.00 88.19 348 LEU A N 1
ATOM 2680 C CA . LEU A 1 348 ? 20.994 -9.960 19.462 1.00 88.19 348 LEU A CA 1
ATOM 2681 C C . LEU A 1 348 ? 20.870 -8.608 20.170 1.00 88.19 348 LEU A C 1
ATOM 2683 O O . LEU A 1 348 ? 21.176 -7.573 19.573 1.00 88.19 348 LEU A O 1
ATOM 2687 N N . LEU A 1 349 ? 20.487 -8.585 21.448 1.00 88.44 349 LEU A N 1
ATOM 2688 C CA . LEU A 1 349 ? 20.359 -7.344 22.223 1.00 88.44 349 LEU A CA 1
ATOM 2689 C C . LEU A 1 349 ? 21.703 -6.631 22.431 1.00 88.44 349 LEU A C 1
ATOM 2691 O O . LEU A 1 349 ? 21.730 -5.406 22.602 1.00 88.44 349 LEU A O 1
ATOM 2695 N N . SER A 1 350 ? 22.814 -7.366 22.360 1.00 88.00 350 SER A N 1
ATOM 2696 C CA . SER A 1 350 ? 24.177 -6.835 22.475 1.00 88.00 350 SER A CA 1
ATOM 2697 C C . SER A 1 350 ? 24.743 -6.298 21.154 1.00 88.00 350 SER A C 1
ATOM 2699 O O . SER A 1 350 ? 25.844 -5.749 21.153 1.00 88.00 350 SER A O 1
ATOM 2701 N N . SER A 1 351 ? 24.007 -6.400 20.038 1.00 84.12 351 SER A N 1
ATOM 2702 C CA . SER A 1 351 ? 24.464 -5.977 18.707 1.00 84.12 351 SER A CA 1
ATOM 2703 C C . SER A 1 351 ? 24.880 -4.493 18.667 1.00 84.12 351 SER A C 1
ATOM 2705 O O . SER A 1 351 ? 24.020 -3.603 18.717 1.00 84.12 351 SER A O 1
ATOM 2707 N N . PRO A 1 352 ? 26.185 -4.174 18.510 1.00 80.38 352 PRO A N 1
ATOM 2708 C CA . PRO A 1 352 ? 26.662 -2.789 18.554 1.00 80.38 352 PRO A CA 1
ATOM 2709 C C . PRO A 1 352 ? 26.113 -1.937 17.407 1.00 80.38 352 PRO A C 1
ATOM 2711 O O . PRO A 1 352 ? 25.854 -0.746 17.574 1.00 80.38 352 PRO A O 1
ATOM 2714 N N . ALA A 1 353 ? 25.913 -2.553 16.238 1.00 73.94 353 ALA A N 1
ATOM 2715 C CA . ALA A 1 353 ? 25.418 -1.872 15.050 1.00 73.94 353 ALA A CA 1
ATOM 2716 C C . ALA A 1 353 ? 23.976 -1.382 15.233 1.00 73.94 353 ALA A C 1
ATOM 2718 O O . ALA A 1 353 ? 23.671 -0.245 14.870 1.00 73.94 353 ALA A O 1
ATOM 2719 N N . VAL A 1 354 ? 23.114 -2.215 15.826 1.00 71.50 354 VAL A N 1
ATOM 2720 C CA . VAL A 1 354 ? 21.706 -1.879 16.068 1.00 71.50 354 VAL A CA 1
ATOM 2721 C C . VAL A 1 354 ? 21.591 -0.873 17.207 1.00 71.50 354 VAL A C 1
ATOM 2723 O O . VAL A 1 354 ? 20.929 0.149 17.046 1.00 71.50 354 VAL A O 1
ATOM 2726 N N . ARG A 1 355 ? 22.310 -1.087 18.316 1.00 79.81 355 ARG A N 1
ATOM 2727 C CA . ARG A 1 355 ? 22.299 -0.171 19.469 1.00 79.81 355 ARG A CA 1
ATOM 2728 C C . ARG A 1 355 ? 22.750 1.242 19.097 1.00 79.81 355 ARG A C 1
ATOM 2730 O O . ARG A 1 355 ? 22.114 2.209 19.497 1.00 79.81 355 ARG A O 1
ATOM 2737 N N . ALA A 1 356 ? 23.816 1.373 18.304 1.00 75.88 356 ALA A N 1
ATOM 2738 C CA . ALA A 1 356 ? 24.355 2.681 17.931 1.00 75.88 356 ALA A CA 1
ATOM 2739 C C . ALA A 1 356 ? 23.492 3.424 16.899 1.00 75.88 356 ALA A C 1
ATOM 2741 O O . ALA A 1 356 ? 23.417 4.650 16.930 1.00 75.88 356 ALA A O 1
ATOM 2742 N N . LYS A 1 357 ? 22.866 2.702 15.960 1.00 69.62 357 LYS A N 1
ATOM 2743 C CA . LYS A 1 357 ? 22.138 3.319 14.839 1.00 69.62 357 LYS A CA 1
ATOM 2744 C C . LYS A 1 357 ? 20.629 3.418 15.061 1.00 69.62 357 LYS A C 1
ATOM 2746 O O . LYS A 1 357 ? 20.004 4.308 14.494 1.00 69.62 357 LYS A O 1
ATOM 2751 N N . PHE A 1 358 ? 20.057 2.549 15.895 1.00 70.25 358 PHE A N 1
ATOM 2752 C CA . PHE A 1 358 ? 18.612 2.377 16.070 1.00 70.25 358 PHE A CA 1
ATOM 2753 C C . PHE A 1 358 ? 18.196 2.271 17.548 1.00 70.25 358 PHE A C 1
ATOM 2755 O O . PHE A 1 358 ? 17.273 1.533 17.883 1.00 70.25 358 PHE A O 1
ATOM 2762 N N . ALA A 1 359 ? 18.844 3.033 18.435 1.00 71.56 359 ALA A N 1
ATOM 2763 C CA . ALA A 1 359 ? 18.628 3.009 19.889 1.00 71.56 359 ALA A CA 1
ATOM 2764 C C . ALA A 1 359 ? 17.145 3.024 20.315 1.00 71.56 359 ALA A C 1
ATOM 2766 O O . ALA A 1 359 ? 16.693 2.130 21.024 1.00 71.56 359 ALA A O 1
ATOM 2767 N N . LYS A 1 360 ? 16.358 3.992 19.823 1.00 67.88 360 LYS A N 1
ATOM 2768 C CA . LYS A 1 360 ? 14.928 4.106 20.166 1.00 67.88 360 LYS A CA 1
ATOM 2769 C C . LYS A 1 360 ? 14.136 2.852 19.781 1.00 67.88 360 LYS A C 1
ATOM 2771 O O . LYS A 1 360 ? 13.258 2.412 20.512 1.00 67.88 360 LYS A O 1
ATOM 2776 N N . ARG A 1 361 ? 14.444 2.278 18.618 1.00 66.12 361 ARG A N 1
ATOM 2777 C CA . ARG A 1 361 ? 13.735 1.112 18.094 1.00 66.12 361 ARG A CA 1
ATOM 2778 C C . ARG A 1 361 ? 14.114 -0.165 18.839 1.00 66.12 361 ARG A C 1
ATOM 2780 O O . ARG A 1 361 ? 13.249 -0.992 19.109 1.00 66.12 361 ARG A O 1
ATOM 2787 N N . HIS A 1 362 ? 15.395 -0.305 19.171 1.00 79.75 362 HIS A N 1
ATOM 2788 C CA . HIS A 1 362 ? 15.893 -1.402 19.996 1.00 79.75 362 HIS A CA 1
ATOM 2789 C C . HIS A 1 362 ? 15.151 -1.445 21.336 1.00 79.75 362 HIS A C 1
ATOM 2791 O O . HIS A 1 362 ? 14.655 -2.498 21.737 1.00 79.75 362 HIS A O 1
ATOM 2797 N N . GLU A 1 363 ? 14.981 -0.284 21.969 1.00 71.44 363 GLU A N 1
ATOM 2798 C CA . GLU A 1 363 ? 14.223 -0.169 23.208 1.00 71.44 363 GLU A CA 1
ATOM 2799 C C . GLU A 1 363 ? 12.752 -0.588 23.043 1.00 71.44 363 GLU A C 1
ATOM 2801 O O . GLU A 1 363 ? 12.271 -1.427 23.800 1.00 71.44 363 GLU A O 1
ATOM 2806 N N . GLU A 1 364 ? 12.042 -0.056 22.044 1.00 69.12 364 GLU A N 1
ATOM 2807 C CA . GLU A 1 364 ? 10.632 -0.399 21.798 1.00 69.12 364 GLU A CA 1
ATOM 2808 C C . GLU A 1 364 ? 10.417 -1.908 21.601 1.00 69.12 364 GLU A C 1
ATOM 2810 O O . GLU A 1 364 ? 9.447 -2.471 22.114 1.00 69.12 364 GLU A O 1
ATOM 2815 N N . TRP A 1 365 ? 11.309 -2.572 20.863 1.00 70.06 365 TRP A N 1
ATOM 2816 C CA . TRP A 1 365 ? 11.227 -4.017 20.648 1.00 70.06 365 TRP A CA 1
ATOM 2817 C C . TRP A 1 365 ? 11.597 -4.824 21.882 1.00 70.06 365 TRP A C 1
ATOM 2819 O O . TRP A 1 365 ? 10.931 -5.819 22.164 1.00 70.06 365 TRP A O 1
ATOM 2829 N N . SER A 1 366 ? 12.571 -4.360 22.663 1.00 73.62 366 SER A N 1
ATOM 2830 C CA . SER A 1 366 ? 12.883 -4.947 23.968 1.00 73.62 366 SER A CA 1
ATOM 2831 C C . SER A 1 366 ? 11.671 -4.867 24.907 1.00 73.62 366 SER A C 1
ATOM 2833 O O . SER A 1 366 ? 11.334 -5.861 25.547 1.00 73.62 366 SER A O 1
ATOM 2835 N N . CYS A 1 367 ? 10.940 -3.741 24.921 1.00 65.44 367 CYS A N 1
ATOM 2836 C CA . CYS A 1 367 ? 9.681 -3.603 25.667 1.00 65.44 367 CYS A CA 1
ATOM 2837 C C . CYS A 1 367 ? 8.615 -4.597 25.187 1.00 65.44 367 CYS A C 1
ATOM 2839 O O . CYS A 1 367 ? 7.980 -5.263 26.002 1.00 65.44 367 CYS A O 1
ATOM 2841 N N . ARG A 1 368 ? 8.404 -4.717 23.868 1.00 65.81 368 ARG A N 1
ATOM 2842 C CA . ARG A 1 368 ? 7.421 -5.658 23.299 1.00 65.81 368 ARG A CA 1
ATOM 2843 C C . ARG A 1 368 ? 7.750 -7.109 23.659 1.00 65.81 368 ARG A C 1
ATOM 2845 O O . ARG A 1 368 ? 6.869 -7.838 24.110 1.00 65.81 368 ARG A O 1
ATOM 2852 N N . ALA A 1 369 ? 9.007 -7.512 23.488 1.00 70.00 369 ALA A N 1
ATOM 2853 C CA . ALA A 1 369 ? 9.486 -8.848 23.831 1.00 70.00 369 ALA A CA 1
ATOM 2854 C C . ALA A 1 369 ? 9.350 -9.134 25.336 1.00 70.00 369 ALA A C 1
ATOM 2856 O O . ALA A 1 369 ? 8.932 -10.228 25.719 1.00 70.00 369 ALA A O 1
ATOM 2857 N N . LEU A 1 370 ? 9.610 -8.133 26.185 1.00 73.19 370 LEU A N 1
ATOM 2858 C CA . LEU A 1 370 ? 9.430 -8.226 27.633 1.00 73.19 370 LEU A CA 1
ATOM 2859 C C . LEU A 1 370 ? 7.963 -8.437 28.005 1.00 73.19 370 LEU A C 1
ATOM 2861 O O . LEU A 1 370 ? 7.652 -9.390 28.711 1.00 73.19 370 LEU A O 1
ATOM 2865 N N . LEU A 1 371 ? 7.051 -7.612 27.488 1.00 62.22 371 LEU A N 1
ATOM 2866 C CA . LEU A 1 371 ? 5.614 -7.756 27.744 1.00 62.22 371 LEU A CA 1
ATOM 2867 C C . LEU A 1 371 ? 5.072 -9.105 27.248 1.00 62.22 371 LEU A C 1
ATOM 2869 O O . LEU A 1 371 ? 4.255 -9.729 27.923 1.00 62.22 371 LEU A O 1
ATOM 2873 N N . SER A 1 372 ? 5.542 -9.575 26.090 1.00 65.06 372 SER A N 1
ATOM 2874 C CA . SER A 1 372 ? 5.209 -10.906 25.569 1.00 65.06 372 SER A CA 1
ATOM 2875 C C . SER A 1 372 ? 5.682 -12.015 26.514 1.00 65.06 372 SER A C 1
ATOM 2877 O O . SER A 1 372 ? 4.894 -12.880 26.886 1.00 65.06 372 SER A O 1
ATOM 2879 N N . THR A 1 373 ? 6.937 -11.948 26.968 1.00 71.06 373 THR A N 1
ATOM 2880 C CA . THR A 1 373 ? 7.534 -12.911 27.909 1.00 71.06 373 THR A CA 1
ATOM 2881 C C . THR A 1 373 ? 6.807 -12.925 29.251 1.00 71.06 373 THR A C 1
ATOM 2883 O O . THR A 1 373 ? 6.499 -13.998 29.763 1.00 71.06 373 THR A O 1
ATOM 2886 N N . LEU A 1 374 ? 6.480 -11.747 29.792 1.00 63.06 374 LEU A N 1
ATOM 2887 C CA . LEU A 1 374 ? 5.730 -11.611 31.040 1.00 63.06 374 LEU A CA 1
ATOM 2888 C C . LEU A 1 374 ? 4.360 -12.291 30.943 1.00 63.06 374 LEU A C 1
ATOM 2890 O O . LEU A 1 374 ? 3.937 -12.957 31.875 1.00 63.06 374 LEU A O 1
ATOM 2894 N N . ASN A 1 375 ? 3.679 -12.217 29.801 1.00 59.78 375 ASN A N 1
ATOM 2895 C CA . ASN A 1 375 ? 2.360 -12.831 29.633 1.00 59.78 375 ASN A CA 1
ATOM 2896 C C . ASN A 1 375 ? 2.376 -14.357 29.409 1.00 59.78 375 ASN A C 1
ATOM 2898 O O . ASN A 1 375 ? 1.307 -14.948 29.232 1.00 59.78 375 ASN A O 1
ATOM 2902 N N . ARG A 1 376 ? 3.541 -15.019 29.421 1.00 65.00 376 ARG A N 1
ATOM 2903 C CA . ARG A 1 376 ? 3.630 -16.481 29.275 1.00 65.00 376 ARG A CA 1
ATOM 2904 C C . ARG A 1 376 ? 3.352 -17.211 30.584 1.00 65.00 376 ARG A C 1
ATOM 2906 O O . ARG A 1 376 ? 3.664 -16.736 31.673 1.00 65.00 376 ARG A O 1
ATOM 2913 N N . SER A 1 377 ? 2.787 -18.410 30.458 1.00 62.06 377 SER A N 1
ATOM 2914 C CA . SER A 1 377 ? 2.596 -19.343 31.567 1.00 62.06 377 SER A CA 1
ATOM 2915 C C . SER A 1 377 ? 3.152 -20.719 31.176 1.00 62.06 377 SER A C 1
ATOM 2917 O O . SER A 1 377 ? 2.618 -21.327 30.245 1.00 62.06 377 SER A O 1
ATOM 2919 N N . PRO A 1 378 ? 4.209 -21.221 31.844 1.00 72.06 378 PRO A N 1
ATOM 2920 C CA . PRO A 1 378 ? 4.94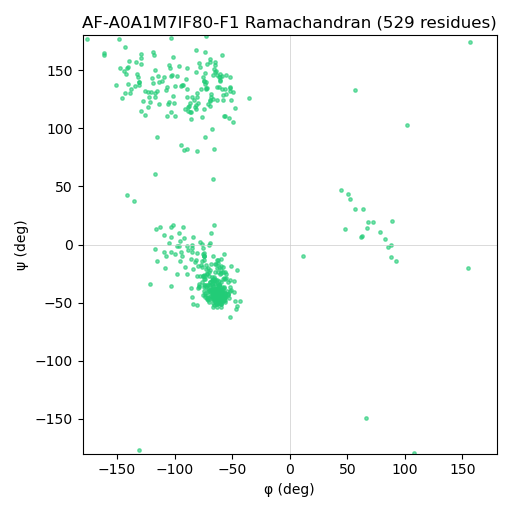4 -20.593 32.950 1.00 72.06 378 PRO A CA 1
ATOM 2921 C C . PRO A 1 378 ? 5.762 -19.360 32.515 1.00 72.06 378 PRO A C 1
ATOM 2923 O O . PRO A 1 378 ? 6.113 -19.224 31.344 1.00 72.06 378 PRO A O 1
ATOM 2926 N N . LEU A 1 379 ? 6.056 -18.470 33.470 1.00 74.81 379 LEU A N 1
ATOM 2927 C CA . LEU A 1 379 ? 6.912 -17.302 33.247 1.00 74.81 379 LEU A CA 1
ATOM 2928 C C . LEU A 1 379 ? 8.358 -17.750 32.995 1.00 74.81 379 LEU A C 1
ATOM 2930 O O . LEU A 1 379 ? 8.928 -18.496 33.790 1.00 74.81 379 LEU A O 1
ATOM 2934 N N . ASP A 1 380 ? 8.960 -17.248 31.920 1.00 81.88 380 ASP A N 1
ATOM 2935 C CA . ASP A 1 380 ? 10.371 -17.468 31.601 1.00 81.88 380 ASP A CA 1
ATOM 2936 C C . ASP A 1 380 ? 11.233 -16.372 32.254 1.00 81.88 380 ASP A C 1
ATOM 2938 O O . ASP A 1 380 ? 11.568 -15.352 31.647 1.00 81.88 380 ASP A O 1
ATOM 2942 N N . GLU A 1 381 ? 11.538 -16.551 33.544 1.00 84.69 381 GLU A N 1
ATOM 2943 C CA . GLU A 1 381 ? 12.362 -15.606 34.313 1.00 84.69 381 GLU A CA 1
ATOM 2944 C C . GLU A 1 381 ? 13.759 -15.373 33.704 1.00 84.69 381 GLU A C 1
ATOM 2946 O O . GLU A 1 381 ? 14.180 -14.212 33.647 1.00 84.69 381 GLU A O 1
ATOM 2951 N N . PRO A 1 382 ? 14.481 -16.404 33.210 1.00 89.06 382 PRO A N 1
ATOM 2952 C CA . PRO A 1 382 ? 15.731 -16.201 32.480 1.00 89.06 382 PRO A CA 1
ATOM 2953 C C . PRO A 1 382 ? 15.592 -15.235 31.298 1.00 89.06 382 PRO A C 1
ATOM 2955 O O . PRO A 1 382 ? 16.424 -14.340 31.137 1.00 89.06 382 PRO A O 1
ATOM 2958 N N . MET A 1 383 ? 14.524 -15.361 30.507 1.00 88.25 383 MET A N 1
ATOM 2959 C CA . MET A 1 383 ? 14.258 -14.465 29.380 1.00 88.25 383 MET A CA 1
ATOM 2960 C C . MET A 1 383 ? 13.967 -13.027 29.832 1.00 88.25 383 MET A C 1
ATOM 2962 O O . MET A 1 383 ? 14.508 -12.081 29.257 1.00 88.25 383 MET A O 1
ATOM 2966 N N . VAL A 1 384 ? 13.187 -12.842 30.905 1.00 85.12 384 VAL A N 1
ATOM 2967 C CA . VAL A 1 384 ? 12.936 -11.514 31.502 1.00 85.12 384 VAL A CA 1
ATOM 2968 C C . VAL A 1 384 ? 14.248 -10.831 31.899 1.00 85.12 384 VAL A C 1
ATOM 2970 O O . VAL A 1 384 ? 14.460 -9.663 31.572 1.00 85.12 384 VAL A O 1
ATOM 2973 N N . GLN A 1 385 ? 15.156 -11.556 32.559 1.00 88.88 385 GLN A N 1
ATOM 2974 C CA . GLN A 1 385 ? 16.446 -11.007 32.986 1.00 88.88 385 GLN A CA 1
ATOM 2975 C C . GLN A 1 385 ? 17.337 -10.621 31.801 1.00 88.88 385 GLN A C 1
ATOM 2977 O O . GLN A 1 385 ? 17.955 -9.554 31.816 1.00 88.88 385 GLN A O 1
ATOM 2982 N N . VAL A 1 386 ? 17.375 -11.446 30.750 1.00 91.69 386 VAL A N 1
ATOM 2983 C CA . VAL A 1 386 ? 18.133 -11.139 29.528 1.00 91.69 386 VAL A CA 1
ATOM 2984 C C . VAL A 1 386 ? 17.592 -9.884 28.838 1.00 91.69 386 VAL A C 1
ATOM 2986 O O . VAL A 1 386 ? 18.378 -9.030 28.424 1.00 91.69 386 VAL A O 1
ATOM 2989 N N . LEU A 1 387 ? 16.269 -9.726 28.758 1.00 86.81 387 LEU A N 1
ATOM 2990 C CA . LEU A 1 387 ? 15.635 -8.556 28.143 1.00 86.81 387 LEU A CA 1
ATOM 2991 C C . LEU A 1 387 ? 15.911 -7.263 28.923 1.00 86.81 387 LEU A C 1
ATOM 2993 O O . LEU A 1 387 ? 16.202 -6.231 28.316 1.00 86.81 387 LEU A O 1
ATOM 2997 N N . LEU A 1 388 ? 15.899 -7.319 30.259 1.00 86.19 388 LEU A N 1
ATOM 2998 C CA . LEU A 1 388 ? 16.264 -6.185 31.116 1.00 86.19 388 LEU A CA 1
ATOM 2999 C C . LEU A 1 388 ? 17.744 -5.805 30.980 1.00 86.19 388 LEU A C 1
ATOM 3001 O O . LEU A 1 388 ? 18.074 -4.621 30.861 1.00 86.19 388 LEU A O 1
ATOM 3005 N N . ALA A 1 389 ? 18.635 -6.800 30.969 1.00 86.94 389 ALA A N 1
ATOM 3006 C CA . ALA A 1 389 ? 20.076 -6.599 30.813 1.00 86.94 389 ALA A CA 1
ATOM 3007 C C . ALA A 1 389 ? 20.450 -6.089 29.411 1.00 86.94 389 ALA A C 1
ATOM 3009 O O . ALA A 1 389 ? 21.442 -5.380 29.241 1.00 86.94 389 ALA A O 1
ATOM 3010 N N . GLY A 1 390 ? 19.641 -6.427 28.407 1.00 83.81 390 GLY A N 1
ATOM 3011 C CA . GLY A 1 390 ? 19.834 -6.027 27.023 1.00 83.81 390 GLY A CA 1
ATOM 3012 C C . GLY A 1 390 ? 19.498 -4.567 26.714 1.00 83.81 390 GLY A C 1
ATOM 3013 O O . GLY A 1 390 ? 19.800 -4.129 25.605 1.00 83.81 390 GLY A O 1
ATOM 3014 N N . ALA A 1 391 ? 18.932 -3.799 27.651 1.00 82.81 391 ALA A N 1
ATOM 3015 C CA . ALA A 1 391 ? 18.520 -2.408 27.441 1.00 82.81 391 ALA A CA 1
ATOM 3016 C C . ALA A 1 391 ? 19.633 -1.525 26.845 1.00 82.81 391 ALA A C 1
ATOM 3018 O O . ALA A 1 391 ? 20.813 -1.687 27.169 1.00 82.81 391 ALA A O 1
ATOM 3019 N N . VAL A 1 392 ? 19.266 -0.575 25.973 1.00 79.94 392 VAL A N 1
ATOM 3020 C CA . VAL A 1 392 ? 20.234 0.280 25.252 1.00 79.94 392 VAL A CA 1
ATOM 3021 C C . VAL A 1 392 ? 21.048 1.156 26.203 1.00 79.94 392 VAL A C 1
ATOM 3023 O O . VAL A 1 392 ? 22.257 1.304 26.008 1.00 79.94 392 VAL A O 1
ATOM 3026 N N . ASP A 1 393 ? 20.394 1.680 27.238 1.00 78.25 393 ASP A N 1
ATOM 3027 C CA . ASP A 1 393 ? 20.971 2.517 28.282 1.00 78.25 393 ASP A CA 1
ATOM 3028 C C . ASP A 1 393 ? 20.250 2.322 29.634 1.00 78.25 393 ASP A C 1
ATOM 3030 O O . ASP A 1 393 ? 19.285 1.560 29.760 1.00 78.25 393 ASP A O 1
ATOM 3034 N N . ALA A 1 394 ? 20.748 3.002 30.672 1.00 78.44 394 ALA A N 1
ATOM 3035 C CA . ALA A 1 394 ? 20.219 2.908 32.033 1.00 78.44 394 ALA A CA 1
ATOM 3036 C C . ALA A 1 394 ? 18.787 3.463 32.172 1.00 78.44 394 ALA A C 1
ATOM 3038 O O . ALA A 1 394 ? 18.030 3.020 33.041 1.00 78.44 394 ALA A O 1
ATOM 3039 N N . GLU A 1 395 ? 18.400 4.420 31.328 1.00 78.44 395 GLU A N 1
ATOM 3040 C CA . GLU A 1 395 ? 17.070 5.025 31.361 1.00 78.44 395 GLU A CA 1
ATOM 3041 C C . GLU A 1 395 ? 16.027 4.068 30.767 1.00 78.44 395 GLU A C 1
ATOM 3043 O O . GLU A 1 395 ? 14.975 3.846 31.370 1.00 78.44 395 GLU A O 1
ATOM 3048 N N . ALA A 1 396 ? 16.360 3.434 29.640 1.00 71.12 396 ALA A N 1
ATOM 3049 C CA . ALA A 1 396 ? 15.582 2.368 29.019 1.00 71.12 396 ALA A CA 1
ATOM 3050 C C . ALA A 1 396 ? 15.424 1.166 29.963 1.00 71.12 396 ALA A C 1
ATOM 3052 O O . ALA A 1 396 ? 14.317 0.662 30.144 1.00 71.12 396 ALA A O 1
ATOM 3053 N N . SER A 1 397 ? 16.500 0.760 30.645 1.00 79.94 397 SER A N 1
ATOM 3054 C CA . SER A 1 397 ? 16.449 -0.304 31.659 1.00 79.94 397 SER A CA 1
ATOM 3055 C C . SER A 1 397 ? 15.482 0.044 32.799 1.00 79.94 397 SER A C 1
ATOM 3057 O O . SER A 1 397 ? 14.632 -0.763 33.171 1.00 79.94 397 SER A O 1
ATOM 3059 N N . SER A 1 398 ? 15.517 1.290 33.284 1.00 77.75 398 SER A N 1
ATOM 3060 C CA . SER A 1 398 ? 14.600 1.774 34.326 1.00 77.75 398 SER A CA 1
ATOM 3061 C C . SER A 1 398 ? 13.138 1.849 33.859 1.00 77.75 398 SER A C 1
ATOM 3063 O O . SER A 1 398 ? 12.219 1.723 34.668 1.00 77.75 398 SER A O 1
ATOM 3065 N N . ARG A 1 399 ? 12.885 2.088 32.564 1.00 74.56 399 ARG A N 1
ATOM 3066 C CA . ARG A 1 399 ? 11.536 2.013 31.975 1.00 74.56 399 ARG A CA 1
ATOM 3067 C C . ARG A 1 399 ? 11.039 0.574 31.906 1.00 74.56 399 ARG A C 1
ATOM 3069 O O . ARG A 1 399 ? 9.947 0.307 32.391 1.00 74.56 399 ARG A O 1
ATOM 3076 N N . LEU A 1 400 ? 11.856 -0.338 31.385 1.00 72.69 400 LEU A N 1
ATOM 3077 C CA . LEU A 1 400 ? 11.531 -1.762 31.309 1.00 72.69 400 LEU A CA 1
ATOM 3078 C C . LEU A 1 400 ? 11.259 -2.361 32.696 1.00 72.69 400 LEU A C 1
ATOM 3080 O O . LEU A 1 400 ? 10.284 -3.087 32.866 1.00 72.69 400 LEU A O 1
ATOM 3084 N N . GLN A 1 401 ? 12.056 -2.000 33.706 1.00 82.81 401 GLN A N 1
ATOM 3085 C CA . GLN A 1 401 ? 11.844 -2.461 35.080 1.00 82.81 401 GLN A CA 1
ATOM 3086 C C . GLN A 1 401 ? 10.483 -2.020 35.635 1.00 82.81 401 GLN A C 1
ATOM 3088 O O . GLN A 1 401 ? 9.793 -2.818 36.260 1.00 82.81 401 GLN A O 1
ATOM 3093 N N . ARG A 1 402 ? 10.044 -0.785 35.348 1.00 79.06 402 ARG A N 1
ATOM 3094 C CA . ARG A 1 402 ? 8.712 -0.313 35.763 1.00 79.06 402 ARG A CA 1
ATOM 3095 C C . ARG A 1 402 ? 7.577 -1.134 35.151 1.00 79.06 402 ARG A C 1
ATOM 3097 O O . ARG A 1 402 ? 6.573 -1.342 35.823 1.00 79.06 402 ARG A O 1
ATOM 3104 N N . GLU A 1 403 ? 7.731 -1.607 33.914 1.00 70.12 403 GLU A N 1
ATOM 3105 C CA . GLU A 1 403 ? 6.750 -2.496 33.275 1.00 70.12 403 GLU A CA 1
ATOM 3106 C C . GLU A 1 403 ? 6.704 -3.871 33.961 1.00 70.12 403 GLU A C 1
ATOM 3108 O O . GLU A 1 403 ? 5.619 -4.405 34.192 1.00 70.12 403 GLU A O 1
ATOM 3113 N N . VAL A 1 404 ? 7.860 -4.421 34.363 1.00 76.88 404 VAL A N 1
ATOM 3114 C CA . VAL A 1 404 ? 7.924 -5.660 35.163 1.00 76.88 404 VAL A CA 1
ATOM 3115 C C . VAL A 1 404 ? 7.225 -5.473 36.507 1.00 76.88 404 VAL A C 1
ATOM 3117 O O . VAL A 1 404 ? 6.369 -6.281 36.864 1.00 76.88 404 VAL A O 1
ATOM 3120 N N . ASP A 1 405 ? 7.538 -4.397 37.229 1.00 76.44 405 ASP A N 1
ATOM 3121 C CA . ASP A 1 405 ? 6.960 -4.111 38.547 1.00 76.44 405 ASP A CA 1
ATOM 3122 C C . ASP A 1 405 ? 5.432 -3.917 38.458 1.00 76.44 405 ASP A C 1
ATOM 3124 O O . ASP A 1 405 ? 4.669 -4.407 39.300 1.00 76.44 405 ASP A O 1
ATOM 3128 N N . ALA A 1 406 ? 4.964 -3.236 37.404 1.00 69.69 406 ALA A N 1
ATOM 3129 C CA . ALA A 1 406 ? 3.544 -3.042 37.127 1.00 69.69 406 ALA A CA 1
ATOM 3130 C C . ALA A 1 406 ? 2.839 -4.369 36.808 1.00 69.69 406 ALA A C 1
ATOM 3132 O O . ALA A 1 406 ? 1.758 -4.636 37.340 1.00 69.69 406 ALA A O 1
ATOM 3133 N N . TRP A 1 407 ? 3.456 -5.229 35.993 1.00 70.75 407 TRP A N 1
ATOM 3134 C CA . TRP A 1 407 ? 2.916 -6.550 35.678 1.00 70.75 407 TRP A CA 1
ATOM 3135 C C . TRP A 1 407 ? 2.875 -7.470 36.904 1.00 70.75 407 TRP A C 1
ATOM 3137 O O . TRP A 1 40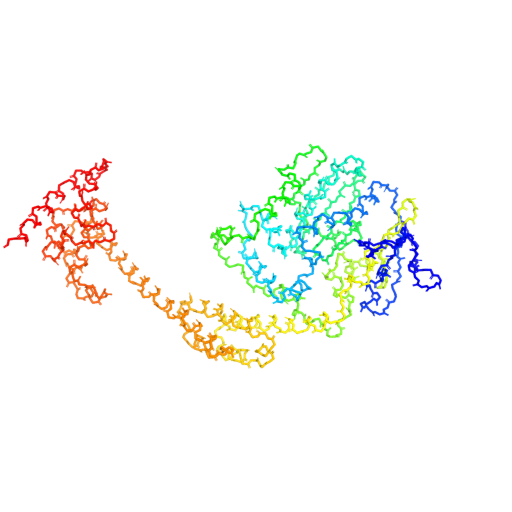7 ? 1.864 -8.130 37.135 1.00 70.75 407 TRP A O 1
ATOM 3147 N N . GLN A 1 408 ? 3.921 -7.479 37.735 1.00 73.62 408 GLN A N 1
ATOM 3148 C CA . GLN A 1 408 ? 3.945 -8.248 38.984 1.00 73.62 408 GLN A CA 1
ATOM 3149 C C . GLN A 1 408 ? 2.844 -7.788 39.945 1.00 73.62 408 GLN A C 1
ATOM 3151 O O . GLN A 1 408 ? 2.144 -8.614 40.534 1.00 73.62 408 GLN A O 1
ATOM 3156 N N . SER A 1 409 ? 2.632 -6.473 40.045 1.00 68.69 409 SER A N 1
ATOM 3157 C CA . SER A 1 409 ? 1.524 -5.897 40.815 1.00 68.69 409 SER A CA 1
ATOM 3158 C C . SER A 1 409 ? 0.167 -6.346 40.264 1.00 68.69 409 SER A C 1
ATOM 3160 O O . SER A 1 409 ? -0.720 -6.731 41.026 1.00 68.69 409 SER A O 1
ATOM 3162 N N . PHE A 1 410 ? 0.009 -6.359 38.937 1.00 63.06 410 PHE A N 1
ATOM 3163 C CA . PHE A 1 410 ? -1.202 -6.844 38.277 1.00 63.06 410 PHE A CA 1
ATOM 3164 C C . PHE A 1 410 ? -1.440 -8.344 38.508 1.00 63.06 410 PHE A C 1
ATOM 3166 O O . PHE A 1 410 ? -2.565 -8.727 38.813 1.00 63.06 410 PHE A O 1
ATOM 3173 N N . GLN A 1 411 ? -0.412 -9.192 38.426 1.00 63.19 411 GLN A N 1
ATOM 3174 C CA . GLN A 1 411 ? -0.513 -10.627 38.725 1.00 63.19 411 GLN A CA 1
ATOM 3175 C C . GLN A 1 411 ? -0.895 -10.891 40.177 1.00 63.19 411 GLN A C 1
ATOM 3177 O O . GLN A 1 411 ? -1.755 -11.730 40.428 1.00 63.19 411 GLN A O 1
ATOM 3182 N N . ALA A 1 412 ? -0.321 -10.152 41.129 1.00 60.75 412 ALA A N 1
ATOM 3183 C CA . ALA A 1 412 ? -0.706 -10.257 42.533 1.00 60.75 412 ALA A CA 1
ATOM 3184 C C . ALA A 1 412 ? -2.199 -9.932 42.719 1.00 60.75 412 ALA A C 1
ATOM 3186 O O . ALA A 1 412 ? -2.924 -10.680 43.372 1.00 60.75 412 ALA A O 1
ATOM 3187 N N . ILE A 1 413 ? -2.689 -8.870 42.071 1.00 55.06 413 ILE A N 1
ATOM 3188 C CA . ILE A 1 413 ? -4.113 -8.504 42.085 1.00 55.06 413 ILE A CA 1
ATOM 3189 C C . ILE A 1 413 ? -4.970 -9.571 41.383 1.00 55.06 413 ILE A C 1
ATOM 3191 O O . ILE A 1 413 ? -6.027 -9.941 41.888 1.00 55.06 413 ILE A O 1
ATOM 3195 N N . ALA A 1 414 ? -4.532 -10.093 40.236 1.00 53.12 414 ALA A N 1
ATOM 3196 C CA . ALA A 1 414 ? -5.259 -11.102 39.471 1.00 53.12 414 ALA A CA 1
ATOM 3197 C C . ALA A 1 414 ? -5.359 -12.439 40.221 1.00 53.12 414 ALA A C 1
ATOM 3199 O O . ALA A 1 414 ? -6.426 -13.047 40.227 1.00 53.12 414 ALA A O 1
ATOM 3200 N N . GLN A 1 415 ? -4.295 -12.866 40.905 1.00 56.62 415 GLN A N 1
ATOM 3201 C CA . GLN A 1 415 ? -4.291 -14.055 41.762 1.00 56.62 415 GLN A CA 1
ATOM 3202 C C . GLN A 1 415 ? -5.223 -13.882 42.963 1.00 56.62 415 GLN A C 1
ATOM 3204 O O . GLN A 1 415 ? -6.002 -14.787 43.260 1.00 56.62 415 GLN A O 1
ATOM 3209 N N . VAL A 1 416 ? -5.212 -12.706 43.604 1.00 51.75 416 VAL A N 1
ATOM 3210 C CA . VAL A 1 416 ? -6.171 -12.371 44.668 1.00 51.75 416 VAL A CA 1
ATOM 3211 C C . VAL A 1 416 ? -7.601 -12.422 44.127 1.00 51.75 416 VAL A C 1
ATOM 3213 O O . VAL A 1 416 ? -8.446 -13.089 44.715 1.00 51.75 416 VAL A O 1
ATOM 3216 N N . ASN A 1 417 ? -7.875 -11.816 42.970 1.00 48.25 417 ASN A N 1
ATOM 3217 C CA . ASN A 1 417 ? -9.207 -11.818 42.361 1.00 48.25 417 ASN A CA 1
ATOM 3218 C C . ASN A 1 417 ? -9.670 -13.223 41.943 1.00 48.25 417 ASN A C 1
ATOM 3220 O O . ASN A 1 417 ? -10.825 -13.576 42.167 1.00 48.25 417 ASN A O 1
ATOM 3224 N N . GLN A 1 418 ? -8.787 -14.050 41.377 1.00 51.88 418 GLN A N 1
ATOM 3225 C CA . GLN A 1 418 ? -9.097 -15.433 41.012 1.00 51.88 418 GLN A CA 1
ATOM 3226 C C . GLN A 1 418 ? -9.386 -16.281 42.254 1.00 51.88 418 GLN A C 1
ATOM 3228 O O . GLN A 1 418 ? -10.343 -17.057 42.263 1.00 51.88 418 GLN A O 1
ATOM 3233 N N . ALA A 1 419 ? -8.601 -16.112 43.318 1.00 53.19 419 ALA A N 1
ATOM 3234 C CA . ALA A 1 419 ? -8.834 -16.783 44.586 1.00 53.19 419 ALA A CA 1
ATOM 3235 C C . ALA A 1 419 ? -10.153 -16.315 45.230 1.00 53.19 419 ALA A C 1
ATOM 3237 O O . ALA A 1 419 ? -10.930 -17.154 45.680 1.00 53.19 419 ALA A O 1
ATOM 3238 N N . VAL A 1 420 ? -10.462 -15.012 45.195 1.00 52.62 420 VAL A N 1
ATOM 3239 C CA . VAL A 1 420 ? -11.735 -14.443 45.675 1.00 52.62 420 VAL A CA 1
ATOM 3240 C C . VAL A 1 420 ? -12.912 -14.989 44.867 1.00 52.62 420 VAL A C 1
ATOM 3242 O O . VAL A 1 420 ? -13.921 -15.366 45.454 1.00 52.62 420 VAL A O 1
ATOM 3245 N N . MET A 1 421 ? -12.784 -15.111 43.543 1.00 50.72 421 MET A N 1
ATOM 3246 C CA . MET A 1 421 ? -13.813 -15.709 42.687 1.00 50.72 421 MET A CA 1
ATOM 3247 C C . MET A 1 421 ? -14.033 -17.194 42.981 1.00 50.72 421 MET A C 1
ATOM 3249 O O . MET A 1 421 ? -15.174 -17.608 43.156 1.00 50.72 421 MET A O 1
ATOM 3253 N N . LEU A 1 422 ? -12.970 -18.003 43.051 1.00 55.97 422 LEU A N 1
ATOM 3254 C CA . LEU A 1 422 ? -13.067 -19.435 43.373 1.00 55.97 422 LEU A CA 1
ATOM 3255 C C . LEU A 1 422 ? -13.650 -19.658 44.770 1.00 55.97 422 LEU A C 1
ATOM 3257 O O . LEU A 1 422 ? -14.411 -20.602 45.000 1.00 55.97 422 LEU A O 1
ATOM 3261 N N . TRP A 1 423 ? -13.322 -18.766 45.697 1.00 62.97 423 TRP A N 1
ATOM 3262 C CA . TRP A 1 423 ? -13.870 -18.763 47.038 1.00 62.97 423 TRP A CA 1
ATOM 3263 C C . TRP A 1 423 ? -15.352 -18.366 47.052 1.00 62.97 423 TRP A C 1
ATOM 3265 O O . TRP A 1 423 ? -16.156 -19.099 47.625 1.00 62.97 423 TRP A O 1
ATOM 3275 N N . ALA A 1 424 ? -15.747 -17.306 46.341 1.00 54.19 424 ALA A N 1
ATOM 3276 C CA . ALA A 1 424 ? -17.147 -16.912 46.176 1.00 54.19 424 ALA A CA 1
ATOM 3277 C C . ALA A 1 424 ? -17.982 -18.034 45.533 1.00 54.19 424 ALA A C 1
ATOM 3279 O O . ALA A 1 424 ? -19.063 -18.353 46.024 1.00 54.19 424 ALA A O 1
ATOM 3280 N N . LEU A 1 425 ? -17.446 -18.710 44.510 1.00 54.50 425 LEU A N 1
ATOM 3281 C CA . LEU A 1 425 ? -18.078 -19.874 43.879 1.00 54.50 425 LEU A CA 1
ATOM 3282 C C . LEU A 1 425 ? -18.244 -21.041 44.864 1.00 54.50 425 LEU A C 1
ATOM 3284 O O . LEU A 1 425 ? -19.283 -21.697 44.906 1.00 54.50 425 LEU A O 1
ATOM 3288 N N . SER A 1 426 ? -17.223 -21.290 45.688 1.00 62.88 426 SER A N 1
ATOM 3289 C CA . SER A 1 426 ? -17.271 -22.322 46.729 1.00 62.88 426 SER A CA 1
ATOM 3290 C C . SER A 1 426 ? -18.326 -21.992 47.784 1.00 62.88 426 SER A C 1
ATOM 3292 O O . SER A 1 426 ? -19.045 -22.884 48.228 1.00 62.88 426 SER A O 1
ATOM 3294 N N . MET A 1 427 ? -18.478 -20.718 48.152 1.00 62.00 427 MET A N 1
ATOM 3295 C CA . MET A 1 427 ? -19.541 -20.281 49.056 1.00 62.00 427 MET A CA 1
ATOM 3296 C C . MET A 1 427 ? -20.927 -20.426 48.432 1.00 62.00 427 MET A C 1
ATOM 3298 O O . MET A 1 427 ? -21.817 -20.943 49.102 1.00 62.00 427 MET A O 1
ATOM 3302 N N . GLN A 1 428 ? -21.109 -20.062 47.158 1.00 57.25 428 GLN A N 1
ATOM 3303 C CA . GLN A 1 428 ? -22.377 -20.278 46.446 1.00 57.25 428 GLN A CA 1
ATOM 3304 C C . GLN A 1 428 ? -22.789 -21.740 46.452 1.00 57.25 428 GLN A C 1
ATOM 3306 O O . GLN A 1 428 ? -23.934 -22.048 46.767 1.00 57.25 428 GLN A O 1
ATOM 3311 N N . LEU A 1 429 ? -21.857 -22.639 46.133 1.00 56.59 429 LEU A N 1
ATOM 3312 C CA . LEU A 1 429 ? -22.127 -24.072 46.118 1.00 56.59 429 LEU A CA 1
ATOM 3313 C C . LEU A 1 429 ? -22.562 -24.562 47.504 1.00 56.59 429 LEU A C 1
ATOM 3315 O O . LEU A 1 429 ? -23.577 -25.240 47.618 1.00 56.59 429 LEU A O 1
ATOM 3319 N N . ARG A 1 430 ? -21.863 -24.165 48.576 1.00 65.69 430 ARG A N 1
ATOM 3320 C CA . ARG A 1 430 ? -22.197 -24.615 49.941 1.00 65.69 430 ARG A CA 1
ATOM 3321 C C . ARG A 1 430 ? -23.488 -24.019 50.493 1.00 65.69 430 ARG A C 1
ATOM 3323 O O . ARG A 1 430 ? -24.199 -24.707 51.225 1.00 65.69 430 ARG A O 1
ATOM 3330 N N . VAL A 1 431 ? -23.798 -22.771 50.148 1.00 61.00 431 VAL A N 1
ATOM 3331 C CA . VAL A 1 431 ? -25.059 -22.125 50.536 1.00 61.00 431 VAL A CA 1
ATOM 3332 C C . VAL A 1 431 ? -26.229 -22.684 49.725 1.00 61.00 431 VAL A C 1
ATOM 3334 O O . VAL A 1 431 ? -27.262 -22.999 50.308 1.00 61.00 431 VAL A O 1
ATOM 3337 N N . GLY A 1 432 ? -26.052 -22.910 48.420 1.00 53.72 432 GLY A N 1
ATOM 3338 C CA . GLY A 1 432 ? -27.043 -23.571 47.565 1.00 53.72 432 GLY A CA 1
ATOM 3339 C C . GLY A 1 432 ? -27.336 -25.020 47.975 1.00 53.72 432 GLY A C 1
ATOM 3340 O O . GLY A 1 432 ? -28.464 -25.481 47.835 1.00 53.72 432 GLY A O 1
ATOM 3341 N N . GLU A 1 433 ? -26.353 -25.721 48.547 1.00 63.56 433 GLU A N 1
ATOM 3342 C CA . GLU A 1 433 ? -26.513 -27.049 49.162 1.00 63.56 433 GLU A CA 1
ATOM 3343 C C . GLU A 1 433 ? -27.201 -27.012 50.545 1.00 63.56 433 GLU A C 1
ATOM 3345 O O . GLU A 1 433 ? -27.497 -28.066 51.107 1.00 63.56 433 GLU A O 1
ATOM 3350 N N . GLY A 1 434 ? -27.431 -25.829 51.133 1.00 57.56 434 GLY A N 1
ATOM 3351 C CA . GLY A 1 434 ? -27.994 -25.675 52.481 1.00 57.56 434 GLY A CA 1
ATOM 3352 C C . GLY A 1 434 ? -27.079 -26.172 53.612 1.00 57.56 434 GLY A C 1
ATOM 3353 O O . GLY A 1 434 ? -27.527 -26.345 54.746 1.00 57.56 434 GLY A O 1
ATOM 3354 N N . SER A 1 435 ? -25.794 -26.420 53.335 1.00 68.31 435 SER A N 1
ATOM 3355 C CA . SER A 1 435 ? -24.865 -27.027 54.294 1.00 68.31 435 SER A CA 1
ATOM 3356 C C . SER A 1 435 ? -24.113 -25.970 55.108 1.00 68.31 435 SER A C 1
ATOM 3358 O O . SER A 1 435 ? -22.947 -25.650 54.855 1.00 68.31 435 SER A O 1
ATOM 3360 N N . VAL A 1 436 ? -24.773 -25.463 56.152 1.00 65.12 436 VAL A N 1
ATOM 3361 C CA . VAL A 1 436 ? -24.172 -24.578 57.171 1.00 65.12 436 VAL A CA 1
ATOM 3362 C C . VAL A 1 436 ? -22.878 -25.162 57.779 1.00 65.12 436 VAL A C 1
ATOM 3364 O O . VAL A 1 436 ? -21.906 -24.415 57.931 1.00 65.12 436 VAL A O 1
ATOM 3367 N N . PRO A 1 437 ? -22.769 -26.479 58.065 1.00 69.94 437 PRO A N 1
ATOM 3368 C CA . PRO A 1 437 ? -21.517 -27.066 58.550 1.00 69.94 437 PRO A CA 1
ATOM 3369 C C . PRO A 1 437 ? -20.363 -26.960 57.543 1.00 69.94 437 PRO A C 1
ATOM 3371 O O . PRO A 1 437 ? -19.229 -26.692 57.939 1.00 69.94 437 PRO A O 1
ATOM 3374 N N . SER A 1 438 ? -20.638 -27.122 56.244 1.00 65.38 438 SER A N 1
ATOM 3375 C CA . SER A 1 438 ? -19.622 -26.997 55.190 1.00 65.38 438 SER A CA 1
ATOM 3376 C C . SER A 1 438 ? -19.192 -25.547 54.969 1.00 65.38 438 SER A C 1
ATOM 3378 O O . SER A 1 438 ? -18.016 -25.298 54.710 1.00 65.38 438 SER A O 1
ATOM 3380 N N . LEU A 1 439 ? -20.116 -24.591 55.121 1.00 65.50 439 LEU A N 1
ATOM 3381 C CA . LEU A 1 439 ? -19.811 -23.159 55.115 1.00 65.50 439 LEU A CA 1
ATOM 3382 C C . LEU A 1 439 ? -18.876 -22.792 56.276 1.00 65.50 439 LEU A C 1
ATOM 3384 O O . LEU A 1 439 ? -17.842 -22.159 56.064 1.00 65.50 439 LEU A O 1
ATOM 3388 N N . ARG A 1 440 ? -19.193 -23.260 57.492 1.00 67.81 440 ARG A N 1
ATOM 3389 C CA . ARG A 1 440 ? -18.354 -23.053 58.679 1.00 67.81 440 ARG A CA 1
ATOM 3390 C C . ARG A 1 440 ? -16.974 -23.679 58.488 1.00 67.81 440 ARG A C 1
ATOM 3392 O O . ARG A 1 440 ? -15.981 -23.003 58.711 1.00 67.81 440 ARG A O 1
ATOM 3399 N N . GLN A 1 441 ? -16.899 -24.916 57.994 1.00 71.44 441 GLN A N 1
ATOM 3400 C CA . GLN A 1 441 ? -15.630 -25.598 57.722 1.00 71.44 441 GLN A CA 1
ATOM 3401 C C . GLN A 1 441 ? -14.754 -24.839 56.711 1.00 71.44 441 GLN A C 1
ATOM 3403 O O . GLN A 1 441 ? -13.550 -24.713 56.933 1.00 71.44 441 GLN A O 1
ATOM 3408 N N . LEU A 1 442 ? -15.341 -24.315 55.629 1.00 69.25 442 LEU A N 1
ATOM 3409 C CA . LEU A 1 442 ? -14.633 -23.514 54.624 1.00 69.25 442 LEU A CA 1
ATOM 3410 C C . LEU A 1 442 ? -14.038 -22.238 55.247 1.00 69.25 442 LEU A C 1
ATOM 3412 O O . LEU A 1 442 ? -12.866 -21.921 55.027 1.00 69.25 442 LEU A O 1
ATOM 3416 N N . LEU A 1 443 ? -14.828 -21.549 56.072 1.00 62.91 443 LEU A N 1
ATOM 3417 C CA . LEU A 1 443 ? -14.455 -20.289 56.716 1.00 62.91 443 LEU A CA 1
ATOM 3418 C C . LEU A 1 443 ? -13.467 -20.461 57.881 1.00 62.91 443 LEU A C 1
ATOM 3420 O O . LEU A 1 443 ? -12.652 -19.577 58.116 1.00 62.91 443 LEU A O 1
ATOM 3424 N N . THR A 1 444 ? -13.493 -21.598 58.584 1.00 64.56 444 THR A N 1
ATOM 3425 C CA . THR A 1 444 ? -12.576 -21.883 59.704 1.00 64.56 444 THR A CA 1
ATOM 3426 C C . THR A 1 444 ? -11.321 -22.654 59.295 1.00 64.56 444 THR A C 1
ATOM 3428 O O . THR A 1 444 ? -10.421 -22.842 60.114 1.00 64.56 444 THR A O 1
ATOM 3431 N N . SER A 1 445 ? -11.249 -23.162 58.061 1.00 63.84 445 SER A N 1
ATOM 3432 C CA . SER A 1 445 ? -10.060 -23.875 57.589 1.00 63.84 445 SER A CA 1
ATOM 3433 C C . SER A 1 445 ? -8.867 -22.915 57.489 1.00 63.84 445 SER A C 1
ATOM 3435 O O . SER A 1 445 ? -8.934 -21.893 56.817 1.00 63.84 445 SER A O 1
ATOM 3437 N N . GLN A 1 446 ? -7.745 -23.242 58.145 1.00 51.03 446 GLN A N 1
ATOM 3438 C CA . GLN A 1 446 ? -6.544 -22.386 58.167 1.00 51.03 446 GLN A CA 1
ATOM 3439 C C . GLN A 1 446 ? -5.976 -22.075 56.769 1.00 51.03 446 GLN A C 1
ATOM 3441 O O . GLN A 1 446 ? -5.247 -21.099 56.610 1.00 51.03 446 GLN A O 1
ATOM 3446 N N . GLY A 1 447 ? -6.333 -22.867 55.753 1.00 53.00 447 GLY A N 1
ATOM 3447 C CA . GLY A 1 447 ? -5.951 -22.626 54.363 1.00 53.00 447 GLY A CA 1
ATOM 3448 C C . GLY A 1 447 ? -6.661 -21.440 53.704 1.00 53.00 447 GLY A C 1
ATOM 3449 O O . GLY A 1 447 ? -6.095 -20.869 52.781 1.00 53.00 447 GLY A O 1
ATOM 3450 N N . SER A 1 448 ? -7.852 -21.029 54.163 1.00 49.12 448 SER A N 1
ATOM 3451 C CA . SER A 1 448 ? -8.561 -19.882 53.580 1.00 49.12 448 SER A CA 1
ATOM 3452 C C . SER A 1 448 ? -8.014 -18.557 54.120 1.00 49.12 448 SER A C 1
ATOM 3454 O O . SER A 1 448 ? -7.566 -17.730 53.340 1.00 49.12 448 SER A O 1
ATOM 3456 N N . ALA A 1 449 ? -7.911 -18.377 55.439 1.00 47.22 449 ALA A N 1
ATOM 3457 C CA . ALA A 1 449 ? -7.385 -17.138 56.030 1.00 47.22 449 ALA A CA 1
ATOM 3458 C C . ALA A 1 449 ? -5.913 -16.849 55.656 1.00 47.22 449 ALA A C 1
ATOM 3460 O O . ALA A 1 449 ? -5.540 -15.696 55.449 1.00 47.22 449 ALA A O 1
ATOM 3461 N N . ALA A 1 450 ? -5.081 -17.889 55.519 1.00 45.59 450 ALA A N 1
ATOM 3462 C CA . ALA A 1 450 ? -3.680 -17.740 55.118 1.00 45.59 450 ALA A CA 1
ATOM 3463 C C . ALA A 1 450 ? -3.497 -17.438 53.616 1.00 45.59 450 ALA A C 1
ATOM 3465 O O . ALA A 1 450 ? -2.512 -16.807 53.247 1.00 45.59 450 ALA A O 1
ATOM 3466 N N . ALA A 1 451 ? -4.432 -17.856 52.751 1.00 47.78 451 ALA A N 1
ATOM 3467 C CA . ALA A 1 451 ? -4.343 -17.633 51.304 1.00 47.78 451 ALA A CA 1
ATOM 3468 C C . ALA A 1 451 ? -4.682 -16.194 50.877 1.00 47.78 451 ALA A C 1
ATOM 3470 O O . ALA A 1 451 ? -4.302 -15.783 49.784 1.00 47.78 451 ALA A O 1
ATOM 3471 N N . PHE A 1 452 ? -5.378 -15.426 51.723 1.00 48.97 452 PHE A N 1
ATOM 3472 C CA . PHE A 1 452 ? -5.890 -14.103 51.353 1.00 48.97 452 PHE A CA 1
ATOM 3473 C C . PHE A 1 452 ? -5.162 -12.922 51.998 1.00 48.97 452 PHE A C 1
ATOM 3475 O O . PHE A 1 452 ? -5.448 -11.793 51.614 1.00 48.97 452 PHE A O 1
ATOM 3482 N N . ASN A 1 453 ? -4.267 -13.133 52.978 1.00 50.91 453 ASN A N 1
ATOM 3483 C CA . ASN A 1 453 ? -3.697 -12.054 53.817 1.00 50.91 453 ASN A CA 1
ATOM 3484 C C . ASN A 1 453 ? -4.755 -11.077 54.393 1.00 50.91 453 ASN A C 1
ATOM 3486 O O . ASN A 1 453 ? -4.417 -10.007 54.894 1.00 50.91 453 ASN A O 1
ATOM 3490 N N . ALA A 1 454 ? -6.034 -11.443 54.317 1.00 52.28 454 ALA A N 1
ATOM 3491 C CA . ALA A 1 454 ? -7.173 -10.618 54.659 1.00 52.28 454 ALA A CA 1
ATOM 3492 C C . ALA A 1 454 ? -7.622 -10.968 56.072 1.00 52.28 454 ALA A C 1
ATOM 3494 O O . ALA A 1 454 ? -7.564 -12.128 56.499 1.00 52.28 454 ALA A O 1
ATOM 3495 N N . CYS A 1 455 ? -8.082 -9.963 56.810 1.00 58.19 455 CYS A N 1
ATOM 3496 C CA . CYS A 1 455 ? -8.621 -10.196 58.139 1.00 58.19 455 CYS A CA 1
ATOM 3497 C C . CYS A 1 455 ? -9.853 -11.120 58.018 1.00 58.19 455 CYS A C 1
ATOM 3499 O O . CYS A 1 455 ? -10.704 -10.863 57.163 1.00 58.19 455 CYS A O 1
ATOM 3501 N N . PRO A 1 456 ? -10.018 -12.158 58.865 1.00 63.12 456 PRO A N 1
ATOM 3502 C CA . PRO A 1 456 ? -11.202 -13.030 58.851 1.00 63.12 456 PRO A CA 1
ATOM 3503 C C . PRO A 1 456 ? -12.540 -12.267 58.823 1.00 63.12 456 PRO A C 1
ATOM 3505 O O . PRO A 1 456 ? -13.493 -12.705 58.182 1.00 63.12 456 PRO A O 1
ATOM 3508 N N . ARG A 1 457 ? -12.570 -11.072 59.431 1.00 70.62 457 ARG A N 1
ATOM 3509 C CA . ARG A 1 457 ? -13.678 -10.106 59.382 1.00 70.62 457 ARG A CA 1
ATOM 3510 C C . ARG A 1 457 ? -14.002 -9.604 57.973 1.00 70.62 457 ARG A C 1
ATOM 3512 O O . ARG A 1 457 ? -15.170 -9.566 57.598 1.00 70.62 457 ARG A O 1
ATOM 3519 N N . GLU A 1 458 ? -13.003 -9.208 57.187 1.00 67.19 458 GLU A N 1
ATOM 3520 C CA . GLU A 1 458 ? -13.193 -8.679 55.823 1.00 67.19 458 GLU A CA 1
ATOM 3521 C C . GLU A 1 458 ? -13.703 -9.768 54.881 1.00 67.19 458 GLU A C 1
ATOM 3523 O O . GLU A 1 458 ? -14.584 -9.534 54.050 1.00 67.19 458 GLU A O 1
ATOM 3528 N N . VAL A 1 459 ? -13.191 -10.983 55.071 1.00 66.00 459 VAL A N 1
ATOM 3529 C CA . VAL A 1 459 ? -13.611 -12.181 54.349 1.00 66.00 459 VAL A CA 1
ATOM 3530 C C . VAL A 1 459 ? -15.077 -12.491 54.665 1.00 66.00 459 VAL A C 1
ATOM 3532 O O . VAL A 1 459 ? -15.904 -12.542 53.756 1.00 66.00 459 VAL A O 1
ATOM 3535 N N . ALA A 1 460 ? -15.441 -12.597 55.946 1.00 72.62 460 ALA A N 1
ATOM 3536 C CA . ALA A 1 460 ? -16.820 -12.854 56.363 1.00 72.62 460 ALA A CA 1
ATOM 3537 C C . ALA A 1 460 ? -17.794 -11.746 55.904 1.00 72.62 460 ALA A C 1
ATOM 3539 O O . ALA A 1 460 ? -18.908 -12.037 55.471 1.00 72.62 460 ALA A O 1
ATOM 3540 N N . THR A 1 461 ? -17.357 -10.484 55.909 1.00 78.62 461 THR A N 1
ATOM 3541 C CA . THR A 1 461 ? -18.136 -9.339 55.401 1.00 78.62 461 THR A CA 1
ATOM 3542 C C . THR A 1 461 ? -18.340 -9.407 53.883 1.00 78.62 461 THR A C 1
ATOM 3544 O O . THR A 1 461 ? -19.435 -9.156 53.387 1.00 78.62 461 THR A O 1
ATOM 3547 N N . SER A 1 462 ? -17.313 -9.786 53.123 1.00 72.00 462 SER A N 1
ATOM 3548 C CA . SER A 1 462 ? -17.405 -9.889 51.660 1.00 72.00 462 SER A CA 1
ATOM 3549 C C . SER A 1 462 ? -18.321 -11.039 51.227 1.00 72.00 462 SER A C 1
ATOM 3551 O O . SER A 1 462 ? -19.129 -10.870 50.314 1.00 72.00 462 SER A O 1
ATOM 3553 N N . ALA A 1 463 ? -18.265 -12.179 51.929 1.00 72.81 463 ALA A N 1
ATOM 3554 C CA . ALA A 1 463 ? -19.235 -13.266 51.770 1.00 72.81 463 ALA A CA 1
ATOM 3555 C C . ALA A 1 463 ? -20.669 -12.794 52.000 1.00 72.81 463 ALA A C 1
ATOM 3557 O O . ALA A 1 463 ? -21.576 -13.133 51.238 1.00 72.81 463 ALA A O 1
ATOM 3558 N N . LEU A 1 464 ? -20.852 -12.009 53.064 1.00 81.25 464 LEU A N 1
ATOM 3559 C CA . LEU A 1 464 ? -22.140 -11.470 53.452 1.00 81.25 464 LEU A CA 1
ATOM 3560 C C . LEU A 1 464 ? -22.719 -10.591 52.332 1.00 81.25 464 LEU A C 1
ATOM 3562 O O . LEU A 1 464 ? -23.837 -10.848 51.889 1.00 81.25 464 LEU A O 1
ATOM 3566 N N . CYS A 1 465 ? -21.940 -9.641 51.798 1.00 80.50 465 CYS A N 1
ATOM 3567 C CA . CYS A 1 465 ? -22.345 -8.817 50.651 1.00 80.50 465 CYS A CA 1
ATOM 3568 C C . CYS A 1 465 ? -22.708 -9.660 49.422 1.00 80.50 465 CYS A C 1
ATOM 3570 O O . CYS A 1 465 ? -23.759 -9.472 48.812 1.00 80.50 465 CYS A O 1
ATOM 3572 N N . TYR A 1 466 ? -21.858 -10.623 49.077 1.00 74.31 466 TYR A N 1
ATOM 3573 C CA . TYR A 1 466 ? -22.025 -11.419 47.869 1.00 74.31 466 TYR A CA 1
ATOM 3574 C C . TYR A 1 466 ? -23.307 -12.269 47.888 1.00 74.31 466 TYR A C 1
ATOM 3576 O O . TYR A 1 466 ? -24.073 -12.287 46.924 1.00 74.31 466 TYR A O 1
ATOM 3584 N N . LEU A 1 467 ? -23.594 -12.934 49.009 1.00 75.25 467 LEU A N 1
ATOM 3585 C CA . LEU A 1 467 ? -24.804 -13.747 49.174 1.00 75.25 467 LEU A CA 1
ATOM 3586 C C . LEU A 1 467 ? -26.090 -12.899 49.189 1.00 75.25 467 LEU A C 1
ATOM 3588 O O . LEU A 1 467 ? -27.129 -13.358 48.705 1.00 75.25 467 LEU A O 1
ATOM 3592 N N . ILE A 1 468 ? -26.020 -11.656 49.683 1.00 80.56 468 ILE A N 1
ATOM 3593 C CA . ILE A 1 468 ? -27.109 -10.668 49.582 1.00 80.56 468 ILE A CA 1
ATOM 3594 C C . ILE A 1 468 ? -27.360 -10.305 48.111 1.00 80.56 468 ILE A C 1
ATOM 3596 O O . ILE A 1 468 ? -28.507 -10.361 47.649 1.00 80.56 468 ILE A O 1
ATOM 3600 N N . THR A 1 469 ? -26.297 -9.995 47.359 1.00 78.81 469 THR A N 1
ATOM 3601 C CA . THR A 1 469 ? -26.370 -9.667 45.926 1.00 78.81 469 THR A CA 1
ATOM 3602 C C . THR A 1 469 ? -26.989 -10.808 45.128 1.00 78.81 469 THR A C 1
ATOM 3604 O O . THR A 1 469 ? -27.924 -10.587 44.359 1.00 78.81 469 THR A O 1
ATOM 3607 N N . MET A 1 470 ? -26.571 -12.047 45.382 1.00 73.19 470 MET A N 1
ATOM 3608 C CA . MET A 1 470 ? -27.102 -13.228 44.693 1.00 73.19 470 MET A CA 1
ATOM 3609 C C . MET A 1 470 ? -28.510 -13.639 45.150 1.00 73.19 470 MET A C 1
ATOM 3611 O O . MET A 1 470 ? -29.116 -14.497 44.519 1.00 73.19 470 MET A O 1
ATOM 3615 N N . GLY A 1 471 ? -29.045 -13.056 46.232 1.00 74.19 471 GLY A N 1
ATOM 3616 C CA . GLY A 1 471 ? -30.360 -13.427 46.769 1.00 74.19 471 GLY A CA 1
ATOM 3617 C C . GLY A 1 471 ? -30.416 -14.838 47.367 1.00 74.19 471 GLY A C 1
ATOM 3618 O O . GLY A 1 471 ? -31.498 -15.399 47.515 1.00 74.19 471 GLY A O 1
ATOM 3619 N N . GLN A 1 472 ? -29.256 -15.406 47.704 1.00 74.88 472 GLN A N 1
ATOM 3620 C CA . GLN A 1 472 ? -29.098 -16.769 48.227 1.00 74.88 472 GLN A CA 1
ATOM 3621 C C . GLN A 1 472 ? -28.853 -16.795 49.741 1.00 74.88 472 GLN A C 1
ATOM 3623 O O . GLN A 1 472 ? -28.560 -17.842 50.309 1.00 74.88 472 GLN A O 1
ATOM 3628 N N . MET A 1 473 ? -28.941 -15.644 50.404 1.00 80.69 473 MET A N 1
ATOM 3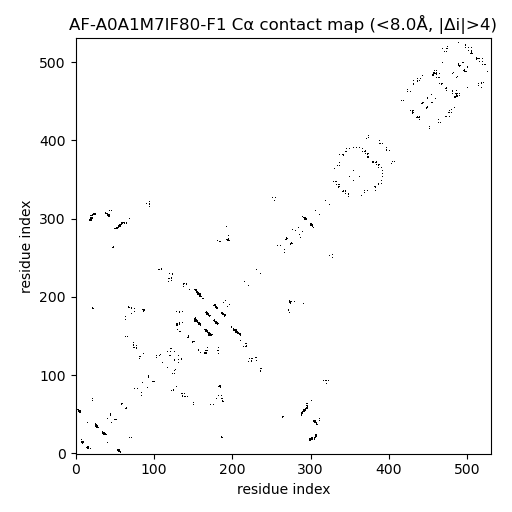629 C CA . MET A 1 473 ? -28.729 -15.547 51.840 1.00 80.69 473 MET A CA 1
ATOM 3630 C C . MET A 1 473 ? -29.865 -16.225 52.617 1.00 80.69 473 MET A C 1
ATOM 3632 O O . MET A 1 473 ? -31.028 -15.856 52.468 1.00 80.69 473 MET A O 1
ATOM 3636 N N . THR A 1 474 ? -29.515 -17.172 53.487 1.00 79.75 474 THR A N 1
ATOM 3637 C CA . THR A 1 474 ? -30.423 -17.753 54.485 1.00 79.75 474 THR A CA 1
ATOM 3638 C C . THR A 1 474 ? -30.157 -17.151 55.861 1.00 79.75 474 THR A C 1
ATOM 3640 O O . THR A 1 474 ? -29.081 -16.602 56.116 1.00 79.75 474 THR A O 1
ATOM 3643 N N . LYS A 1 475 ? -31.126 -17.272 56.772 1.00 80.44 475 LYS A N 1
ATOM 3644 C CA . LYS A 1 475 ? -30.973 -16.815 58.156 1.00 80.44 475 LYS A CA 1
ATOM 3645 C C . LYS A 1 475 ? -29.791 -17.499 58.849 1.00 80.44 475 LYS A C 1
ATOM 3647 O O . LYS A 1 475 ? -28.988 -16.835 59.493 1.00 80.44 475 LYS A O 1
ATOM 3652 N N . GLU A 1 476 ? -29.629 -18.802 58.647 1.00 78.44 476 GLU A N 1
ATOM 3653 C CA . GLU A 1 476 ? -28.558 -19.590 59.257 1.00 78.44 476 GLU A CA 1
ATOM 3654 C C . GLU A 1 476 ? -27.171 -19.230 58.693 1.00 78.44 476 GLU A C 1
ATOM 3656 O O . GLU A 1 476 ? -26.176 -19.238 59.425 1.00 78.44 476 GLU A O 1
ATOM 3661 N N . ALA A 1 477 ? -27.084 -18.893 57.399 1.00 75.06 477 ALA A N 1
ATOM 3662 C CA . ALA A 1 477 ? -25.847 -18.406 56.786 1.00 75.06 477 ALA A CA 1
ATOM 3663 C C . ALA A 1 477 ? -25.477 -17.011 57.309 1.00 75.06 477 ALA A C 1
ATOM 3665 O O . ALA A 1 477 ? -24.309 -16.770 57.615 1.00 75.06 477 ALA A O 1
ATOM 3666 N N . LEU A 1 478 ? -26.467 -16.127 57.472 1.00 83.06 478 LEU A N 1
ATOM 3667 C CA . LEU A 1 478 ? -26.291 -14.807 58.075 1.00 83.06 478 LEU A CA 1
ATOM 3668 C C . LEU A 1 478 ? -25.765 -14.918 59.513 1.00 83.06 478 LEU A C 1
ATOM 3670 O O . LEU A 1 478 ? -24.725 -14.343 59.820 1.00 83.06 478 LEU A O 1
ATOM 3674 N N . GLU A 1 479 ? -26.436 -15.686 60.374 1.00 82.19 479 GLU A N 1
ATOM 3675 C CA . GLU A 1 479 ? -26.023 -15.887 61.771 1.00 82.19 479 GLU A CA 1
ATOM 3676 C C . GLU A 1 479 ? -24.599 -16.453 61.854 1.00 82.19 479 GLU A C 1
ATOM 3678 O O . GLU A 1 479 ? -23.763 -15.938 62.595 1.00 82.19 479 GLU A O 1
ATOM 3683 N N . THR A 1 480 ? -24.276 -17.438 61.010 1.00 78.62 480 THR A N 1
ATOM 3684 C CA . THR A 1 480 ? -22.930 -18.025 60.947 1.00 78.62 480 THR A CA 1
ATOM 3685 C C . THR A 1 480 ? -21.871 -17.008 60.511 1.00 78.62 480 THR A C 1
ATOM 3687 O O . THR A 1 480 ? -20.772 -17.003 61.060 1.00 78.62 480 THR A O 1
ATOM 3690 N N . LEU A 1 481 ? -22.164 -16.142 59.538 1.00 78.12 481 LEU A N 1
ATOM 3691 C CA . LEU A 1 481 ? -21.222 -15.115 59.081 1.00 78.12 481 LEU A CA 1
ATOM 3692 C C . LEU A 1 481 ? -21.003 -14.026 60.137 1.00 78.12 481 LEU A C 1
ATOM 3694 O O . LEU A 1 481 ? -19.864 -13.602 60.331 1.00 78.12 481 LEU A O 1
ATOM 3698 N N . ILE A 1 482 ? -22.052 -13.625 60.858 1.00 82.62 482 ILE A N 1
ATOM 3699 C CA . ILE A 1 482 ? -21.953 -12.686 61.984 1.00 82.62 482 ILE A CA 1
ATOM 3700 C C . ILE A 1 482 ? -21.138 -13.295 63.136 1.00 82.62 482 ILE A C 1
ATOM 3702 O O . ILE A 1 482 ? -20.238 -12.638 63.654 1.00 82.62 482 ILE A O 1
ATOM 3706 N N . GLU A 1 483 ? -21.361 -14.568 63.487 1.00 81.19 483 GLU A N 1
ATOM 3707 C CA . GLU A 1 483 ? -20.552 -15.290 64.488 1.00 81.19 483 GLU A CA 1
ATOM 3708 C C . GLU A 1 483 ? -19.066 -15.368 64.112 1.00 81.19 483 GLU A C 1
ATOM 3710 O O . GLU A 1 483 ? -18.193 -15.375 64.981 1.00 81.19 483 GLU A O 1
ATOM 3715 N N . LEU A 1 484 ? -18.770 -15.423 62.813 1.00 73.94 484 LEU A N 1
ATOM 3716 C CA . LEU A 1 484 ? -17.409 -15.432 62.276 1.00 73.94 484 LEU A CA 1
ATOM 3717 C C . LEU A 1 484 ? -16.812 -14.024 62.131 1.00 73.94 484 LEU A C 1
ATOM 3719 O O . LEU A 1 484 ? -15.699 -13.874 61.624 1.00 73.94 484 LEU A O 1
ATOM 3723 N N . GLY A 1 485 ? -17.518 -13.001 62.616 1.00 80.62 485 GLY A N 1
ATOM 3724 C CA . GLY A 1 485 ? -17.038 -11.631 62.693 1.00 80.62 485 GLY A CA 1
ATOM 3725 C C . GLY A 1 485 ? -17.312 -10.794 61.449 1.00 80.62 485 GLY A C 1
ATOM 3726 O O . GLY A 1 485 ? -16.627 -9.791 61.271 1.00 80.62 485 GLY A O 1
ATOM 3727 N N . ALA A 1 486 ? -18.265 -11.169 60.587 1.00 81.69 486 ALA A N 1
ATOM 3728 C CA . ALA A 1 486 ? -18.749 -10.267 59.542 1.00 81.69 486 ALA A CA 1
ATOM 3729 C C . ALA A 1 486 ? -19.307 -8.986 60.177 1.00 81.69 486 ALA A C 1
ATOM 3731 O O . ALA A 1 486 ? -20.082 -9.046 61.130 1.00 81.69 486 ALA A O 1
ATOM 3732 N N . ASP A 1 487 ? -18.929 -7.830 59.637 1.00 84.06 487 ASP A N 1
ATOM 3733 C CA . ASP A 1 487 ? -19.398 -6.538 60.123 1.00 84.06 487 ASP A CA 1
ATOM 3734 C C . ASP A 1 487 ? -20.482 -5.983 59.185 1.00 84.06 487 ASP A C 1
ATOM 3736 O O . ASP A 1 487 ? -20.174 -5.636 58.041 1.00 84.06 487 ASP A O 1
ATOM 3740 N N . PRO A 1 488 ? -21.739 -5.846 59.653 1.00 86.44 488 PRO A N 1
ATOM 3741 C CA . PRO A 1 488 ? -22.839 -5.302 58.858 1.00 86.44 488 PRO A CA 1
ATOM 3742 C C . PRO A 1 488 ? -22.589 -3.898 58.291 1.00 86.44 488 PRO A C 1
ATOM 3744 O O . PRO A 1 488 ? -23.228 -3.527 57.306 1.00 86.44 488 PRO A O 1
ATOM 3747 N N . HIS A 1 489 ? -21.692 -3.120 58.906 1.00 85.62 489 HIS A N 1
ATOM 3748 C CA . HIS A 1 489 ? -21.396 -1.729 58.558 1.00 85.62 489 HIS A CA 1
ATOM 3749 C C . HIS A 1 489 ? -20.093 -1.545 57.785 1.00 85.62 489 HIS A C 1
ATOM 3751 O O . HIS A 1 489 ? -19.798 -0.434 57.338 1.00 85.62 489 HIS A O 1
ATOM 3757 N N . TRP A 1 490 ? -19.301 -2.601 57.616 1.00 80.62 490 TRP A N 1
ATOM 3758 C CA . TRP A 1 490 ? -18.010 -2.476 56.961 1.00 80.62 490 TRP A CA 1
ATOM 3759 C C . TRP A 1 490 ? -18.186 -2.178 55.475 1.00 80.62 490 TRP A C 1
ATOM 3761 O O . TRP A 1 490 ? -18.779 -2.953 54.722 1.00 80.62 490 TRP A O 1
ATOM 3771 N N . ALA A 1 491 ? -17.671 -1.027 55.052 1.00 73.50 491 ALA A N 1
ATOM 3772 C CA . ALA A 1 491 ? -17.822 -0.549 53.690 1.00 73.50 491 ALA A CA 1
ATOM 3773 C C . ALA A 1 491 ? -16.982 -1.389 52.716 1.00 73.50 491 ALA A C 1
ATOM 3775 O O . ALA A 1 491 ? -15.758 -1.462 52.826 1.00 73.50 491 ALA A O 1
ATOM 3776 N N . THR A 1 492 ? -17.651 -1.993 51.736 1.00 69.12 492 THR A N 1
ATOM 3777 C CA . THR A 1 492 ? -17.019 -2.632 50.573 1.00 69.12 492 THR A CA 1
ATOM 3778 C C . THR A 1 492 ? -17.160 -1.738 49.335 1.00 69.12 492 THR A C 1
ATOM 3780 O O . THR A 1 492 ? -17.814 -0.694 49.388 1.00 69.12 492 THR A O 1
ATOM 3783 N N . LEU A 1 493 ? -16.591 -2.151 48.196 1.00 63.59 493 LEU A N 1
ATOM 3784 C CA . LEU A 1 493 ? -16.774 -1.462 46.909 1.00 63.59 493 LEU A CA 1
ATOM 3785 C C . LEU A 1 493 ? -18.256 -1.308 46.508 1.00 63.59 493 LEU A C 1
ATOM 3787 O O . LEU A 1 493 ? -18.592 -0.372 45.786 1.00 63.59 493 LEU A O 1
ATOM 3791 N N . GLU A 1 494 ? -19.146 -2.181 46.993 1.00 61.53 494 GLU A N 1
ATOM 3792 C CA . GLU A 1 494 ? -20.585 -2.142 46.690 1.00 61.53 494 GLU A CA 1
ATOM 3793 C C . GLU A 1 494 ? -21.435 -1.419 47.757 1.00 61.53 494 GLU A C 1
ATOM 3795 O O . GLU A 1 494 ? -22.651 -1.279 47.572 1.00 61.53 494 GLU A O 1
ATOM 3800 N N . GLY A 1 495 ? -20.811 -0.930 48.838 1.00 76.12 495 GLY A N 1
ATOM 3801 C CA . GLY A 1 495 ? -21.463 -0.432 50.059 1.00 76.12 495 GLY A CA 1
ATOM 3802 C C . GLY A 1 495 ? -21.276 -1.378 51.253 1.00 76.12 495 GLY A C 1
ATOM 3803 O O . GLY A 1 495 ? -20.597 -2.401 51.137 1.00 76.12 495 GLY A O 1
ATOM 3804 N N . SER A 1 496 ? -21.833 -1.041 52.421 1.00 86.12 496 SER A N 1
ATOM 3805 C CA . SER A 1 496 ? -21.878 -1.988 53.547 1.00 86.12 496 SER A CA 1
ATOM 3806 C C . SER A 1 496 ? -22.898 -3.110 53.285 1.00 86.12 496 SER A C 1
ATOM 3808 O O . SER A 1 496 ? -23.845 -2.889 52.522 1.00 86.12 496 SER A O 1
ATOM 3810 N N . PRO A 1 497 ? -22.765 -4.301 53.900 1.00 87.62 497 PRO A N 1
ATOM 3811 C CA . PRO A 1 497 ? -23.770 -5.360 53.781 1.00 87.62 497 PRO A CA 1
ATOM 3812 C C . PRO A 1 497 ? -25.197 -4.886 54.092 1.00 87.62 497 PRO A C 1
ATOM 3814 O O . PRO A 1 497 ? -26.142 -5.256 53.391 1.00 87.62 497 PRO A O 1
ATOM 3817 N N . LEU A 1 498 ? -25.359 -4.026 55.105 1.00 88.44 498 LEU A N 1
ATOM 3818 C CA . LEU A 1 498 ? -26.651 -3.443 55.462 1.00 88.44 498 LEU A CA 1
ATOM 3819 C C . LEU A 1 498 ? -27.179 -2.491 54.377 1.00 88.44 498 LEU A C 1
ATOM 3821 O O . LEU A 1 498 ? -28.353 -2.579 54.004 1.00 88.44 498 LEU A O 1
ATOM 3825 N N . ASP A 1 499 ? -26.326 -1.619 53.831 1.00 87.31 499 ASP A N 1
ATOM 3826 C CA . ASP A 1 499 ? -26.708 -0.712 52.739 1.00 87.31 499 ASP A CA 1
ATOM 3827 C C . ASP A 1 499 ? -27.111 -1.492 51.487 1.00 87.31 499 ASP A C 1
ATOM 3829 O O . ASP A 1 499 ? -28.097 -1.164 50.823 1.00 87.31 499 ASP A O 1
ATOM 3833 N N . LEU A 1 500 ? -26.362 -2.553 51.183 1.00 85.19 500 LEU A N 1
ATOM 3834 C CA . LEU A 1 500 ? -26.583 -3.421 50.039 1.00 85.19 500 LEU A CA 1
ATOM 3835 C C . LEU A 1 500 ? -27.914 -4.176 50.160 1.00 85.19 500 LEU A C 1
ATOM 3837 O O . LEU A 1 500 ? -28.710 -4.144 49.220 1.00 85.19 500 LEU A O 1
ATOM 3841 N N . ALA A 1 501 ? -28.204 -4.773 51.322 1.00 85.50 501 ALA A N 1
ATOM 3842 C CA . ALA A 1 501 ? -29.485 -5.433 51.593 1.00 85.50 501 ALA A CA 1
ATOM 3843 C C . ALA A 1 501 ? -30.660 -4.447 51.534 1.00 85.50 501 ALA A C 1
ATOM 3845 O O . ALA A 1 501 ? -31.676 -4.727 50.898 1.00 85.50 501 ALA A O 1
ATOM 3846 N N . THR A 1 502 ? -30.497 -3.260 52.123 1.00 84.88 502 THR A N 1
ATOM 3847 C CA . THR A 1 502 ? -31.520 -2.205 52.123 1.00 84.88 502 THR A CA 1
ATOM 3848 C C . THR A 1 502 ? -31.803 -1.694 50.710 1.00 84.88 502 THR A C 1
ATOM 3850 O O . THR A 1 502 ? -32.958 -1.460 50.351 1.00 84.88 502 THR A O 1
ATOM 3853 N N . ARG A 1 503 ? -30.762 -1.503 49.890 1.00 87.88 503 ARG A N 1
ATOM 3854 C CA . ARG A 1 503 ? -30.885 -1.057 48.496 1.00 87.88 503 ARG A CA 1
ATOM 3855 C C . ARG A 1 503 ? -31.567 -2.124 47.644 1.00 87.88 503 ARG A C 1
ATOM 3857 O O . ARG A 1 503 ? -32.593 -1.842 47.033 1.00 87.88 503 ARG A O 1
ATOM 3864 N N . LEU A 1 504 ? -31.047 -3.350 47.654 1.00 81.44 504 LEU A N 1
ATOM 3865 C CA . LEU A 1 504 ? -31.568 -4.447 46.833 1.00 81.44 504 LEU A CA 1
ATOM 3866 C C . LEU A 1 504 ? -32.936 -4.965 47.312 1.00 81.44 504 LEU A C 1
ATOM 3868 O O . LEU A 1 504 ? -33.656 -5.587 46.535 1.00 81.44 504 LEU A O 1
ATOM 3872 N N . GLY A 1 505 ? -33.311 -4.708 48.569 1.00 81.25 505 GLY A N 1
ATOM 3873 C CA . GLY A 1 505 ? -34.638 -4.981 49.131 1.00 81.25 505 GLY A CA 1
ATOM 3874 C C . GLY A 1 505 ? -35.703 -3.928 48.794 1.00 81.25 505 GLY A C 1
ATOM 3875 O O . GLY A 1 505 ? -36.878 -4.134 49.097 1.00 81.25 505 GLY A O 1
ATOM 3876 N N . LYS A 1 506 ? -35.329 -2.805 48.161 1.00 82.88 506 LYS A N 1
ATOM 3877 C CA . LYS A 1 506 ? -36.271 -1.806 47.612 1.00 82.88 506 LYS A CA 1
ATOM 3878 C C . LYS A 1 506 ? -36.636 -2.080 46.155 1.00 82.88 506 LYS A C 1
ATOM 3880 O O . LYS A 1 506 ? -37.657 -1.586 45.684 1.00 82.88 506 LYS A O 1
ATOM 3885 N N . GLU A 1 507 ? -35.825 -2.863 45.452 1.00 78.94 507 GLU A N 1
ATOM 3886 C CA . GLU A 1 507 ? -36.057 -3.222 44.057 1.00 78.94 507 GLU A CA 1
ATOM 3887 C C . GLU A 1 507 ? -37.001 -4.438 43.973 1.00 78.94 507 GLU A C 1
ATOM 3889 O O . GLU A 1 507 ? -36.756 -5.452 44.638 1.00 78.94 507 GLU A O 1
ATOM 3894 N N . PRO A 1 508 ? -38.103 -4.367 43.202 1.00 70.94 508 PRO A N 1
ATOM 3895 C CA . PRO A 1 508 ? -38.950 -5.527 42.958 1.00 70.94 508 PRO A CA 1
ATOM 3896 C C . PRO A 1 508 ? -38.200 -6.558 42.102 1.00 70.94 508 PRO A C 1
ATOM 3898 O O . PRO A 1 508 ? -37.696 -6.232 41.030 1.00 70.94 508 PRO A O 1
ATOM 3901 N N . GLY A 1 509 ? -38.142 -7.809 42.562 1.00 75.44 509 GLY A N 1
ATOM 3902 C CA . GLY A 1 509 ? -37.445 -8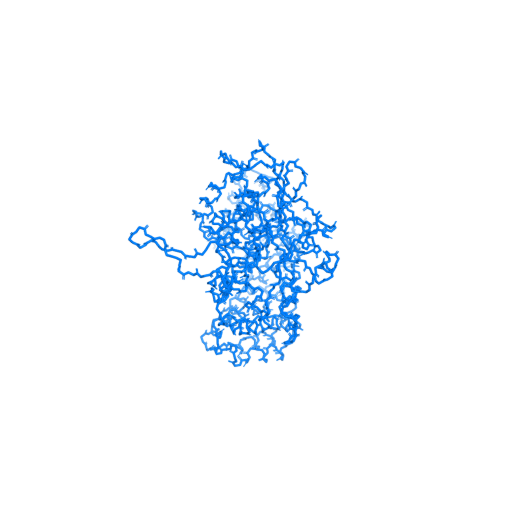.901 41.879 1.00 75.44 509 GLY A CA 1
ATOM 3903 C C . GLY A 1 509 ? -37.624 -10.252 42.575 1.00 75.44 509 GLY A C 1
ATOM 3904 O O . GLY A 1 509 ? -38.233 -10.332 43.643 1.00 75.44 509 GLY A O 1
ATOM 3905 N N . GLU A 1 510 ? -37.067 -11.309 41.980 1.00 68.50 510 GLU A N 1
ATOM 3906 C CA . GLU A 1 510 ? -37.228 -12.716 42.403 1.00 68.50 510 GLU A CA 1
ATOM 3907 C C . GLU A 1 510 ? -36.789 -12.982 43.858 1.00 68.50 510 GLU A C 1
ATOM 3909 O O . GLU A 1 510 ? -37.317 -13.871 44.520 1.00 68.50 510 GLU A O 1
ATOM 3914 N N . HIS A 1 511 ? -35.906 -12.141 44.406 1.00 74.81 511 HIS A N 1
ATOM 3915 C CA . HIS A 1 511 ? -35.363 -12.271 45.765 1.00 74.81 511 HIS A CA 1
ATOM 3916 C C . HIS A 1 511 ? -35.800 -11.151 46.729 1.00 74.81 511 HIS A C 1
ATOM 3918 O O . HIS A 1 511 ? -35.203 -10.979 47.791 1.00 74.81 511 HIS A O 1
ATOM 3924 N N . HIS A 1 512 ? -36.829 -10.371 46.378 1.00 77.00 512 HIS A N 1
ATOM 3925 C CA . HIS A 1 512 ? -37.252 -9.182 47.133 1.00 77.00 512 HIS A CA 1
ATOM 3926 C C . HIS A 1 512 ? -37.611 -9.478 48.602 1.00 77.00 512 HIS A C 1
ATOM 3928 O O . HIS A 1 512 ? -37.111 -8.808 49.504 1.00 77.00 512 HIS A O 1
ATOM 3934 N N . ALA A 1 513 ? -38.427 -10.509 48.851 1.00 76.56 513 ALA A N 1
ATOM 3935 C CA . ALA A 1 513 ? -38.871 -10.873 50.201 1.00 76.56 513 ALA A CA 1
ATOM 3936 C C . ALA A 1 513 ? -37.704 -11.318 51.101 1.00 76.56 513 ALA A C 1
ATOM 3938 O O . ALA A 1 513 ? -37.585 -10.859 52.235 1.00 76.56 513 ALA A O 1
ATOM 3939 N N . ILE A 1 514 ? -36.798 -12.137 50.555 1.00 76.19 514 ILE A N 1
ATOM 3940 C CA . ILE A 1 514 ? -35.602 -12.623 51.260 1.00 76.19 514 ILE A CA 1
ATOM 3941 C C . ILE A 1 514 ? -34.692 -11.445 51.626 1.00 76.19 514 ILE A C 1
ATOM 3943 O O . ILE A 1 514 ? -34.222 -11.340 52.753 1.00 76.19 514 ILE A O 1
ATOM 3947 N N . ARG A 1 515 ? -34.472 -10.502 50.703 1.00 78.94 515 ARG A N 1
ATOM 3948 C CA . ARG A 1 515 ? -33.606 -9.339 50.955 1.00 78.94 515 ARG A CA 1
ATOM 3949 C C . ARG A 1 515 ? -34.184 -8.377 51.999 1.00 78.94 515 ARG A C 1
ATOM 3951 O O . ARG A 1 515 ? -33.413 -7.811 52.770 1.00 78.94 515 ARG A O 1
ATOM 3958 N N . GLN A 1 516 ? -35.509 -8.218 52.072 1.00 81.62 516 GLN A N 1
ATOM 3959 C CA . GLN A 1 516 ? -36.154 -7.442 53.142 1.00 81.62 516 GLN A CA 1
ATOM 3960 C C . GLN A 1 516 ? -35.997 -8.099 54.515 1.00 81.62 516 GLN A C 1
ATOM 3962 O O . GLN A 1 516 ? -35.678 -7.412 55.484 1.00 81.62 516 GLN A O 1
ATOM 3967 N N . GLU A 1 517 ? -36.171 -9.418 54.593 1.00 84.31 517 GLU A N 1
ATOM 3968 C CA . GLU A 1 517 ? -35.972 -10.182 55.826 1.00 84.31 517 GLU A CA 1
ATOM 3969 C C . GLU A 1 517 ? -34.513 -10.100 56.304 1.00 84.31 517 GLU A C 1
ATOM 3971 O O . GLU A 1 517 ? -34.248 -9.770 57.460 1.00 84.31 517 GLU A O 1
ATOM 3976 N N . ILE A 1 518 ? -33.552 -10.283 55.395 1.00 82.94 518 ILE A N 1
ATOM 3977 C CA . ILE A 1 518 ? -32.119 -10.158 55.695 1.00 82.94 518 ILE A CA 1
ATOM 3978 C C . ILE A 1 518 ? -31.749 -8.735 56.127 1.00 82.94 518 ILE A C 1
ATOM 3980 O O . ILE A 1 518 ? -30.969 -8.570 57.062 1.00 82.94 518 ILE A O 1
ATOM 3984 N N . SER A 1 519 ? -32.332 -7.701 55.511 1.00 85.44 519 SER A N 1
ATOM 3985 C CA . SER A 1 519 ? -32.124 -6.310 55.933 1.00 85.44 519 SER A CA 1
ATOM 3986 C C . SER A 1 519 ? -32.576 -6.078 57.378 1.00 85.44 519 SER A C 1
ATOM 3988 O O . SER A 1 519 ? -31.873 -5.402 58.124 1.00 85.44 519 SER A O 1
ATOM 3990 N N . GLN A 1 520 ? -33.714 -6.647 57.793 1.00 86.44 520 GLN A N 1
ATOM 3991 C CA . GLN A 1 520 ? -34.211 -6.534 59.170 1.00 86.44 520 GLN A CA 1
ATOM 3992 C C . GLN A 1 520 ? -33.315 -7.283 60.164 1.00 86.44 520 GLN A C 1
ATOM 3994 O O . GLN A 1 520 ? -33.017 -6.765 61.240 1.00 86.44 520 GLN A O 1
ATOM 3999 N N . LEU A 1 521 ? -32.847 -8.478 59.796 1.00 85.25 521 LEU A N 1
ATOM 4000 C CA . LEU A 1 521 ? -31.946 -9.276 60.631 1.00 85.25 521 LEU A CA 1
ATOM 4001 C C . LEU A 1 521 ? -30.569 -8.613 60.794 1.00 85.25 521 LEU A C 1
ATOM 4003 O O . LEU A 1 521 ? -30.027 -8.597 61.898 1.00 85.25 521 LEU A O 1
ATOM 4007 N N . LEU A 1 522 ? -30.024 -8.012 59.731 1.00 84.38 522 LEU A N 1
ATOM 4008 C CA . LEU A 1 522 ? -28.777 -7.241 59.792 1.00 84.38 522 LEU A CA 1
ATOM 4009 C C . LEU A 1 522 ? -28.911 -5.992 60.665 1.00 84.38 522 LEU A C 1
ATOM 4011 O O . LEU A 1 522 ? -27.992 -5.688 61.419 1.00 84.38 522 LEU A O 1
ATOM 4015 N N . GLN A 1 523 ? -30.051 -5.298 60.595 1.00 87.00 523 GLN A N 1
ATOM 4016 C CA . GLN A 1 523 ? -30.347 -4.145 61.448 1.00 87.00 523 GLN A CA 1
ATOM 4017 C C . GLN A 1 523 ? -30.345 -4.544 62.936 1.00 87.00 523 GLN A C 1
ATOM 4019 O O . GLN A 1 523 ? -29.697 -3.892 63.751 1.00 87.00 523 GLN A O 1
ATOM 4024 N N . ALA A 1 524 ? -31.000 -5.658 63.279 1.00 82.81 524 ALA A N 1
ATOM 4025 C CA . ALA A 1 524 ? -31.036 -6.175 64.648 1.00 82.81 524 ALA A CA 1
ATOM 4026 C C . ALA A 1 524 ? -29.649 -6.628 65.143 1.00 82.81 524 ALA A C 1
ATOM 4028 O O . ALA A 1 524 ? -29.273 -6.362 66.285 1.00 82.81 524 ALA A O 1
ATOM 4029 N N . ALA A 1 525 ? -28.861 -7.278 64.280 1.00 78.25 525 ALA A N 1
ATOM 4030 C CA . ALA A 1 525 ? -27.493 -7.674 64.606 1.00 78.25 525 ALA A CA 1
ATOM 4031 C C . ALA A 1 525 ? -26.588 -6.450 64.839 1.00 78.25 525 ALA A C 1
ATOM 4033 O O . ALA A 1 525 ? -25.870 -6.402 65.836 1.00 78.25 525 ALA A O 1
ATOM 4034 N N . ALA A 1 526 ? -26.672 -5.430 63.982 1.00 79.25 526 ALA A N 1
ATOM 4035 C CA . ALA A 1 526 ? -25.945 -4.168 64.119 1.00 79.25 526 ALA A CA 1
ATOM 4036 C C . ALA A 1 526 ? -26.234 -3.431 65.442 1.00 79.25 526 ALA A C 1
ATOM 4038 O O . ALA A 1 526 ? -25.328 -2.871 66.063 1.00 79.25 526 ALA A O 1
ATOM 4039 N N . GLU A 1 527 ? -27.485 -3.448 65.901 1.00 80.12 527 GLU A N 1
ATOM 4040 C CA . GLU A 1 527 ? -27.885 -2.842 67.176 1.00 80.12 527 GLU A CA 1
ATOM 4041 C C . GLU A 1 527 ? -27.321 -3.601 68.389 1.00 80.12 527 GLU A C 1
ATOM 4043 O O . GLU A 1 527 ? -26.980 -2.976 69.393 1.00 80.12 527 GLU A O 1
ATOM 4048 N N . SER A 1 528 ? -27.159 -4.926 68.283 1.00 73.44 528 SER A N 1
ATOM 4049 C CA . SER A 1 528 ? -26.575 -5.767 69.340 1.00 73.44 528 SER A CA 1
ATOM 4050 C C . SER A 1 528 ? -25.058 -5.613 69.503 1.00 73.44 528 SER A C 1
ATOM 4052 O O . SER A 1 528 ? -24.548 -5.804 70.598 1.00 73.44 528 SER A O 1
ATOM 4054 N N . VAL A 1 529 ? -24.340 -5.241 68.437 1.00 63.50 529 VAL A N 1
ATOM 4055 C CA . VAL A 1 529 ? -22.872 -5.067 68.439 1.00 63.50 529 VAL A CA 1
ATOM 4056 C C . VAL A 1 529 ? -22.443 -3.716 69.037 1.00 63.50 529 VAL A C 1
ATOM 4058 O O . VAL A 1 529 ? -21.293 -3.553 69.436 1.00 63.50 529 VAL A O 1
ATOM 4061 N N . ASN A 1 530 ? -23.360 -2.745 69.125 1.00 54.75 530 ASN A N 1
ATOM 4062 C CA . ASN A 1 530 ? -23.127 -1.425 69.727 1.00 54.75 530 ASN A CA 1
ATOM 4063 C C . ASN A 1 530 ? -23.476 -1.351 71.233 1.00 54.75 530 ASN A C 1
ATOM 4065 O O . ASN A 1 530 ? -23.425 -0.262 71.813 1.00 54.75 530 ASN A O 1
ATOM 4069 N N . GLN A 1 531 ? -23.839 -2.479 71.854 1.00 46.00 531 GLN A N 1
ATOM 4070 C CA . GLN A 1 531 ? -24.021 -2.651 73.303 1.00 46.00 531 GLN A CA 1
ATOM 4071 C C . GLN A 1 531 ? -22.852 -3.445 73.881 1.00 46.00 531 GLN A C 1
ATOM 4073 O O . GLN A 1 531 ? -22.447 -3.121 75.022 1.00 46.00 531 GLN A O 1
#

Secondary structure (DSSP, 8-state):
-PPEEE-SB-TTSSBPTTEE-SSPPPEEEETTEEEESS-EEEHHHHHHSSPPEEEEEE---HHHHHHHHTHHHHHHHHTTTS-TTTT-HHHHHHHTTTHHHHHHHHHHT--SSSS-HHHHHHHHT---HHHHHHHHHHHHHHHHTSTTPPP-SEEEEEEETTTTEEEEEEE-TTS-EEEEE-SSSSEEEEGGGSGGGG-TT-EEEEEE-TTPPPSS-HHHHHHHHHHT-SPPGGGG----SS-----THHHHHHHS---TTS-HHHHHHHHSSPPPHHHHHHTT--TTEEEEEE-TTS-EE-TTEEEGGGG--THHHHHHHHHHHHHHHHHHHHHHHHHT-HHHHHHHHT-HHHHHH-HHHHHHHHHHHHHHHHTSSS--HHHHHHHHHT-SSHHHHHHHHHHHHHHHHHHHHHHHHHHHHHHHHHHHHHHHTT-HHHHHHHHH-HHHHHHH-S-HHHHHHHHHHHHHHTT---HHHHHHHHHTT--TT--BTTB-HHHHHHHHTTS-STTHHHHHHHHHHHHHHHHHHT-

Foldseek 3Di:
DFADKDQCADPVRAHDPLEDELDDADWDQDPNDIGGPFGKDFLCCVQQVDRFIEGEAEDPDQLLVLLLNCLNVLLVLLCVQAPQCLLVQLVVCLVVVNPLVVLQVLLVQFDDDDAPSLLLCSQSSHQAQLNSQVLSQLSSVLQCPDPPHRDFFKKFFKDAPVLSHIWIWTQHPVRWTWIFGPNLHRDIDTCLFFQNVPRPRIDTPDMDGPPDDDPDHSVRSNCCSVVVHHDDSVSSDDDDPDDPPPPCPVVCLVVVPCPPPNNSLQNCNSRDRGHDPVSCVVVVHDSRYAYWYAYPVRRIYGNRIDTPVVSPDPVSVVVSVLVNVVVVLLVQLLVCLVVVVLVSNLVSLPDPSCLVPPQVPSLVSLLVSLVVQLPDVVRSVSNNVSSLVSHSDPVSSVVSVVVVVVSVVVVVVVQLVVLLVVLLVLLCVCLVVVPLVSNLCSLPPPVNCVSNVDDSQVSLFVNLLSCLVVLSDDPSSLVSSVVSNHQQQDQDPCGGSLVSLVVQCVDDDPNNVVSVVSNVVSVVSNVVVVD

pLDDT: mean 71.81, std 17.62, range [26.88, 97.38]

Mean predicted aligned error: 18.32 Å

Solvent-accessible surface area (backbone atoms only — not comparable to full-atom values): 29500 Å² total; per-residue (Å²): 132,89,47,59,74,41,64,72,41,46,97,86,69,44,67,39,94,53,55,43,35,46,45,82,54,51,66,47,74,57,97,90,41,80,41,71,77,41,53,76,36,50,52,58,31,73,71,67,74,44,82,59,40,27,38,38,39,81,38,85,48,66,39,58,40,50,50,53,64,41,44,38,61,44,48,52,59,50,36,72,59,26,59,86,48,45,29,38,61,63,64,38,20,60,76,47,74,45,52,53,46,56,50,33,54,70,50,69,83,62,86,73,95,87,67,72,56,48,49,46,23,42,32,55,46,42,71,45,39,58,38,47,35,50,50,44,48,44,45,46,51,55,50,54,68,38,92,88,43,51,69,57,53,33,41,31,40,33,36,24,76,91,72,72,41,33,32,34,40,38,30,31,80,86,70,49,40,43,31,38,39,57,43,62,42,64,40,53,46,48,40,87,70,26,49,65,61,73,51,86,65,60,39,78,78,44,76,47,42,85,89,62,82,65,100,63,55,42,69,58,51,50,49,53,23,60,74,62,41,66,70,51,78,74,83,66,67,78,94,71,91,71,78,77,76,84,66,58,56,83,48,38,78,67,60,47,67,70,47,100,77,52,59,65,67,58,59,45,32,73,55,41,68,42,43,40,73,68,54,28,51,75,71,70,39,56,100,52,46,41,74,28,38,27,36,80,88,67,36,32,43,23,76,48,35,32,28,52,81,73,69,61,62,77,62,53,67,56,44,48,57,55,53,44,55,47,51,52,48,54,49,53,39,50,52,24,58,74,72,64,37,47,66,59,33,42,53,58,49,63,36,64,70,52,50,75,75,37,40,73,57,52,42,56,50,40,47,52,53,40,55,55,44,65,72,38,86,76,65,52,61,70,50,50,52,39,44,50,71,34,36,77,46,74,67,54,29,56,51,50,50,51,53,52,54,51,48,53,53,48,49,54,51,48,52,51,51,52,52,50,49,57,48,51,50,52,49,50,52,29,52,75,67,68,36,62,70,59,47,50,50,55,71,67,34,71,70,50,50,66,73,64,84,47,56,58,35,60,53,29,27,50,52,50,36,51,32,52,73,70,51,62,60,46,71,68,56,51,54,52,28,46,75,57,45,25,44,49,73,52,74,49,100,82,42,18,36,41,56,40,21,49,55,56,31,69,43,91,57,101,40,22,70,56,28,42,53,50,29,53,52,40,53,56,51,54,59,60,75,78,108